Protein AF-0000000084651393 (afdb_homodimer)

Nearest PDB structures (foldseek):
  4dh2-assembly2_C  TM=9.904E-01  e=4.416E-27  Acetivibrio thermocellus ATCC 27405
  3ul4-assembly1_A  TM=9.222E-01  e=1.142E-15  Acetivibrio thermocellus ATCC 27405
  5nrm-assembly1_A  TM=9.442E-01  e=2.510E-15  Acetivibrio cellulolyticus
  4ums-assembly1_A  TM=9.161E-01  e=2.510E-15  Pseudobacteroides cellulosolvens
  4uyq-assembly1_A  TM=9.144E-01  e=2.263E-13  Acetivibrio cellulolyticus

Organism: NCBI:txid1294263

Sequence (514 aa):
MKKALCIMVVIVLASTCLIAYAAEANQWTALKATFKVFVKGEEFQSQDPTVAINGKTYLPLKAIGDVLGVDVIWNEELRRVEVAMTGNESGNKEDVAPVVINHKAGTGEYIVDVAVEGVKAKPGDTVEIPLKFENVPAQGIQSLNLSLYYDSKAIEVLKVEPGSIVTNPKVNFDYNVVYEDSEIIMLFDDDSAKGEGLIETDGVFAKLIVKVKSDIFNDSEASKKFSLITFGEINFCDYDFNTILATLKEGRVEIEKMKKALCIMVVIVLASTCLIAYAAEANQWTALKATFKVFVKGEEFQSQDPTVAINGKTYLPLKAIGDVLGVDVIWNEELRRVEVAMTGNESGNKEDVAPVVINHKAGTGEYIVDVAVEGVKAKPGDTVEIPLKFENVPAQGIQSLNLSLYYDSKAIEVLKVEPGSIVTNPKVNFDYNVVYEDSEIIMLF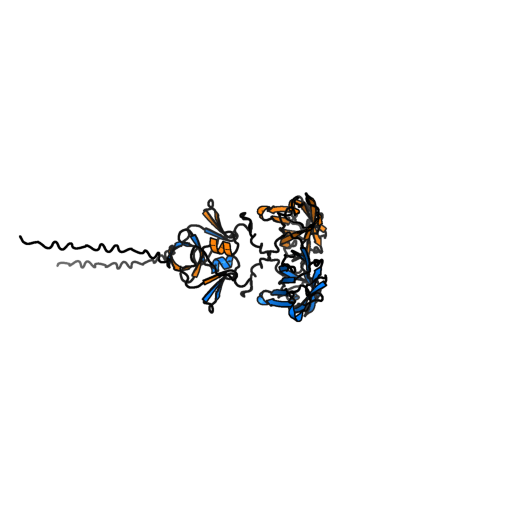DDDSAKGEGLIETDGVFAKLIVKVKSDIFNDSEASKKFSLITFGEINFCDYDFNTILATLKEGRVEIEK

Structure (mmCIF, N/CA/C/O backbone):
data_AF-0000000084651393-model_v1
#
loop_
_entity.id
_entity.type
_entity.pdbx_description
1 polymer 'Cellulosome anchoring protein, cohesin region'
#
loop_
_atom_site.group_PDB
_atom_site.id
_atom_site.type_symbol
_atom_site.label_atom_id
_atom_site.label_alt_id
_atom_site.label_comp_id
_atom_site.label_asym_id
_atom_site.label_entity_id
_atom_site.label_seq_id
_atom_site.pdbx_PDB_ins_code
_atom_site.Cartn_x
_atom_site.Cartn_y
_atom_site.Cartn_z
_atom_site.occupancy
_atom_site.B_iso_or_equiv
_atom_site.auth_seq_id
_atom_site.auth_comp_id
_atom_site.auth_asym_id
_atom_site.auth_atom_id
_atom_site.pdbx_PDB_model_num
ATOM 1 N N . MET A 1 1 ? 4.469 79 72.312 1 30.05 1 MET A N 1
ATOM 2 C CA . MET A 1 1 ? 5.082 77.75 71.812 1 30.05 1 MET A CA 1
ATOM 3 C C . MET A 1 1 ? 4.336 77.188 70.625 1 30.05 1 MET A C 1
ATOM 5 O O . MET A 1 1 ? 3.143 76.938 70.75 1 30.05 1 MET A O 1
ATOM 9 N N . LYS A 1 2 ? 4.695 77.75 69.438 1 37.81 2 LYS A N 1
ATOM 10 C CA . LYS A 1 2 ? 4.262 77.688 68.062 1 37.81 2 LYS A CA 1
ATOM 11 C C . LYS A 1 2 ? 4.352 76.25 67.562 1 37.81 2 LYS A C 1
ATOM 13 O O . LYS A 1 2 ? 5.426 75.625 67.562 1 37.81 2 LYS A O 1
ATOM 18 N N . LYS A 1 3 ? 3.328 75.438 67.812 1 39.34 3 LYS A N 1
ATOM 19 C CA . LYS A 1 3 ? 3.047 74.062 67.438 1 39.34 3 LYS A CA 1
ATOM 20 C C . LYS A 1 3 ? 3.213 73.938 65.938 1 39.34 3 LYS A C 1
ATOM 22 O O . LYS A 1 3 ? 2.498 74.562 65.125 1 39.34 3 LYS A O 1
ATOM 27 N N . ALA A 1 4 ? 4.477 73.938 65.438 1 36.22 4 ALA A N 1
ATOM 28 C CA . ALA A 1 4 ? 4.879 73.688 64.062 1 36.22 4 ALA A CA 1
ATOM 29 C C . ALA A 1 4 ? 4.25 72.375 63.562 1 36.22 4 ALA A C 1
ATOM 31 O O . ALA A 1 4 ? 4.363 71.312 64.188 1 36.22 4 ALA A O 1
ATOM 32 N N . LEU A 1 5 ? 3.088 72.5 62.906 1 33.41 5 LEU A N 1
ATOM 33 C CA . LEU A 1 5 ? 2.312 71.438 62.219 1 33.41 5 LEU A CA 1
ATOM 34 C C . LEU A 1 5 ? 3.184 70.688 61.25 1 33.41 5 LEU A C 1
ATOM 36 O O . LEU A 1 5 ? 3.742 71.25 60.312 1 33.41 5 LEU A O 1
ATOM 40 N N . CYS A 1 6 ? 4.012 69.688 61.719 1 31.7 6 CYS A N 1
ATOM 41 C CA . CYS A 1 6 ? 4.816 68.812 60.906 1 31.7 6 CYS A CA 1
ATOM 42 C C . CYS A 1 6 ? 3.973 68.125 59.844 1 31.7 6 CYS A C 1
ATOM 44 O O . CYS A 1 6 ? 3.025 67.375 60.125 1 31.7 6 CYS A O 1
ATOM 46 N N . ILE A 1 7 ? 3.717 68.812 58.75 1 34.31 7 ILE A N 1
ATOM 47 C CA . ILE A 1 7 ? 3.082 68.25 57.562 1 34.31 7 ILE A CA 1
ATOM 48 C C . ILE A 1 7 ? 3.844 67.062 57.094 1 34.31 7 ILE A C 1
ATOM 50 O O . ILE A 1 7 ? 5.023 67.125 56.75 1 34.31 7 ILE A O 1
ATOM 54 N N . MET A 1 8 ? 3.629 65.875 57.781 1 32.38 8 MET A N 1
ATOM 55 C CA . MET A 1 8 ? 4.121 64.625 57.281 1 32.38 8 MET A CA 1
ATOM 56 C C . MET A 1 8 ? 3.746 64.375 55.844 1 32.38 8 MET A C 1
ATOM 58 O O . MET A 1 8 ? 2.564 64.375 55.5 1 32.38 8 MET A O 1
ATOM 62 N N . VAL A 1 9 ? 4.555 64.938 54.938 1 34 9 VAL A N 1
ATOM 63 C CA . VAL A 1 9 ? 4.484 64.625 53.5 1 34 9 VAL A CA 1
ATOM 64 C C . VAL A 1 9 ? 4.547 63.125 53.312 1 34 9 VAL A C 1
ATOM 66 O O . VAL A 1 9 ? 5.539 62.5 53.656 1 34 9 VAL A O 1
ATOM 69 N N . VAL A 1 10 ? 3.416 62.438 53.469 1 33.5 10 VAL A N 1
ATOM 70 C CA . VAL A 1 10 ? 3.289 61.031 53.062 1 33.5 10 VAL A CA 1
ATOM 71 C C . VAL A 1 10 ? 3.73 60.875 51.594 1 33.5 10 VAL A C 1
ATOM 73 O O . VAL A 1 10 ? 3.119 61.469 50.688 1 33.5 10 VAL A O 1
ATOM 76 N N . ILE A 1 11 ? 5.02 60.812 51.344 1 32.81 11 ILE A N 1
ATOM 77 C CA . ILE A 1 11 ? 5.551 60.344 50.062 1 32.81 11 ILE A CA 1
ATOM 78 C C . ILE A 1 11 ? 4.898 59 49.688 1 32.81 11 ILE A C 1
ATOM 80 O O . ILE A 1 11 ? 5.094 58 50.375 1 32.81 11 ILE A O 1
ATOM 84 N N . VAL A 1 12 ? 3.623 59.062 49.219 1 32.66 12 VAL A N 1
ATOM 85 C CA . VAL A 1 12 ? 3.037 57.938 48.531 1 32.66 12 VAL A CA 1
ATOM 86 C C . VAL A 1 12 ? 4.02 57.375 47.5 1 32.66 12 VAL A C 1
ATOM 88 O O . VAL A 1 12 ? 4.34 58.062 46.531 1 32.66 12 VAL A O 1
ATOM 91 N N . LEU A 1 13 ? 5.062 56.688 47.938 1 33.88 13 LEU A N 1
ATOM 92 C CA . LEU A 1 13 ? 5.801 55.812 47 1 33.88 13 LEU A CA 1
ATOM 93 C C . LEU A 1 13 ? 4.848 55.031 46.125 1 33.88 13 LEU A C 1
ATOM 95 O O . LEU A 1 13 ? 4.145 54.125 46.594 1 33.88 13 LEU A O 1
ATOM 99 N N . ALA A 1 14 ? 4.195 55.719 45.156 1 33.91 14 ALA A N 1
ATOM 100 C CA . ALA A 1 14 ? 3.568 55 44.031 1 33.91 14 ALA A CA 1
ATOM 101 C C . ALA A 1 14 ? 4.473 53.875 43.531 1 33.91 14 ALA A C 1
ATOM 103 O O . ALA A 1 14 ? 5.496 54.125 42.906 1 33.91 14 ALA A O 1
ATOM 104 N N . SER A 1 15 ? 4.652 52.781 44.219 1 34.28 15 SER A N 1
ATOM 105 C CA . SER A 1 15 ? 5.145 51.531 43.625 1 34.28 15 SER A CA 1
ATOM 106 C C . SER A 1 15 ? 4.457 51.25 42.312 1 34.28 15 SER A C 1
ATOM 108 O O . SER A 1 15 ? 3.248 51.031 42.281 1 34.28 15 SER A O 1
ATOM 110 N N . THR A 1 16 ? 4.809 51.938 41.25 1 35.62 16 THR A N 1
ATOM 111 C CA . THR A 1 16 ? 4.48 51.469 39.906 1 35.62 16 THR A CA 1
ATOM 112 C C . THR A 1 16 ? 4.672 49.969 39.812 1 35.62 16 THR A C 1
ATOM 114 O O . THR A 1 16 ? 5.801 49.469 39.875 1 35.62 16 THR A O 1
ATOM 117 N N . CYS A 1 17 ? 3.83 49.188 40.406 1 36.56 17 CYS A N 1
ATOM 118 C CA . CYS A 1 17 ? 3.73 47.812 39.906 1 36.56 17 CYS A CA 1
ATOM 119 C C . CYS A 1 17 ? 3.836 47.781 38.375 1 36.56 17 CYS A C 1
ATOM 121 O O . CYS A 1 17 ? 2.896 48.156 37.688 1 36.56 17 CYS A O 1
ATOM 123 N N . LEU A 1 18 ? 5.051 47.969 37.844 1 35.06 18 LEU A N 1
ATOM 124 C CA . LEU A 1 18 ? 5.242 47.406 36.5 1 35.06 18 LEU A CA 1
ATOM 125 C C . LEU A 1 18 ? 4.555 46.062 36.375 1 35.06 18 LEU A C 1
ATOM 127 O O . LEU A 1 18 ? 5.055 45.062 36.875 1 35.06 18 LEU A O 1
ATOM 131 N N . ILE A 1 19 ? 3.295 46 36.469 1 36.91 19 ILE A N 1
ATOM 132 C CA . ILE A 1 19 ? 2.717 44.844 35.781 1 36.91 19 ILE A CA 1
ATOM 133 C C . ILE A 1 19 ? 3.395 44.656 34.438 1 36.91 19 ILE A C 1
ATOM 135 O O . ILE A 1 19 ? 3.191 45.438 33.5 1 36.91 19 ILE A O 1
ATOM 139 N N . ALA A 1 20 ? 4.609 44.156 34.406 1 37.28 20 ALA A N 1
ATOM 140 C CA . ALA A 1 20 ? 5.004 43.5 33.156 1 37.28 20 ALA A CA 1
ATOM 141 C C . ALA A 1 20 ? 3.846 42.688 32.594 1 37.28 20 ALA A C 1
ATOM 143 O O . ALA A 1 20 ? 3.506 41.625 33.094 1 37.28 20 ALA A O 1
ATOM 144 N N . TYR A 1 21 ? 2.809 43.219 32.094 1 36.22 21 TYR A N 1
ATOM 145 C CA . TYR A 1 21 ? 2.123 42.438 31.078 1 36.22 21 TYR A CA 1
ATOM 146 C C . TYR A 1 21 ? 3.123 41.719 30.188 1 36.22 21 TYR A C 1
ATOM 148 O O . TYR A 1 21 ? 3.926 42.312 29.5 1 36.22 21 TYR A O 1
ATOM 156 N N . ALA A 1 22 ? 3.592 40.688 30.594 1 39.78 22 ALA A N 1
ATOM 157 C CA . ALA A 1 22 ? 4.246 39.812 29.594 1 39.78 22 ALA A CA 1
ATOM 158 C C . ALA A 1 22 ? 3.547 39.938 28.25 1 39.78 22 ALA A C 1
ATOM 160 O O . ALA A 1 22 ? 2.486 39.344 28.047 1 39.78 22 ALA A O 1
ATOM 161 N N . ALA A 1 23 ? 3.453 41.031 27.625 1 45 23 ALA A N 1
ATOM 162 C CA . ALA A 1 23 ? 3.01 41.156 26.234 1 45 23 ALA A CA 1
ATOM 163 C C . ALA A 1 23 ? 3.512 40 25.391 1 45 23 ALA A C 1
ATOM 165 O O . ALA A 1 23 ? 4.703 39.688 25.406 1 45 23 ALA A O 1
ATOM 166 N N . GLU A 1 24 ? 2.633 39.062 25.109 1 57.34 24 GLU A N 1
ATOM 167 C CA . GLU A 1 24 ? 3.014 38.031 24.141 1 57.34 24 GLU A CA 1
ATOM 168 C C . GLU A 1 24 ? 3.799 38.625 22.984 1 57.34 24 GLU A C 1
ATOM 170 O O . GLU A 1 24 ? 3.396 39.656 22.422 1 57.34 24 GLU A O 1
ATOM 175 N N . ALA A 1 25 ? 5.039 38.531 22.984 1 69.44 25 ALA A N 1
ATOM 176 C CA . ALA A 1 25 ? 5.875 39.062 21.906 1 69.44 25 ALA A CA 1
ATOM 177 C C . ALA A 1 25 ? 5.227 38.812 20.547 1 69.44 25 ALA A C 1
ATOM 179 O O . ALA A 1 25 ? 4.754 37.719 20.25 1 69.44 25 ALA A O 1
ATOM 180 N N . ASN A 1 26 ? 4.887 39.938 19.922 1 85.44 26 ASN A N 1
ATOM 181 C CA . ASN A 1 26 ? 4.336 39.844 18.578 1 85.44 26 ASN A CA 1
ATOM 182 C C . ASN A 1 26 ? 5.422 40 17.516 1 85.44 26 ASN A C 1
ATOM 184 O O . ASN A 1 26 ? 5.129 40 16.312 1 85.44 26 ASN A O 1
ATOM 188 N N . GLN A 1 27 ? 6.633 40.125 17.953 1 89.75 27 GLN A N 1
ATOM 189 C CA . GLN A 1 27 ? 7.75 40.219 17.016 1 89.75 27 GLN A CA 1
ATOM 190 C C . GLN A 1 27 ? 9.016 39.594 17.609 1 89.75 27 GLN A C 1
ATOM 192 O O . GLN A 1 27 ? 9.242 39.656 18.812 1 89.75 27 GLN A O 1
ATOM 197 N N . TRP A 1 28 ? 9.867 38.969 16.891 1 92.69 28 TRP A N 1
ATOM 198 C CA . TRP A 1 28 ? 11.148 38.375 17.234 1 92.69 28 TRP A CA 1
ATOM 199 C C . TRP A 1 28 ? 12.211 38.719 16.203 1 92.69 28 TRP A C 1
ATOM 201 O O . TRP A 1 28 ? 11.891 39.094 15.078 1 92.69 28 TRP A O 1
ATOM 211 N N . THR A 1 29 ? 13.477 38.688 16.641 1 91.81 29 THR A N 1
ATOM 212 C CA . THR A 1 29 ? 14.594 38.75 15.703 1 91.81 29 THR A CA 1
ATOM 213 C C . THR A 1 29 ? 14.898 37.344 15.148 1 91.81 29 THR A C 1
ATOM 215 O O . THR A 1 29 ? 15.125 36.406 15.906 1 91.81 29 THR A O 1
ATOM 218 N N . ALA A 1 30 ? 14.672 37.188 13.891 1 93.5 30 ALA A N 1
ATOM 219 C CA . ALA A 1 30 ? 15.07 35.969 13.188 1 93.5 30 ALA A CA 1
ATOM 220 C C . ALA A 1 30 ? 16.484 36.094 12.641 1 93.5 30 ALA A C 1
ATOM 222 O O . ALA A 1 30 ? 16.797 37.031 11.906 1 93.5 30 ALA A O 1
ATOM 223 N N . LEU A 1 31 ? 17.375 35.156 13.008 1 92.62 31 LEU A N 1
ATOM 224 C CA . LEU A 1 31 ? 18.766 35.156 12.539 1 92.62 31 LEU A CA 1
ATOM 225 C C . LEU A 1 31 ? 18.969 34.062 11.484 1 92.62 31 LEU A C 1
ATOM 227 O O . LEU A 1 31 ? 18.422 32.969 11.609 1 92.62 31 LEU A O 1
ATOM 231 N N . LYS A 1 32 ? 19.688 34.375 10.531 1 92.31 32 LYS A N 1
ATOM 232 C CA . LYS A 1 32 ? 20.062 33.344 9.562 1 92.31 32 LYS A CA 1
ATOM 233 C C . LYS A 1 32 ? 20.734 32.156 10.258 1 92.31 32 LYS A C 1
ATOM 235 O O . LYS A 1 32 ? 21.609 32.344 11.102 1 92.31 32 LYS A O 1
ATOM 240 N N . ALA A 1 33 ? 20.188 30.953 9.906 1 91.31 33 ALA A N 1
ATOM 241 C CA . ALA A 1 33 ? 20.766 29.75 10.5 1 91.31 33 ALA A CA 1
ATOM 242 C C . ALA A 1 33 ? 22.234 29.594 10.086 1 91.31 33 ALA A C 1
ATOM 244 O O . ALA A 1 33 ? 22.594 29.844 8.938 1 91.31 33 ALA A O 1
ATOM 245 N N . THR A 1 34 ? 23.109 29.188 10.938 1 88.31 34 THR A N 1
ATOM 246 C CA . THR A 1 34 ? 24.531 28.953 10.664 1 88.31 34 THR A CA 1
ATOM 247 C C . THR A 1 34 ? 24.781 27.484 10.375 1 88.31 34 THR A C 1
ATOM 249 O O . THR A 1 34 ? 25.938 27.062 10.258 1 88.31 34 THR A O 1
ATOM 252 N N . PHE A 1 35 ? 23.797 26.688 10.445 1 85.62 35 PHE A N 1
ATOM 253 C CA . PHE A 1 35 ? 23.828 25.266 10.148 1 85.62 35 PHE A CA 1
ATOM 254 C C . PHE A 1 35 ? 23 24.938 8.914 1 85.62 35 PHE A C 1
ATOM 256 O O . PHE A 1 35 ? 22.172 25.75 8.492 1 85.62 35 PHE A O 1
ATOM 263 N N . LYS A 1 36 ? 23.281 23.766 8.375 1 88.19 36 LYS A N 1
ATOM 264 C CA . LYS A 1 36 ? 22.516 23.297 7.219 1 88.19 36 LYS A CA 1
ATOM 265 C C . LYS A 1 36 ? 21.391 22.375 7.648 1 88.19 36 LYS A C 1
ATOM 267 O O . LYS A 1 36 ? 21.438 21.766 8.719 1 88.19 36 LYS A O 1
ATOM 272 N N . VAL A 1 37 ? 20.297 22.406 6.934 1 89.5 37 VAL A N 1
ATOM 273 C CA . VAL A 1 37 ? 19.188 21.484 7.102 1 89.5 37 VAL A CA 1
ATOM 274 C C . VAL A 1 37 ? 19.141 20.5 5.938 1 89.5 37 VAL A C 1
ATOM 276 O O . VAL A 1 37 ? 19.281 20.906 4.777 1 89.5 37 VAL A O 1
ATOM 279 N N . PHE A 1 38 ? 19.125 19.203 6.191 1 84.38 38 PHE A N 1
ATOM 280 C CA . PHE A 1 38 ? 18.922 18.141 5.211 1 84.38 38 PHE A CA 1
ATOM 281 C C . PHE A 1 38 ? 17.531 17.531 5.34 1 84.38 38 PHE A C 1
ATOM 283 O O . PHE A 1 38 ? 17.078 17.234 6.445 1 84.38 38 PHE A O 1
ATOM 290 N N . VAL A 1 39 ? 16.891 17.516 4.266 1 83.06 39 VAL A N 1
ATOM 291 C CA . VAL A 1 39 ? 15.562 16.922 4.18 1 83.06 39 VAL A CA 1
ATOM 292 C C . VAL A 1 39 ? 15.594 15.742 3.201 1 83.06 39 VAL A C 1
ATOM 294 O O . VAL A 1 39 ? 16 15.906 2.047 1 83.06 39 VAL A O 1
ATOM 297 N N . LYS A 1 40 ? 15.219 14.57 3.711 1 74 40 LYS A N 1
ATOM 298 C CA . LYS A 1 40 ? 15.234 13.352 2.908 1 74 40 LYS A CA 1
ATOM 299 C C . LYS A 1 40 ? 16.609 13.117 2.297 1 74 40 LYS A C 1
ATOM 301 O O . LYS A 1 40 ? 16.734 12.781 1.117 1 74 40 LYS A O 1
ATOM 306 N N . GLY A 1 41 ? 17.594 13.484 2.967 1 74.06 41 GLY A N 1
ATOM 307 C CA . GLY A 1 41 ? 18.969 13.164 2.59 1 74.06 41 GLY A CA 1
ATOM 308 C C . GLY A 1 41 ? 19.609 14.234 1.724 1 74.06 41 GLY A C 1
ATOM 309 O O . GLY A 1 41 ? 20.797 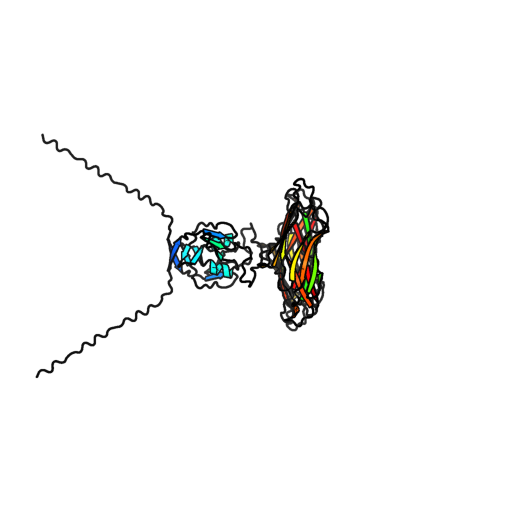14.156 1.41 1 74.06 41 GLY A O 1
ATOM 310 N N . GLU A 1 42 ? 18.859 15.164 1.312 1 79.19 42 GLU A N 1
ATOM 311 C CA . GLU A 1 42 ? 19.391 16.25 0.477 1 79.19 42 GLU A CA 1
ATOM 312 C C . GLU A 1 42 ? 19.391 17.578 1.229 1 79.19 42 GLU A C 1
ATOM 314 O O . GLU A 1 42 ? 18.5 17.828 2.039 1 79.19 42 GLU A O 1
ATOM 319 N N . GLU A 1 43 ? 20.422 18.328 0.86 1 84.56 43 GLU A N 1
ATOM 320 C CA . GLU A 1 43 ? 20.469 19.656 1.479 1 84.56 43 GLU A CA 1
ATOM 321 C C . GLU A 1 43 ? 19.266 20.5 1.078 1 84.56 43 GLU A C 1
ATOM 323 O O . GLU A 1 43 ? 18.922 20.562 -0.101 1 84.56 43 GLU A O 1
ATOM 328 N N . PHE A 1 44 ? 18.578 21.016 2.062 1 89.56 44 PHE A N 1
ATOM 329 C CA . PHE A 1 44 ? 17.422 21.875 1.839 1 89.56 44 PHE A CA 1
ATOM 330 C C . PHE A 1 44 ? 17.859 23.234 1.316 1 89.56 44 PHE A C 1
ATOM 332 O O . PHE A 1 44 ? 18.688 23.906 1.937 1 89.56 44 PHE A O 1
ATOM 339 N N . GLN A 1 45 ? 17.422 23.562 0.146 1 86.12 45 GLN A N 1
ATOM 340 C CA . GLN A 1 45 ? 17.656 24.875 -0.462 1 86.12 45 GLN A CA 1
ATOM 341 C C . GLN A 1 45 ? 16.344 25.562 -0.801 1 86.12 45 GLN A C 1
ATOM 343 O O . GLN A 1 45 ? 15.406 24.938 -1.276 1 86.12 45 GLN A O 1
ATOM 348 N N . SER A 1 46 ? 16.203 26.828 -0.372 1 88.25 46 SER A N 1
ATOM 349 C CA . SER A 1 46 ? 15.008 27.609 -0.692 1 88.25 46 SER A CA 1
ATOM 350 C C . SER A 1 46 ? 15.367 29.078 -0.942 1 88.25 46 SER A C 1
ATOM 352 O O . SER A 1 46 ? 16.438 29.531 -0.54 1 88.25 46 SER A O 1
ATOM 354 N N . GLN A 1 47 ? 14.539 29.766 -1.713 1 87.12 47 GLN A N 1
ATOM 355 C CA . GLN A 1 47 ? 14.703 31.188 -1.943 1 87.12 47 GLN A CA 1
ATOM 356 C C . GLN A 1 47 ? 14.719 31.969 -0.626 1 87.12 47 GLN A C 1
ATOM 358 O O . GLN A 1 47 ? 15.555 32.844 -0.432 1 87.12 47 GLN A O 1
ATOM 363 N N . ASP A 1 48 ? 13.82 31.656 0.264 1 88.56 48 ASP A N 1
ATOM 364 C CA . ASP A 1 48 ? 13.781 32.281 1.588 1 88.56 48 ASP A CA 1
ATOM 365 C C . ASP A 1 48 ? 14.664 31.516 2.572 1 88.56 48 ASP A C 1
ATOM 367 O O . ASP A 1 48 ? 14.719 30.281 2.541 1 88.56 48 ASP A O 1
ATOM 371 N N . PRO A 1 49 ? 15.305 32.125 3.451 1 91.31 49 PRO A N 1
ATOM 372 C CA . PRO A 1 49 ? 16.359 31.5 4.262 1 91.31 49 PRO A CA 1
ATOM 373 C C . PRO A 1 49 ? 15.797 30.672 5.414 1 91.31 49 PRO A C 1
ATOM 375 O O . PRO A 1 49 ? 14.703 30.953 5.91 1 91.31 49 PRO A O 1
ATOM 378 N N . THR A 1 50 ? 16.578 29.609 5.812 1 93.88 50 THR A N 1
ATOM 379 C CA . THR A 1 50 ? 16.406 28.953 7.105 1 93.88 50 THR A CA 1
ATOM 380 C C . THR A 1 50 ? 16.781 29.906 8.242 1 93.88 50 THR A C 1
ATOM 382 O O . THR A 1 50 ? 17.828 30.547 8.203 1 93.88 50 THR A O 1
ATOM 385 N N . VAL A 1 51 ? 15.969 30.031 9.281 1 94 51 VAL A N 1
ATOM 386 C CA . VAL A 1 51 ? 16.281 31 10.336 1 94 51 VAL A CA 1
ATOM 387 C C . VAL A 1 51 ? 16.156 30.328 11.703 1 94 51 VAL A C 1
ATOM 389 O O . VAL A 1 51 ? 15.523 29.281 11.828 1 94 51 VAL A O 1
ATOM 392 N N . ALA A 1 52 ? 16.844 30.875 12.656 1 92.69 52 ALA A N 1
ATOM 393 C CA . ALA A 1 52 ? 16.734 30.531 14.062 1 92.69 52 ALA A CA 1
ATOM 394 C C . ALA A 1 52 ? 16.078 31.641 14.859 1 92.69 52 ALA A C 1
ATOM 396 O O . ALA A 1 52 ? 16.453 32.812 14.742 1 92.69 52 ALA A O 1
ATOM 397 N N . ILE A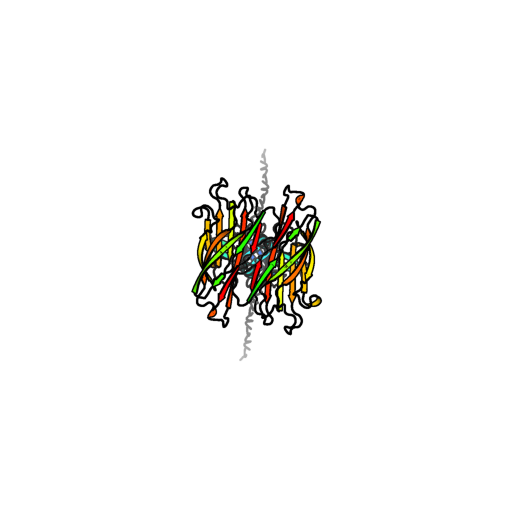 1 53 ? 15.062 31.344 15.539 1 91.75 53 ILE A N 1
ATOM 398 C CA . ILE A 1 53 ? 14.398 32.25 16.469 1 91.75 53 ILE A CA 1
ATOM 399 C C . ILE A 1 53 ? 14.438 31.672 17.875 1 91.75 53 ILE A C 1
ATOM 401 O O . ILE A 1 53 ? 13.875 30.609 18.125 1 91.75 53 ILE A O 1
ATOM 405 N N . ASN A 1 54 ? 15.062 32.375 18.766 1 88.88 54 ASN A N 1
ATOM 406 C CA . ASN A 1 54 ? 15.203 31.906 20.141 1 88.88 54 ASN A CA 1
ATOM 407 C C . ASN A 1 54 ? 15.711 30.469 20.203 1 88.88 54 ASN A C 1
ATOM 409 O O . ASN A 1 54 ? 15.156 29.641 20.938 1 88.88 54 ASN A O 1
ATOM 413 N N . GLY A 1 55 ? 16.609 30.062 19.281 1 87.81 55 GLY A N 1
ATOM 414 C CA . GLY A 1 55 ? 17.25 28.766 19.297 1 87.81 55 GLY A CA 1
ATOM 415 C C . GLY A 1 55 ? 16.469 27.703 18.562 1 87.81 55 GLY A C 1
ATOM 416 O O . GLY A 1 55 ? 16.891 26.547 18.469 1 87.81 55 GLY A O 1
ATOM 417 N N . LYS A 1 56 ? 15.289 28.094 18.078 1 89.88 56 LYS A N 1
ATOM 418 C CA . LYS A 1 56 ? 14.469 27.156 17.312 1 89.88 56 LYS A CA 1
ATOM 419 C C . LYS A 1 56 ? 14.617 27.375 15.812 1 89.88 56 LYS A C 1
ATOM 421 O O . LYS A 1 56 ? 14.68 28.531 15.359 1 89.88 56 LYS A O 1
ATOM 426 N N . THR A 1 57 ? 14.703 26.25 15.094 1 93.5 57 THR A N 1
ATOM 427 C CA . THR A 1 57 ? 14.852 26.312 13.641 1 93.5 57 THR A CA 1
ATOM 428 C C . THR A 1 57 ? 13.492 26.531 12.969 1 93.5 57 THR A C 1
ATOM 430 O O . THR A 1 57 ? 12.539 25.812 13.266 1 93.5 57 THR A O 1
ATOM 433 N N . TYR A 1 58 ? 13.367 27.484 12.117 1 93.38 58 TYR A N 1
ATOM 434 C CA . TYR A 1 58 ? 12.203 27.781 11.289 1 93.38 58 TYR A CA 1
ATOM 435 C C . TYR A 1 58 ? 12.547 27.703 9.805 1 93.38 58 TYR A C 1
ATOM 437 O O . TYR A 1 58 ? 13.625 28.141 9.391 1 93.38 58 TYR A O 1
ATOM 445 N N . LEU A 1 59 ? 11.703 27.016 9.016 1 93.19 59 LEU A N 1
ATOM 446 C CA . LEU A 1 59 ? 11.812 26.969 7.562 1 93.19 59 LEU A CA 1
ATOM 447 C C . LEU A 1 59 ? 10.602 27.641 6.914 1 93.19 59 LEU A C 1
ATOM 449 O O . LEU A 1 59 ? 9.516 27.656 7.492 1 93.19 59 LEU A O 1
ATOM 453 N N . PRO A 1 60 ? 10.766 28.266 5.68 1 93.19 60 PRO A N 1
ATOM 454 C CA . PRO A 1 60 ? 9.586 28.688 4.926 1 93.19 60 PRO A CA 1
ATOM 455 C C . PRO A 1 60 ? 8.609 27.531 4.672 1 93.19 60 PRO A C 1
ATOM 457 O O . PRO A 1 60 ? 8.992 26.516 4.082 1 93.19 60 PRO A O 1
ATOM 460 N N . LEU A 1 61 ? 7.414 27.672 5.121 1 91 61 LEU A N 1
ATOM 461 C CA . LEU A 1 61 ? 6.434 26.578 5.141 1 91 61 LEU A CA 1
ATOM 462 C C . LEU A 1 61 ? 6.199 26.031 3.736 1 91 61 LEU A C 1
ATOM 464 O O . LEU A 1 61 ? 6.156 24.828 3.537 1 91 61 LEU A O 1
ATOM 468 N N . LYS A 1 62 ? 6.082 26.891 2.746 1 87.94 62 LYS A N 1
ATOM 469 C CA . LYS A 1 62 ? 5.836 26.422 1.381 1 87.94 62 LYS A CA 1
ATOM 470 C C . LYS A 1 62 ? 7.02 25.625 0.847 1 87.94 62 LYS A C 1
ATOM 472 O O . LYS A 1 62 ? 6.836 24.578 0.226 1 87.94 62 LYS A O 1
ATOM 477 N N . ALA A 1 63 ? 8.211 26.031 1.059 1 87.56 63 ALA A N 1
ATOM 478 C CA . ALA A 1 63 ? 9.414 25.375 0.547 1 87.56 63 ALA A CA 1
ATOM 479 C C . ALA A 1 63 ? 9.594 24 1.187 1 87.56 63 ALA A C 1
ATOM 481 O O . ALA A 1 63 ? 9.898 23.031 0.499 1 87.56 63 ALA A O 1
ATOM 482 N N . ILE A 1 64 ? 9.438 23.938 2.521 1 86.62 64 ILE A N 1
ATOM 483 C CA . ILE A 1 64 ? 9.594 22.641 3.162 1 86.62 64 ILE A CA 1
ATOM 484 C C . ILE A 1 64 ? 8.438 21.719 2.758 1 86.62 64 ILE A C 1
ATOM 486 O O . ILE A 1 64 ? 8.633 20.516 2.572 1 86.62 64 ILE A O 1
ATOM 490 N N . GLY A 1 65 ? 7.234 22.266 2.701 1 82.88 65 GLY A N 1
ATOM 491 C CA . GLY A 1 65 ? 6.121 21.484 2.174 1 82.88 65 GLY A CA 1
ATOM 492 C C . GLY A 1 65 ? 6.406 20.891 0.812 1 82.88 65 GLY A C 1
ATOM 493 O O . GLY A 1 65 ? 6.148 19.703 0.587 1 82.88 65 GLY A O 1
ATOM 494 N N . ASP A 1 66 ? 7.012 21.656 -0.071 1 79.75 66 ASP A N 1
ATOM 495 C CA . ASP A 1 66 ? 7.371 21.203 -1.408 1 79.75 66 ASP A CA 1
ATOM 496 C C . ASP A 1 66 ? 8.352 20.031 -1.339 1 79.75 66 ASP A C 1
ATOM 498 O O . ASP A 1 66 ? 8.172 19.016 -2.033 1 79.75 66 ASP A O 1
ATOM 502 N N . VAL A 1 67 ? 9.312 20.141 -0.531 1 76.5 67 VAL A N 1
ATOM 503 C CA . VAL A 1 67 ? 10.328 19.094 -0.426 1 76.5 67 VAL A CA 1
ATOM 504 C C . VAL A 1 67 ? 9.734 17.859 0.228 1 76.5 67 VAL A C 1
ATOM 506 O O . VAL A 1 67 ? 10.055 16.734 -0.156 1 76.5 67 VAL A O 1
ATOM 509 N N . LEU A 1 68 ? 8.828 18.062 1.191 1 74.56 68 LEU A N 1
ATOM 510 C CA . LEU A 1 68 ? 8.211 16.953 1.909 1 74.56 68 LEU A CA 1
ATOM 511 C C . LEU A 1 68 ? 7.047 16.375 1.111 1 74.56 68 LEU A C 1
ATOM 513 O O . LEU A 1 68 ? 6.527 15.312 1.45 1 74.56 68 LEU A O 1
ATOM 517 N N . GLY A 1 69 ? 6.66 17.141 0.066 1 70.38 69 GLY A N 1
ATOM 518 C CA . GLY A 1 69 ? 5.59 16.672 -0.799 1 70.38 69 GLY A CA 1
ATOM 519 C C . GLY A 1 69 ? 4.207 16.922 -0.23 1 70.38 69 GLY A C 1
ATOM 520 O O . GLY A 1 69 ? 3.281 16.141 -0.45 1 70.38 69 GLY A O 1
ATOM 521 N N . VAL A 1 70 ? 4.051 17.922 0.589 1 75.12 70 VAL A N 1
ATOM 522 C CA . VAL A 1 70 ? 2.744 18.266 1.146 1 75.12 70 VAL A CA 1
ATOM 523 C C . VAL A 1 70 ? 2.287 19.609 0.596 1 75.12 70 VAL A C 1
ATOM 525 O O . VAL A 1 70 ? 3.098 20.531 0.421 1 75.12 70 VAL A O 1
ATOM 528 N N . ASP A 1 71 ? 0.956 19.734 0.297 1 74.81 71 ASP A N 1
ATOM 529 C CA . ASP A 1 71 ? 0.404 21 -0.187 1 74.81 71 ASP A CA 1
ATOM 530 C C . ASP A 1 71 ? 0.346 22.047 0.93 1 74.81 71 ASP A C 1
ATOM 532 O O . ASP A 1 71 ? -0.054 21.734 2.055 1 74.81 71 ASP A O 1
ATOM 536 N N . VAL A 1 72 ? 0.796 23.141 0.571 1 82.44 72 VAL A N 1
ATOM 537 C CA . VAL A 1 72 ? 0.647 24.328 1.41 1 82.44 72 VAL A CA 1
ATOM 538 C C . VAL A 1 72 ? -0.113 25.406 0.647 1 82.44 72 VAL A C 1
ATOM 540 O O . VAL A 1 72 ? 0.395 25.969 -0.333 1 82.44 72 VAL A O 1
ATOM 543 N N . ILE A 1 73 ? -1.383 25.641 1.047 1 81 73 ILE A N 1
ATOM 544 C CA . ILE A 1 73 ? -2.26 26.531 0.291 1 81 73 ILE A CA 1
ATOM 545 C C . ILE A 1 73 ? -2.809 27.625 1.209 1 81 73 ILE A C 1
ATOM 547 O O . ILE A 1 73 ? -3.184 27.344 2.352 1 81 73 ILE A O 1
ATOM 551 N N . TRP A 1 74 ? -2.867 28.828 0.627 1 82.38 74 TRP A N 1
ATOM 552 C CA . TRP A 1 74 ? -3.572 29.922 1.295 1 82.38 74 TRP A CA 1
ATOM 553 C C . TRP A 1 74 ? -5.051 29.922 0.913 1 82.38 74 TRP A C 1
ATOM 555 O O . TRP A 1 74 ? -5.391 29.984 -0.271 1 82.38 74 TRP A O 1
ATOM 565 N N . ASN A 1 75 ? -5.871 29.703 1.905 1 77.62 75 ASN A N 1
ATOM 566 C CA . ASN A 1 75 ? -7.316 29.812 1.737 1 77.62 75 ASN A CA 1
ATOM 567 C C . ASN A 1 75 ? -7.789 31.25 1.946 1 77.62 75 ASN A C 1
ATOM 569 O O . ASN A 1 75 ? -7.906 31.719 3.084 1 77.62 75 ASN A O 1
ATOM 573 N N . GLU A 1 76 ? -8.031 31.922 0.896 1 76 76 GLU A N 1
ATOM 574 C CA . GLU A 1 76 ? -8.367 33.344 0.939 1 76 76 GLU A CA 1
ATOM 575 C C . GLU A 1 76 ? -9.703 33.562 1.64 1 76 76 GLU A C 1
ATOM 577 O O . GLU A 1 76 ? -9.875 34.562 2.359 1 76 76 GLU A O 1
ATOM 582 N N . GLU A 1 77 ? -10.617 32.719 1.459 1 74.5 77 GLU A N 1
ATOM 583 C CA . GLU A 1 77 ? -11.945 32.844 2.045 1 74.5 77 GLU A CA 1
ATOM 584 C C . GLU A 1 77 ? -11.891 32.719 3.564 1 74.5 77 GLU A C 1
ATOM 586 O O . GLU A 1 77 ? -12.5 33.531 4.281 1 74.5 77 GLU A O 1
ATOM 591 N N . LEU A 1 78 ? -11.18 31.75 3.977 1 75.5 78 LEU A N 1
ATOM 592 C CA . LEU A 1 78 ? -11.125 31.484 5.41 1 75.5 78 LEU A CA 1
ATOM 593 C C . LEU A 1 78 ? -9.945 32.219 6.051 1 75.5 78 LEU A C 1
ATOM 595 O O . LEU A 1 78 ? -9.789 32.188 7.273 1 75.5 78 LEU A O 1
ATOM 599 N N . ARG A 1 79 ? -9.094 32.781 5.203 1 79.56 79 ARG A N 1
ATOM 600 C CA . ARG A 1 79 ? -7.922 33.531 5.652 1 79.56 79 ARG A CA 1
ATOM 601 C C . ARG A 1 79 ? -7.047 32.688 6.559 1 79.56 79 ARG A C 1
ATOM 603 O O . ARG A 1 79 ? -6.715 33.062 7.676 1 79.56 79 ARG A O 1
ATOM 610 N N . ARG A 1 80 ? -6.641 31.422 6.055 1 81.56 80 ARG A N 1
ATOM 611 C CA . ARG A 1 80 ? -5.773 30.5 6.789 1 81.56 80 ARG A CA 1
ATOM 612 C C . ARG A 1 80 ? -4.871 29.719 5.836 1 81.56 80 ARG A C 1
ATOM 614 O O . ARG A 1 80 ? -5.188 29.578 4.652 1 81.56 80 ARG A O 1
ATOM 621 N N . VAL A 1 81 ? -3.77 29.344 6.344 1 82.88 81 VAL A N 1
ATOM 622 C CA . VAL A 1 81 ? -2.887 28.453 5.605 1 82.88 81 VAL A CA 1
ATOM 623 C C . VAL A 1 81 ? -3.285 27 5.863 1 82.88 81 VAL A C 1
ATOM 625 O O . VAL A 1 81 ? -3.535 26.609 7.008 1 82.88 81 VAL A O 1
ATOM 628 N N . GLU A 1 82 ? -3.529 26.25 4.867 1 79.38 82 GLU A N 1
ATOM 629 C CA . GLU A 1 82 ? -3.859 24.828 4.926 1 79.38 82 GLU A CA 1
ATOM 630 C C . GLU A 1 82 ? -2.705 23.969 4.414 1 79.38 82 GLU A C 1
ATOM 632 O O . GLU A 1 82 ? -2.24 24.156 3.289 1 79.38 82 GLU A O 1
ATOM 637 N N . VAL A 1 83 ? -2.221 23.328 5.289 1 74.44 83 VAL A N 1
ATOM 638 C CA . VAL A 1 83 ? -1.091 22.453 5.02 1 74.44 83 VAL A CA 1
ATOM 639 C C . VAL A 1 83 ? -1.556 21 5.035 1 74.44 83 VAL A C 1
ATOM 641 O O . VAL A 1 83 ? -2.236 20.562 5.969 1 74.44 83 VAL A O 1
ATOM 644 N N . ALA A 1 84 ? -1.193 20.469 4.035 1 61.16 84 ALA A N 1
ATOM 645 C CA . ALA A 1 84 ? -1.465 19.031 3.953 1 61.16 84 ALA A CA 1
ATOM 646 C C . ALA A 1 84 ? -2.943 18.75 4.195 1 61.16 84 ALA A C 1
ATOM 648 O O . ALA A 1 84 ? -3.287 17.875 4.992 1 61.16 84 ALA A O 1
ATOM 649 N N . MET A 1 85 ? -3.828 20.016 3.898 1 53.59 85 MET A N 1
ATOM 650 C CA . MET A 1 85 ? -5.262 19.812 4.086 1 53.59 85 MET A CA 1
ATOM 651 C C . MET A 1 85 ? -5.77 18.656 3.223 1 53.59 85 MET A C 1
ATOM 653 O O . MET A 1 85 ? -6.762 18.016 3.561 1 53.59 85 MET A O 1
ATOM 657 N N . THR A 1 86 ? -5.676 19.172 1.888 1 42.59 86 THR A N 1
ATOM 658 C CA . THR A 1 86 ? -6.113 18.078 1.023 1 42.59 86 THR A CA 1
ATOM 659 C C . THR A 1 86 ? -5.246 16.844 1.234 1 42.59 86 THR A C 1
ATOM 661 O O . THR A 1 86 ? -4.043 16.953 1.479 1 42.59 86 THR A O 1
ATOM 664 N N . GLY A 1 87 ? -5.527 15.711 1.779 1 37.62 87 GLY A N 1
ATOM 665 C CA . GLY A 1 87 ? -4.746 14.586 1.287 1 37.62 87 GLY A CA 1
ATOM 666 C C . GLY A 1 87 ? -4.211 14.805 -0.116 1 37.62 87 GLY A C 1
ATOM 667 O O . GLY A 1 87 ? -4.641 15.719 -0.816 1 37.62 87 GLY A O 1
ATOM 668 N N . ASN A 1 88 ? -3.26 14.219 -0.808 1 33.56 88 ASN A N 1
ATOM 669 C CA . ASN A 1 88 ? -2.705 14.539 -2.117 1 33.56 88 ASN A CA 1
ATOM 670 C C . ASN A 1 88 ? -3.764 15.133 -3.043 1 33.56 88 ASN A C 1
ATOM 672 O O . ASN A 1 88 ? -4.281 14.438 -3.922 1 33.56 88 ASN A O 1
ATOM 676 N N . GLU A 1 89 ? -4.656 15.82 -2.762 1 28 89 GLU A N 1
ATOM 677 C CA . GLU A 1 89 ? -5.535 16.062 -3.902 1 28 89 GLU A CA 1
ATOM 678 C C . GLU A 1 89 ? -4.887 17.016 -4.906 1 28 89 GLU A C 1
ATOM 680 O O . GLU A 1 89 ? -5.422 17.234 -5.996 1 28 89 GLU A O 1
ATOM 685 N N . SER A 1 90 ? -4.371 18.094 -4.602 1 30.48 90 SER A N 1
ATOM 686 C CA . SER A 1 90 ? -4.465 19.266 -5.461 1 30.48 90 SER A CA 1
ATOM 687 C C . SER A 1 90 ? -3.615 19.109 -6.715 1 30.48 90 SER A C 1
ATOM 689 O O . SER A 1 90 ? -2.709 18.266 -6.754 1 30.48 90 SER A O 1
ATOM 691 N N . GLY A 1 91 ? -3.477 20.031 -7.926 1 28.73 91 GLY A N 1
ATOM 692 C CA . GLY A 1 91 ? -3.439 20.359 -9.336 1 28.73 91 GLY A CA 1
ATOM 693 C C . GLY A 1 91 ? -2.076 20.156 -9.969 1 28.73 91 GLY A C 1
ATOM 694 O O . GLY A 1 91 ? -1.973 19.922 -11.172 1 28.73 91 GLY A O 1
ATOM 695 N N . ASN A 1 92 ? -0.945 21.047 -9.891 1 32.34 92 ASN A N 1
ATOM 696 C CA . ASN A 1 92 ? 0.059 20.922 -10.938 1 32.34 92 ASN A CA 1
ATOM 697 C C . ASN A 1 92 ? 0.671 19.516 -10.961 1 32.34 92 ASN A C 1
ATOM 699 O O . ASN A 1 92 ? 1.18 19.047 -9.938 1 32.34 92 ASN A O 1
ATOM 703 N N . LYS A 1 93 ? 0.218 18.656 -11.969 1 34.5 93 LYS A N 1
ATOM 704 C CA . LYS A 1 93 ? 0.094 17.25 -12.336 1 34.5 93 LYS A CA 1
ATOM 705 C C . LYS A 1 93 ? 1.37 16.469 -12 1 34.5 93 LYS A C 1
ATOM 707 O O . LYS A 1 93 ? 1.551 15.336 -12.445 1 34.5 93 LYS A O 1
ATOM 712 N N . GLU A 1 94 ? 2.539 17.234 -12.031 1 32.25 94 GLU A N 1
ATOM 713 C CA . GLU A 1 94 ? 3.605 16.234 -12.055 1 32.25 94 GLU A CA 1
ATOM 714 C C . GLU A 1 94 ? 3.445 15.227 -10.922 1 32.25 94 GLU A C 1
ATOM 716 O O . GLU A 1 94 ? 3.252 14.039 -11.172 1 32.25 94 GLU A O 1
ATOM 721 N N . ASP A 1 95 ? 4.59 15.203 -10.047 1 31.47 95 ASP A N 1
ATOM 722 C CA . ASP A 1 95 ? 4.949 14.055 -9.219 1 31.47 95 ASP A CA 1
ATOM 723 C C . ASP A 1 95 ? 3.99 13.891 -8.047 1 31.47 95 ASP A C 1
ATOM 725 O O . ASP A 1 95 ? 3.895 14.773 -7.191 1 31.47 95 ASP A O 1
ATOM 729 N N . VAL A 1 96 ? 2.699 13.484 -8.305 1 32.25 96 VAL A N 1
ATOM 730 C CA . VAL A 1 96 ? 1.758 13 -7.301 1 32.25 96 VAL A CA 1
ATOM 731 C C . VAL A 1 96 ? 2.51 12.609 -6.031 1 32.25 96 VAL A C 1
ATOM 733 O O . VAL A 1 96 ? 3.502 11.883 -6.094 1 32.25 96 VAL A O 1
ATOM 736 N N . ALA A 1 97 ? 2.514 13.531 -5.16 1 32.44 97 ALA A N 1
ATOM 737 C CA . ALA A 1 97 ? 3.061 13.094 -3.879 1 32.44 97 ALA A CA 1
ATOM 738 C C . ALA A 1 97 ? 2.641 11.656 -3.562 1 32.44 97 ALA A C 1
ATOM 740 O O . ALA A 1 97 ? 1.52 11.25 -3.875 1 32.44 97 ALA A O 1
ATOM 741 N N . PRO A 1 98 ? 3.59 10.805 -3.336 1 32.94 98 PRO A N 1
ATOM 742 C CA . PRO A 1 98 ? 3.27 9.414 -3.027 1 32.94 98 PRO A CA 1
ATOM 743 C C . PRO A 1 98 ? 2.182 9.273 -1.965 1 32.94 98 PRO A C 1
ATOM 745 O O . PRO A 1 98 ? 2.125 10.078 -1.028 1 32.94 98 PRO A O 1
ATOM 748 N N . VAL A 1 99 ? 0.923 9.078 -2.312 1 34.91 99 VAL A N 1
ATOM 749 C CA . VAL A 1 99 ? -0.06 8.586 -1.353 1 34.91 99 VAL A CA 1
ATOM 750 C C . VAL A 1 99 ? 0.629 7.715 -0.306 1 34.91 99 VAL A C 1
ATOM 752 O O . VAL A 1 99 ? 1.315 6.746 -0.647 1 34.91 99 VAL A O 1
ATOM 755 N N . VAL A 1 100 ? 0.978 8.188 0.842 1 35.94 100 VAL A N 1
ATOM 756 C CA . VAL A 1 100 ? 1.444 7.406 1.98 1 35.94 100 VAL A CA 1
ATOM 757 C C . VAL A 1 100 ? 0.378 6.387 2.379 1 35.94 100 VAL A C 1
ATOM 759 O O . VAL A 1 100 ? -0.694 6.758 2.861 1 35.94 100 VAL A O 1
ATOM 762 N N . ILE A 1 101 ? 0.044 5.387 1.529 1 42.22 101 ILE A N 1
ATOM 763 C CA . ILE A 1 101 ? -0.815 4.297 1.979 1 42.22 101 ILE A CA 1
ATOM 764 C C . ILE A 1 101 ? -0.121 3.52 3.094 1 42.22 101 ILE A C 1
ATOM 766 O O . ILE A 1 101 ? 0.95 2.945 2.885 1 42.22 101 ILE A O 1
ATOM 770 N N . ASN A 1 102 ? -0.164 3.906 4.336 1 43.5 102 ASN A N 1
ATOM 771 C CA . ASN A 1 102 ? 0.338 3.096 5.441 1 43.5 102 ASN A CA 1
ATOM 772 C C . ASN A 1 102 ? -0.411 1.771 5.551 1 43.5 102 ASN A C 1
ATOM 774 O O . ASN A 1 102 ? -1.476 1.702 6.168 1 43.5 102 ASN A O 1
ATOM 778 N N . HIS A 1 103 ? -0.423 0.895 4.469 1 57.41 103 HIS A N 1
ATOM 779 C CA . HIS A 1 103 ? -0.911 -0.434 4.82 1 57.41 103 HIS A CA 1
ATOM 780 C C . HIS A 1 103 ? -0.089 -1.042 5.953 1 57.41 103 HIS A C 1
ATOM 782 O O . HIS A 1 103 ? 0.898 -1.737 5.703 1 57.41 103 HIS A O 1
ATOM 788 N N . LYS A 1 104 ? -0.169 -0.454 7.18 1 66 104 LYS A N 1
ATOM 789 C CA . LYS A 1 104 ? 0.6 -0.9 8.344 1 66 104 LYS A CA 1
ATOM 790 C C . LYS A 1 104 ? 0.381 -2.387 8.602 1 66 104 LYS A C 1
ATOM 792 O O . LYS A 1 104 ? -0.75 -2.873 8.547 1 66 104 LYS A O 1
ATOM 797 N N . ALA A 1 105 ? 1.587 -3.043 8.57 1 82.62 105 ALA A N 1
ATOM 798 C CA . ALA A 1 105 ? 1.534 -4.422 9.055 1 82.62 105 ALA A CA 1
ATOM 799 C C . ALA A 1 105 ? 1.05 -4.48 10.5 1 82.62 105 ALA A C 1
ATOM 801 O O . ALA A 1 105 ? 1.467 -3.674 11.336 1 82.62 105 ALA A O 1
ATOM 802 N N . GLY A 1 106 ? -0.223 -5.051 10.727 1 88 106 GLY A N 1
ATOM 803 C CA . GLY A 1 106 ? -0.78 -5.207 12.062 1 88 106 GLY A CA 1
ATOM 804 C C . GLY A 1 106 ? -1.236 -6.621 12.359 1 88 106 GLY A C 1
ATOM 805 O O . GLY A 1 106 ? -1.215 -7.484 11.477 1 88 106 GLY A O 1
ATOM 806 N N . THR A 1 107 ? -1.445 -6.766 13.656 1 92.81 107 THR A N 1
ATOM 807 C CA . THR A 1 107 ? -1.977 -8.031 14.148 1 92.81 107 THR A CA 1
ATOM 808 C C . THR A 1 107 ? -3.363 -7.832 14.758 1 92.81 107 THR A C 1
ATOM 810 O O . THR A 1 107 ? -3.6 -6.859 15.477 1 92.81 107 THR A O 1
ATOM 813 N N . GLY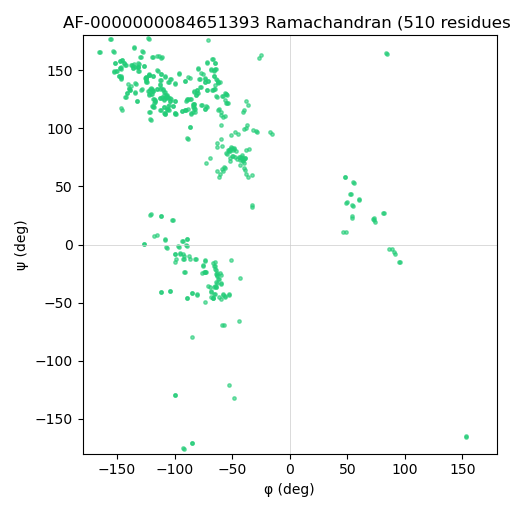 A 1 108 ? -4.266 -8.695 14.406 1 92 108 GLY A N 1
ATOM 814 C CA . GLY A 1 108 ? -5.625 -8.562 14.906 1 92 108 GLY A CA 1
ATOM 815 C C . GLY A 1 108 ? -6.383 -9.883 14.914 1 92 108 GLY A C 1
ATOM 816 O O . GLY A 1 108 ? -5.871 -10.898 14.445 1 92 108 GLY A O 1
ATOM 817 N N . GLU A 1 109 ? -7.594 -9.844 15.414 1 93.81 109 GLU A N 1
ATOM 818 C CA . GLU A 1 109 ? -8.391 -11.047 15.617 1 93.81 109 GLU A CA 1
ATOM 819 C C . GLU A 1 109 ? -9.266 -11.344 14.391 1 93.81 109 GLU A C 1
ATOM 821 O O . GLU A 1 109 ? -9.695 -12.477 14.188 1 93.81 109 GLU A O 1
ATOM 826 N N . TYR A 1 110 ? -9.539 -10.383 13.656 1 93.81 110 TYR A N 1
ATOM 827 C CA . TYR A 1 110 ? -10.406 -10.508 12.492 1 93.81 110 TYR A CA 1
ATOM 828 C C . TYR A 1 110 ? -9.703 -9.992 11.234 1 93.81 110 TYR A C 1
ATOM 830 O O . TYR A 1 110 ? -8.93 -9.039 11.305 1 93.81 110 TYR A O 1
ATOM 838 N N . ILE A 1 111 ? -9.977 -10.695 10.148 1 95.38 111 ILE A N 1
ATOM 839 C CA . ILE A 1 111 ? -9.352 -10.32 8.891 1 95.38 111 ILE A CA 1
ATOM 840 C C . ILE A 1 111 ? -10.305 -10.609 7.734 1 95.38 111 ILE A C 1
ATOM 842 O O . ILE A 1 111 ? -11.102 -11.547 7.797 1 95.38 111 ILE A O 1
ATOM 846 N N . VAL A 1 112 ? -10.305 -9.812 6.738 1 98.06 112 VAL A N 1
ATOM 847 C CA . VAL A 1 112 ? -11.023 -9.992 5.48 1 98.06 112 VAL A CA 1
ATOM 848 C C . VAL A 1 112 ? -10.047 -9.906 4.309 1 98.06 112 VAL A C 1
ATOM 850 O O . VAL A 1 112 ? -9.078 -9.141 4.355 1 98.06 112 VAL A O 1
ATOM 853 N N . ASP A 1 113 ? -10.25 -10.789 3.316 1 98.19 113 ASP A N 1
ATOM 854 C CA . ASP A 1 113 ? -9.484 -10.68 2.08 1 98.19 113 ASP A CA 1
ATOM 855 C C . ASP A 1 113 ? -10.188 -9.766 1.078 1 98.19 113 ASP A C 1
ATOM 857 O O . ASP A 1 113 ? -11.359 -9.961 0.769 1 98.19 113 ASP A O 1
ATOM 861 N N . VAL A 1 114 ? -9.484 -8.75 0.61 1 98.25 114 VAL A N 1
ATOM 862 C CA . VAL A 1 114 ? -10 -7.793 -0.362 1 98.25 114 VAL A CA 1
ATOM 863 C C . VAL A 1 114 ? -9.188 -7.875 -1.651 1 98.25 114 VAL A C 1
ATOM 865 O O . VAL A 1 114 ? -7.961 -7.73 -1.629 1 98.25 114 VAL A O 1
ATOM 868 N N . ALA A 1 115 ? -9.906 -8.125 -2.762 1 98.69 115 ALA A N 1
ATOM 869 C CA . ALA A 1 115 ? -9.188 -8.328 -4.016 1 98.69 115 ALA A CA 1
ATOM 870 C C . ALA A 1 115 ? -9.828 -7.539 -5.152 1 98.69 115 ALA A C 1
ATOM 872 O O . ALA A 1 115 ? -11.055 -7.543 -5.301 1 98.69 115 ALA A O 1
ATOM 873 N N . VAL A 1 116 ? -9.016 -6.801 -5.906 1 98.5 116 VAL A N 1
ATOM 874 C CA . VAL A 1 116 ? -9.43 -6.277 -7.203 1 98.5 116 VAL A CA 1
ATOM 875 C C . VAL A 1 116 ? -9.227 -7.344 -8.281 1 98.5 116 VAL A C 1
ATOM 877 O O . VAL A 1 116 ? -8.109 -7.832 -8.477 1 98.5 116 VAL A O 1
ATOM 880 N N . GLU A 1 117 ? -10.281 -7.707 -8.93 1 98.25 117 GLU A N 1
ATOM 881 C CA . GLU A 1 117 ? -10.172 -8.727 -9.969 1 98.25 117 GLU A CA 1
ATOM 882 C C . GLU A 1 117 ? -9.508 -8.164 -11.219 1 98.25 117 GLU A C 1
ATOM 884 O O . GLU A 1 117 ? -9.75 -7.016 -11.594 1 98.25 117 GLU A O 1
ATOM 889 N N . GLY A 1 118 ? -8.711 -8.984 -11.859 1 97.12 118 GLY A N 1
ATOM 890 C CA . GLY A 1 118 ? -8.172 -8.625 -13.164 1 97.12 118 GLY A CA 1
ATOM 891 C C . GLY A 1 118 ? -9.172 -8.773 -14.289 1 97.12 118 GLY A C 1
ATOM 892 O O . GLY A 1 118 ? -10.023 -9.664 -14.25 1 97.12 118 GLY A O 1
ATOM 893 N N . VAL A 1 119 ? -9.055 -7.906 -15.289 1 98.44 119 VAL A N 1
ATOM 894 C CA . VAL A 1 119 ? -9.922 -8.016 -16.453 1 98.44 119 VAL A CA 1
ATOM 895 C C . VAL A 1 119 ? -9.117 -7.793 -17.734 1 98.44 119 VAL A C 1
ATOM 897 O O . VAL A 1 119 ? -8.055 -7.16 -17.703 1 98.44 119 VAL A O 1
ATOM 900 N N . LYS A 1 120 ? -9.578 -8.336 -18.797 1 98.62 120 LYS A N 1
ATOM 901 C CA . LYS A 1 120 ? -9.047 -8.086 -20.125 1 98.62 120 LYS A CA 1
ATOM 902 C C . LYS A 1 120 ? -9.945 -7.145 -20.906 1 98.62 120 LYS A C 1
ATOM 904 O O . LYS A 1 120 ? -11.172 -7.195 -20.781 1 98.62 120 LYS A O 1
ATOM 909 N N . ALA A 1 121 ? -9.352 -6.293 -21.672 1 98.81 121 ALA A N 1
ATOM 910 C CA . ALA A 1 121 ? -10.109 -5.316 -22.453 1 98.81 121 ALA A CA 1
ATOM 911 C C . ALA A 1 121 ? -9.344 -4.902 -23.703 1 98.81 121 ALA A C 1
ATOM 913 O O . ALA A 1 121 ? -8.164 -5.234 -23.859 1 98.81 121 ALA A O 1
ATOM 914 N N . LYS A 1 122 ? -10.047 -4.238 -24.625 1 98.62 122 LYS A N 1
ATOM 915 C CA . LYS A 1 122 ? -9.477 -3.547 -25.766 1 98.62 122 LYS A CA 1
ATOM 916 C C . LYS A 1 122 ? -9.648 -2.035 -25.641 1 98.62 122 LYS A C 1
ATOM 918 O O . LYS A 1 122 ? -10.5 -1.562 -24.891 1 98.62 122 LYS A O 1
ATOM 923 N N . PRO A 1 123 ? -8.781 -1.343 -26.453 1 98.44 123 PRO A N 1
ATOM 924 C CA . PRO A 1 123 ? -8.992 0.106 -26.453 1 98.44 123 PRO A CA 1
ATOM 925 C C . PRO A 1 123 ? -10.43 0.493 -26.812 1 98.44 123 PRO A C 1
ATOM 927 O O . PRO A 1 123 ? -11 -0.067 -27.75 1 98.44 123 PRO A O 1
ATOM 930 N N . GLY A 1 124 ? -11.023 1.356 -25.969 1 98.56 124 GLY A N 1
ATOM 931 C CA . GLY A 1 124 ? -12.367 1.835 -26.234 1 98.56 124 GLY A CA 1
ATOM 932 C C . GLY A 1 124 ? -13.438 1.033 -25.516 1 98.56 124 GLY A C 1
ATOM 933 O O . GLY A 1 124 ? -14.586 1.473 -25.406 1 98.56 124 GLY A O 1
ATOM 934 N N . ASP A 1 125 ? -13.102 -0.145 -25 1 98.75 125 ASP A N 1
ATOM 935 C CA . ASP A 1 125 ? -14.062 -0.987 -24.297 1 98.75 125 ASP A CA 1
ATOM 936 C C . ASP A 1 125 ? -14.523 -0.327 -23 1 98.75 125 ASP A C 1
ATOM 938 O O . ASP A 1 125 ? -13.781 0.433 -22.391 1 98.75 125 ASP A O 1
ATOM 942 N N . THR A 1 126 ? -15.727 -0.539 -22.672 1 98.81 126 THR A N 1
ATOM 943 C CA . THR A 1 126 ? -16.203 -0.366 -21.297 1 98.81 126 THR A CA 1
ATOM 944 C C . THR A 1 126 ? -16.297 -1.712 -20.578 1 98.81 126 THR A C 1
ATOM 946 O O . THR A 1 126 ? -16.938 -2.643 -21.078 1 98.81 126 THR A O 1
ATOM 949 N N . VAL A 1 127 ? -15.641 -1.894 -19.453 1 98.81 127 VAL A N 1
ATOM 950 C CA . VAL A 1 127 ? -15.609 -3.168 -18.75 1 98.81 127 VAL A CA 1
ATOM 951 C C . VAL A 1 127 ? -15.977 -2.947 -17.281 1 98.81 127 VAL A C 1
ATOM 953 O O . VAL A 1 127 ? -15.938 -1.817 -16.797 1 98.81 127 VAL A O 1
ATOM 956 N N . GLU A 1 128 ? -16.359 -4.004 -16.641 1 98.75 128 GLU A N 1
ATOM 957 C CA . GLU A 1 128 ? -16.625 -4.051 -15.203 1 98.75 128 GLU A CA 1
ATOM 958 C C . GLU A 1 128 ? -15.492 -4.734 -14.453 1 98.75 128 GLU A C 1
ATOM 960 O O . GLU A 1 128 ? -15.078 -5.836 -14.812 1 98.75 128 GLU A O 1
ATOM 965 N N . ILE A 1 129 ? -14.977 -4.062 -13.492 1 98.81 129 ILE A N 1
ATOM 966 C CA . ILE A 1 129 ? -13.93 -4.625 -12.641 1 98.81 129 ILE A CA 1
ATOM 967 C C . ILE A 1 129 ? -14.508 -4.914 -11.258 1 98.81 129 ILE A C 1
ATOM 969 O O . ILE A 1 129 ? -14.781 -3.992 -10.484 1 98.81 129 ILE A O 1
ATOM 973 N N . PRO A 1 130 ? -14.617 -6.145 -10.859 1 98.94 130 PRO A N 1
ATOM 974 C CA . PRO A 1 130 ? -15.164 -6.469 -9.539 1 98.94 130 PRO A CA 1
ATOM 975 C C . PRO A 1 130 ? -14.156 -6.242 -8.414 1 98.94 130 PRO A C 1
ATOM 977 O O . PRO A 1 130 ? -12.961 -6.523 -8.578 1 98.94 130 PRO A O 1
ATOM 980 N N . LEU A 1 131 ? -14.594 -5.668 -7.395 1 98.88 131 LEU A N 1
ATOM 981 C CA . LEU A 1 131 ? -13.938 -5.645 -6.09 1 98.88 131 LEU A CA 1
ATOM 982 C C . LEU A 1 131 ? -14.586 -6.641 -5.141 1 98.88 131 LEU A C 1
ATOM 984 O O . LEU A 1 131 ? -15.766 -6.492 -4.789 1 98.88 131 LEU A O 1
ATOM 988 N N . LYS A 1 132 ? -13.766 -7.648 -4.668 1 98.94 132 LYS A N 1
ATOM 989 C CA . LYS A 1 132 ? -14.359 -8.789 -3.98 1 98.94 132 LYS A CA 1
ATOM 990 C C . LYS A 1 132 ? -13.852 -8.891 -2.545 1 98.94 132 LYS A C 1
ATOM 992 O O . LYS A 1 132 ? -12.703 -8.547 -2.264 1 98.94 132 LYS A O 1
ATOM 997 N N . PHE A 1 133 ? -14.727 -9.32 -1.679 1 98.81 133 PHE A N 1
ATOM 998 C CA . PHE A 1 133 ? -14.383 -9.711 -0.316 1 98.81 133 PHE A CA 1
ATOM 999 C C . PHE A 1 133 ? -14.477 -11.219 -0.144 1 98.81 133 PHE A C 1
ATOM 1001 O O . PHE A 1 133 ? -15.422 -11.852 -0.62 1 98.81 133 PHE A O 1
ATOM 1008 N N . GLU A 1 134 ? -13.484 -11.828 0.417 1 98.62 134 GLU A N 1
ATOM 1009 C CA . GLU A 1 134 ? -13.484 -13.219 0.849 1 98.62 134 GLU A CA 1
ATOM 1010 C C . GLU A 1 134 ? -13.07 -13.344 2.312 1 98.62 134 GLU A C 1
ATOM 1012 O O . GLU A 1 134 ? -12.406 -12.461 2.854 1 98.62 134 GLU A O 1
ATOM 1017 N N . ASN A 1 135 ? -13.562 -14.469 3.008 1 98 135 ASN A N 1
ATOM 1018 C CA . ASN A 1 135 ? -13.312 -14.703 4.426 1 98 135 ASN A CA 1
ATOM 1019 C C . ASN A 1 135 ? -13.867 -13.578 5.289 1 98 135 ASN A C 1
ATOM 1021 O O . ASN A 1 135 ? -13.188 -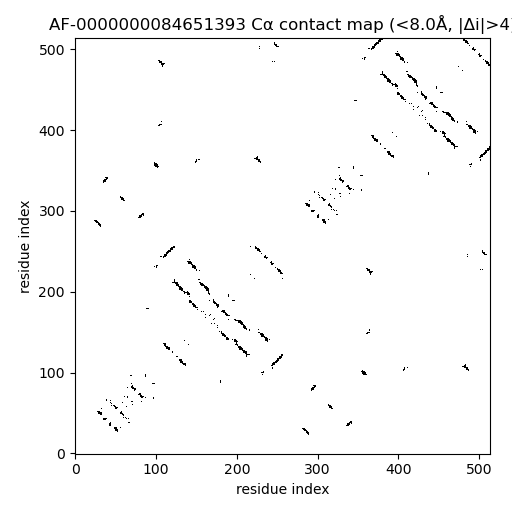13.086 6.191 1 98 135 ASN A O 1
ATOM 1025 N N . VAL A 1 136 ? -15.023 -13.109 4.906 1 98.5 136 VAL A N 1
ATOM 1026 C CA . VAL A 1 136 ? -15.719 -12.133 5.738 1 98.5 136 VAL A CA 1
ATOM 1027 C C . VAL A 1 136 ? -15.969 -12.727 7.125 1 98.5 136 VAL A C 1
ATOM 1029 O O . VAL A 1 136 ? -16.531 -13.82 7.246 1 98.5 136 VAL A O 1
ATOM 1032 N N . PRO A 1 137 ? -15.562 -12.008 8.172 1 96.88 137 PRO A N 1
ATOM 1033 C CA . PRO A 1 137 ? -15.727 -12.57 9.508 1 96.88 137 PRO A CA 1
ATOM 1034 C C . PRO A 1 137 ? -17.188 -12.75 9.898 1 96.88 137 PRO A C 1
ATOM 1036 O O . PRO A 1 137 ? -18.047 -12 9.438 1 96.88 137 PRO A O 1
ATOM 1039 N N . ALA A 1 138 ? -17.391 -13.68 10.828 1 94.81 138 ALA A N 1
ATOM 1040 C CA . ALA A 1 138 ? -18.75 -14.016 11.266 1 94.81 138 ALA A CA 1
ATOM 1041 C C . ALA A 1 138 ? -19.422 -12.828 11.945 1 94.81 138 ALA A C 1
ATOM 1043 O O . ALA A 1 138 ? -20.641 -12.688 11.898 1 94.81 138 ALA A O 1
ATOM 1044 N N . GLN A 1 139 ? -18.656 -11.992 12.617 1 92.81 139 GLN A N 1
ATOM 1045 C CA . GLN A 1 139 ? -19.188 -10.828 13.32 1 92.81 139 GLN A CA 1
ATOM 1046 C C . GLN A 1 139 ? -19.766 -9.812 12.336 1 92.81 139 GLN A C 1
ATOM 1048 O O . GLN A 1 139 ? -20.484 -8.898 12.734 1 92.81 139 GLN A O 1
ATOM 1053 N N . GLY A 1 140 ? -19.359 -9.93 11.031 1 96.75 140 GLY A N 1
ATOM 1054 C CA . GLY A 1 140 ? -19.859 -9.023 10.008 1 96.75 140 GLY A CA 1
ATOM 1055 C C . GLY A 1 140 ? -19.078 -7.719 9.945 1 96.75 140 GLY A C 1
ATOM 1056 O O . GLY A 1 140 ? -18.328 -7.391 10.859 1 96.75 140 GLY A O 1
ATOM 1057 N N . ILE A 1 141 ? -19.25 -7.023 8.883 1 97.62 141 ILE A N 1
ATOM 1058 C CA . ILE A 1 141 ? -18.656 -5.703 8.68 1 97.62 141 ILE A CA 1
ATOM 1059 C C . ILE A 1 141 ? -19.734 -4.629 8.844 1 97.62 141 ILE A C 1
ATOM 1061 O O . ILE A 1 141 ? -20.719 -4.609 8.102 1 97.62 141 ILE A O 1
ATOM 1065 N N . GLN A 1 142 ? -19.5 -3.75 9.82 1 93.69 142 GLN A N 1
ATOM 1066 C CA . GLN A 1 142 ? -20.406 -2.643 10.109 1 93.69 142 GLN A CA 1
ATOM 1067 C C . GLN A 1 142 ? -20.109 -1.441 9.219 1 93.69 142 GLN A C 1
ATOM 1069 O O . GLN A 1 142 ? -21.031 -0.774 8.734 1 93.69 142 GLN A O 1
ATOM 1074 N N . SER A 1 143 ? -18.875 -1.184 9.055 1 91.56 143 SER A N 1
ATOM 1075 C CA . SER A 1 143 ? -18.469 -0.014 8.281 1 91.56 143 SER A CA 1
ATOM 1076 C C . SER A 1 143 ? -17.109 -0.226 7.645 1 91.56 143 SER A C 1
ATOM 1078 O O . SER A 1 143 ? -16.281 -1.004 8.148 1 91.56 143 SER A O 1
ATOM 1080 N N . LEU A 1 144 ? -16.953 0.402 6.492 1 94.75 144 LEU A N 1
ATOM 1081 C CA . LEU A 1 144 ? -15.641 0.409 5.871 1 94.75 144 LEU A CA 1
ATOM 1082 C C . LEU A 1 144 ? -15.438 1.673 5.039 1 94.75 144 LEU A C 1
ATOM 1084 O O . LEU A 1 144 ? -16.406 2.297 4.605 1 94.75 144 LEU A O 1
ATOM 1088 N N . ASN A 1 145 ? -14.211 2.152 4.93 1 90.06 145 ASN A N 1
ATOM 1089 C CA . ASN A 1 145 ? -13.695 3.07 3.92 1 90.06 145 ASN A CA 1
ATOM 1090 C C . ASN A 1 145 ? -12.539 2.451 3.135 1 90.06 145 ASN A C 1
ATOM 1092 O O . ASN A 1 145 ? -11.664 1.81 3.717 1 90.06 145 ASN A O 1
ATOM 1096 N N . LEU A 1 146 ? -12.664 2.535 1.869 1 93.75 146 LEU A N 1
ATOM 1097 C CA . LEU A 1 146 ? -11.672 1.928 0.987 1 93.75 146 LEU A CA 1
ATOM 1098 C C . LEU A 1 146 ? -11.383 2.834 -0.204 1 93.75 146 LEU A C 1
ATOM 1100 O O . LEU A 1 146 ? -12.305 3.371 -0.822 1 93.75 146 LEU A O 1
ATOM 1104 N N . SER A 1 147 ? -10.125 2.992 -0.502 1 90.19 147 SER A N 1
ATOM 1105 C CA . SER A 1 147 ? -9.773 3.777 -1.68 1 90.19 147 SER A CA 1
ATOM 1106 C C . SER A 1 147 ? -8.938 2.959 -2.66 1 90.19 147 SER A C 1
ATOM 1108 O O . SER A 1 147 ? -8.188 2.07 -2.252 1 90.19 147 SER A O 1
ATOM 1110 N N . LEU A 1 148 ? -9.125 3.225 -3.924 1 94.69 148 LEU A N 1
ATOM 1111 C CA . LEU A 1 148 ? -8.344 2.646 -5.016 1 94.69 148 LEU A CA 1
ATOM 1112 C C . LEU A 1 148 ? -7.738 3.74 -5.887 1 94.69 148 LEU A C 1
ATOM 1114 O O . LEU A 1 148 ? -8.367 4.773 -6.121 1 94.69 148 LEU A O 1
ATOM 1118 N N . TYR A 1 149 ? -6.562 3.465 -6.332 1 90.94 149 TYR A N 1
ATOM 1119 C CA . TYR A 1 149 ? -5.926 4.316 -7.332 1 90.94 149 TYR A CA 1
ATOM 1120 C C . TYR A 1 149 ? -5.883 3.625 -8.688 1 90.94 149 TYR A C 1
ATOM 1122 O O . TYR A 1 149 ? -5.762 2.4 -8.766 1 90.94 149 TYR A O 1
ATOM 1130 N N . TYR A 1 150 ? -6.035 4.41 -9.719 1 95.31 150 TYR A N 1
ATOM 1131 C CA . TYR A 1 150 ? -5.945 3.957 -11.102 1 95.31 150 TYR A CA 1
ATOM 1132 C C . TYR A 1 150 ? -5.117 4.926 -11.945 1 95.31 150 TYR A C 1
ATOM 1134 O O . TYR A 1 150 ? -4.734 5.996 -11.469 1 95.31 150 TYR A O 1
ATOM 1142 N N . ASP A 1 151 ? -4.805 4.512 -13.141 1 94.31 151 ASP A N 1
ATOM 1143 C CA . ASP A 1 151 ? -4.094 5.383 -14.07 1 94.31 151 ASP A CA 1
ATOM 1144 C C . ASP A 1 151 ? -5.055 6.02 -15.07 1 94.31 151 ASP A C 1
ATOM 1146 O O . ASP A 1 151 ? -5.527 5.355 -16 1 94.31 151 ASP A O 1
ATOM 1150 N N . SER A 1 152 ? -5.203 7.305 -14.945 1 93.12 152 SER A N 1
ATOM 1151 C CA . SER A 1 152 ? -6.195 8.008 -15.75 1 93.12 152 SER A CA 1
ATOM 1152 C C . SER A 1 152 ? -5.75 8.133 -17.203 1 93.12 152 SER A C 1
ATOM 1154 O O . SER A 1 152 ? -6.551 8.461 -18.078 1 93.12 152 SER A O 1
ATOM 1156 N N . LYS A 1 153 ? -4.543 7.887 -17.484 1 92.5 153 LYS A N 1
ATOM 1157 C CA . LYS A 1 153 ? -4.086 7.871 -18.859 1 92.5 153 LYS A CA 1
ATOM 1158 C C . LYS A 1 153 ? -4.586 6.629 -19.594 1 92.5 153 LYS A C 1
ATOM 1160 O O . LYS A 1 153 ? -4.641 6.609 -20.828 1 92.5 153 LYS A O 1
ATOM 1165 N N . ALA A 1 154 ? -4.895 5.582 -18.859 1 96.81 154 ALA A N 1
ATOM 1166 C CA . ALA A 1 154 ? -5.293 4.312 -19.453 1 96.81 154 ALA A CA 1
ATOM 1167 C C . ALA A 1 154 ? -6.797 4.098 -19.344 1 96.81 154 ALA A C 1
ATOM 1169 O O . ALA A 1 154 ? -7.43 3.582 -20.266 1 96.81 154 ALA A O 1
ATOM 1170 N N . ILE A 1 155 ? -7.32 4.473 -18.203 1 97.56 155 ILE A N 1
ATOM 1171 C CA . ILE A 1 155 ? -8.742 4.184 -18.031 1 97.56 155 ILE A CA 1
ATOM 1172 C C . ILE A 1 155 ? -9.445 5.395 -17.422 1 97.56 155 ILE A C 1
ATOM 1174 O O . ILE A 1 155 ? -8.82 6.227 -16.766 1 97.56 155 ILE A O 1
ATOM 1178 N N . GLU A 1 156 ? -10.703 5.492 -17.75 1 98 156 GLU A N 1
ATOM 1179 C CA . GLU A 1 156 ? -11.641 6.445 -17.156 1 98 156 GLU A CA 1
ATOM 1180 C C . GLU A 1 156 ? -12.703 5.73 -16.328 1 98 156 GLU A C 1
ATOM 1182 O O . GLU A 1 156 ? -13.359 4.805 -16.828 1 98 156 GLU A O 1
ATOM 1187 N N . VAL A 1 157 ? -12.82 6.156 -15.117 1 98.38 157 VAL A N 1
ATOM 1188 C CA . VAL A 1 157 ? -13.875 5.59 -14.281 1 98.38 157 VAL A CA 1
ATOM 1189 C C . VAL A 1 157 ? -15.195 6.305 -14.562 1 98.38 157 VAL A C 1
ATOM 1191 O O . VAL A 1 157 ? -15.305 7.52 -14.367 1 98.38 157 VAL A O 1
ATOM 1194 N N . LEU A 1 158 ? -16.172 5.512 -14.984 1 98.69 158 LEU A N 1
ATOM 1195 C CA . LEU A 1 158 ? -17.484 6.086 -15.312 1 98.69 158 LEU A CA 1
ATOM 1196 C C . LEU A 1 158 ? -18.391 6.113 -14.086 1 98.69 158 LEU A C 1
ATOM 1198 O O . LEU A 1 158 ? -19.062 7.105 -13.836 1 98.69 158 LEU A O 1
ATOM 1202 N N . LYS A 1 159 ? -18.453 5.109 -13.406 1 98.38 159 LYS A N 1
ATOM 1203 C CA . LYS A 1 159 ? -19.234 4.992 -12.188 1 98.38 159 LYS A CA 1
ATOM 1204 C C . LYS A 1 159 ? -18.828 3.758 -11.383 1 98.38 159 LYS A C 1
ATOM 1206 O O . LYS A 1 159 ? -18.062 2.922 -11.875 1 98.38 159 LYS A O 1
ATOM 1211 N N . VAL A 1 160 ? -19.25 3.711 -10.156 1 98.81 160 VAL A N 1
ATOM 1212 C CA . VAL A 1 160 ? -19.125 2.541 -9.297 1 98.81 160 VAL A CA 1
ATOM 1213 C C . VAL A 1 160 ? -20.5 2.047 -8.883 1 98.81 160 VAL A C 1
ATOM 1215 O O . VAL A 1 160 ? -21.375 2.846 -8.547 1 98.81 160 VAL A O 1
ATOM 1218 N N . GLU A 1 161 ? -20.703 0.73 -9.023 1 98.81 161 GLU A N 1
ATOM 1219 C CA . GLU A 1 161 ? -21.969 0.125 -8.617 1 98.81 161 GLU A CA 1
ATOM 1220 C C . GLU A 1 161 ? -21.766 -0.792 -7.41 1 98.81 161 GLU A C 1
ATOM 1222 O O . GLU A 1 161 ? -20.781 -1.523 -7.332 1 98.81 161 GLU A O 1
ATOM 1227 N N . PRO A 1 162 ? -22.703 -0.69 -6.473 1 98.75 162 PRO A N 1
ATOM 1228 C CA . PRO A 1 162 ? -22.625 -1.642 -5.363 1 98.75 162 PRO A CA 1
ATOM 1229 C C . PRO A 1 162 ? -22.812 -3.09 -5.812 1 98.75 162 PRO A C 1
ATOM 1231 O O . PRO A 1 162 ? -23.609 -3.361 -6.707 1 98.75 162 PRO A O 1
ATOM 1234 N N . GLY A 1 163 ? -22.047 -3.971 -5.199 1 98.81 163 GLY A N 1
ATOM 1235 C CA . GLY A 1 163 ? -22.156 -5.391 -5.492 1 98.81 163 GLY A CA 1
ATOM 1236 C C . GLY A 1 163 ? -23.234 -6.082 -4.695 1 98.81 163 GLY A C 1
ATOM 1237 O O . GLY A 1 163 ? -24.031 -5.426 -4.012 1 98.81 163 GLY A O 1
ATOM 1238 N N . SER A 1 164 ? -23.234 -7.387 -4.801 1 98.38 164 SER A N 1
ATOM 1239 C CA . SER A 1 164 ? -24.344 -8.195 -4.293 1 98.38 164 SER A CA 1
ATOM 1240 C C . SER A 1 164 ? -24.297 -8.305 -2.771 1 98.38 164 SER A C 1
ATOM 1242 O O . SER A 1 164 ? -25.312 -8.602 -2.135 1 98.38 164 SER A O 1
ATOM 1244 N N . ILE A 1 165 ? -23.203 -8.031 -2.154 1 98.5 165 ILE A N 1
ATOM 1245 C CA . ILE A 1 165 ? -23.109 -8.273 -0.718 1 98.5 165 ILE A CA 1
ATOM 1246 C C . ILE A 1 165 ? -23.422 -6.984 0.042 1 98.5 165 ILE A C 1
ATOM 1248 O O . ILE A 1 165 ? -23.453 -6.977 1.274 1 98.5 165 ILE A O 1
ATOM 1252 N N . VAL A 1 166 ? -23.547 -5.863 -0.678 1 98.44 166 VAL A N 1
ATOM 1253 C CA . VAL A 1 166 ? -23.891 -4.598 -0.039 1 98.44 166 VAL A CA 1
ATOM 1254 C C . VAL A 1 166 ? -25.359 -4.598 0.364 1 98.44 166 VAL A C 1
ATOM 1256 O O . VAL A 1 166 ? -26.25 -4.684 -0.492 1 98.44 166 VAL A O 1
ATOM 1259 N N . THR A 1 167 ? -25.594 -4.512 1.591 1 96.75 167 THR A N 1
ATOM 1260 C CA . THR A 1 167 ? -26.953 -4.48 2.107 1 96.75 167 THR A CA 1
ATOM 1261 C C . THR A 1 167 ? -27.547 -3.076 1.991 1 96.75 167 THR A C 1
ATOM 1263 O O . THR A 1 167 ? -26.891 -2.09 2.322 1 96.75 167 THR A O 1
ATOM 1266 N N . ASN A 1 168 ? -28.797 -2.969 1.472 1 95.69 168 ASN A N 1
ATOM 1267 C CA . ASN A 1 168 ? -29.484 -1.699 1.298 1 95.69 168 ASN A CA 1
ATOM 1268 C C . ASN A 1 168 ? -28.594 -0.659 0.623 1 95.69 168 ASN A C 1
ATOM 1270 O O . ASN A 1 168 ? -28.375 0.42 1.173 1 95.69 168 ASN A O 1
ATOM 1274 N N . PRO A 1 169 ? -28.125 -0.932 -0.526 1 97.19 169 PRO A N 1
ATOM 1275 C CA . PRO A 1 169 ? -27.078 -0.12 -1.155 1 97.19 169 PRO A CA 1
ATOM 1276 C C . PRO A 1 169 ? -27.5 1.33 -1.367 1 97.19 169 PRO A C 1
ATOM 1278 O O . PRO A 1 169 ? -26.656 2.227 -1.411 1 97.19 169 PRO A O 1
ATOM 1281 N N . LYS A 1 170 ? -28.797 1.659 -1.473 1 95.75 170 LYS A N 1
ATOM 1282 C CA . LYS A 1 170 ? -29.25 3.029 -1.676 1 95.75 170 LYS A CA 1
ATOM 1283 C C . LYS A 1 170 ? -28.891 3.914 -0.487 1 95.75 170 LYS A C 1
ATOM 1285 O O . LYS A 1 170 ? -28.672 5.117 -0.644 1 95.75 170 LYS A O 1
ATOM 1290 N N . VAL A 1 171 ? -28.75 3.234 0.628 1 93.25 171 VAL A N 1
ATOM 1291 C CA . VAL A 1 171 ? -28.531 3.986 1.859 1 93.25 171 VAL A CA 1
ATOM 1292 C C . VAL A 1 171 ? -27.109 3.748 2.367 1 93.25 171 VAL A C 1
ATOM 1294 O O . VAL A 1 171 ? -26.438 4.68 2.818 1 93.25 171 VAL A O 1
ATOM 1297 N N . ASN A 1 172 ? -26.594 2.521 2.297 1 95.25 172 ASN A N 1
ATOM 1298 C CA . ASN A 1 172 ? -25.422 2.09 3.039 1 95.25 172 ASN A CA 1
ATOM 1299 C C . ASN A 1 172 ? -24.141 2.281 2.225 1 95.25 172 ASN A C 1
ATOM 1301 O O . ASN A 1 172 ? -23.047 2.182 2.762 1 95.25 172 ASN A O 1
ATOM 1305 N N . PHE A 1 173 ? -24.312 2.549 0.934 1 97.31 173 PHE A N 1
ATOM 1306 C CA . PHE A 1 173 ? -23.156 2.586 0.05 1 97.31 173 PHE A CA 1
ATOM 1307 C C . PHE A 1 173 ? -23.031 3.947 -0.622 1 97.31 173 PHE A C 1
ATOM 1309 O O . PHE A 1 173 ? -24.016 4.504 -1.099 1 97.31 173 PHE A O 1
ATOM 1316 N N . ASP A 1 174 ? -21.797 4.477 -0.623 1 94.75 174 ASP A N 1
ATOM 1317 C CA . ASP A 1 174 ? -21.484 5.691 -1.37 1 94.75 174 ASP A CA 1
ATOM 1318 C C . ASP A 1 174 ? -20.078 5.629 -1.959 1 94.75 174 ASP A C 1
ATOM 1320 O O . ASP A 1 174 ? -19.25 4.84 -1.507 1 94.75 174 ASP A O 1
ATOM 1324 N N . TYR A 1 175 ? -19.906 6.387 -2.998 1 96.38 175 TYR A N 1
ATOM 1325 C CA . TYR A 1 175 ? -18.562 6.473 -3.578 1 96.38 175 TYR A CA 1
ATOM 1326 C C . TYR A 1 175 ? -18.312 7.855 -4.168 1 96.38 175 TYR A C 1
ATOM 1328 O O . TYR A 1 175 ? -19.25 8.625 -4.379 1 96.38 175 TYR A O 1
ATOM 1336 N N . ASN A 1 176 ? -17.094 8.148 -4.285 1 93.25 176 ASN A N 1
ATOM 1337 C CA . ASN A 1 176 ? -16.625 9.336 -4.977 1 93.25 176 ASN A CA 1
ATOM 1338 C C . ASN A 1 176 ? -15.391 9.047 -5.832 1 93.25 176 ASN A C 1
ATOM 1340 O O . ASN A 1 176 ? -14.5 8.312 -5.406 1 93.25 176 ASN A O 1
ATOM 1344 N N . VAL A 1 177 ? -15.477 9.555 -7.062 1 93.88 177 VAL A N 1
ATOM 1345 C CA . VAL A 1 177 ? -14.281 9.516 -7.898 1 93.88 177 VAL A CA 1
ATOM 1346 C C . VAL A 1 177 ? -13.594 10.875 -7.883 1 93.88 177 VAL A C 1
ATOM 1348 O O . VAL A 1 177 ? -14.156 11.867 -8.359 1 93.88 177 VAL A O 1
ATOM 1351 N N . VAL A 1 178 ? -12.438 10.883 -7.301 1 88.19 178 VAL A N 1
ATOM 1352 C CA . VAL A 1 178 ? -11.617 12.094 -7.324 1 88.19 178 VAL A CA 1
ATOM 1353 C C . VAL A 1 178 ? -10.734 12.086 -8.57 1 88.19 178 VAL A C 1
ATOM 1355 O O . VAL A 1 178 ? -9.586 11.633 -8.523 1 88.19 178 VAL A O 1
ATOM 1358 N N . TYR A 1 179 ? -11.242 12.664 -9.617 1 85.06 179 TYR A N 1
ATOM 1359 C CA . TYR A 1 179 ? -10.625 12.539 -10.93 1 85.06 179 TYR A CA 1
ATOM 1360 C C . TYR A 1 179 ? -9.234 13.18 -10.945 1 85.06 179 TYR A C 1
ATOM 1362 O O . TYR A 1 179 ? -8.312 12.656 -11.562 1 85.06 179 TYR A O 1
ATOM 1370 N N . GLU A 1 180 ? -9.062 14.25 -10.25 1 79.88 180 GLU A N 1
ATOM 1371 C CA . GLU A 1 180 ? -7.785 14.953 -10.227 1 79.88 180 GLU A CA 1
ATOM 1372 C C . GLU A 1 180 ? -6.688 14.078 -9.625 1 79.88 180 GLU A C 1
ATOM 1374 O O . GLU A 1 180 ? -5.523 14.18 -10.008 1 79.88 180 GLU A O 1
ATOM 1379 N N . ASP A 1 181 ? -7.074 13.172 -8.797 1 78.56 181 ASP A N 1
ATOM 1380 C CA . ASP A 1 181 ? -6.117 12.32 -8.094 1 78.56 181 ASP A CA 1
ATOM 1381 C C . ASP A 1 181 ? -6.129 10.898 -8.648 1 78.56 181 ASP A C 1
ATOM 1383 O O . ASP A 1 181 ? -5.344 10.047 -8.227 1 78.56 181 ASP A O 1
ATOM 1387 N N . SER A 1 182 ? -6.977 10.625 -9.586 1 89.88 182 SER A N 1
ATOM 1388 C CA . SER A 1 182 ? -7.18 9.266 -10.086 1 89.88 182 SER A CA 1
ATOM 1389 C C . SER A 1 182 ? -7.48 8.305 -8.945 1 89.88 182 SER A C 1
ATOM 1391 O O . SER A 1 182 ? -6.887 7.227 -8.859 1 89.88 182 SER A O 1
ATOM 1393 N N . GLU A 1 183 ? -8.312 8.719 -8.039 1 88.75 183 GLU A N 1
ATOM 1394 C CA . GLU A 1 183 ? -8.648 7.973 -6.832 1 88.75 183 GL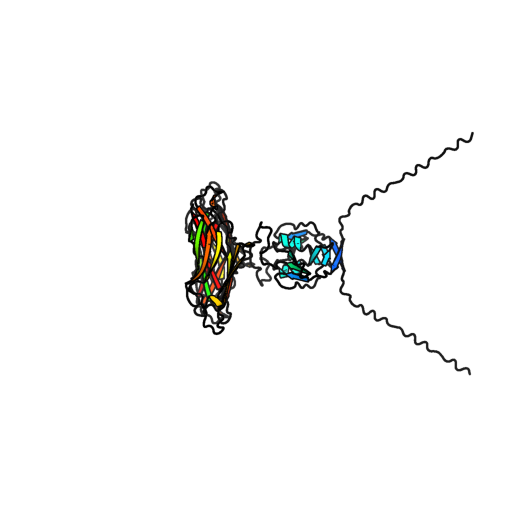U A CA 1
ATOM 1395 C C . GLU A 1 183 ? -10.148 7.707 -6.742 1 88.75 183 GLU A C 1
ATOM 1397 O O . GLU A 1 183 ? -10.961 8.586 -7.027 1 88.75 183 GLU A O 1
ATOM 1402 N N . ILE A 1 184 ? -10.5 6.5 -6.469 1 94.81 184 ILE A N 1
ATOM 1403 C CA . ILE A 1 184 ? -11.867 6.105 -6.156 1 94.81 184 ILE A CA 1
ATOM 1404 C C . ILE A 1 184 ? -12.008 5.879 -4.652 1 94.81 184 ILE A C 1
ATOM 1406 O O . ILE A 1 184 ? -11.258 5.094 -4.062 1 94.81 184 ILE A O 1
ATOM 1410 N N . ILE A 1 185 ? -12.93 6.566 -4.023 1 92.06 185 ILE A N 1
ATOM 1411 C CA . ILE A 1 185 ? -13.211 6.395 -2.604 1 92.06 185 ILE A CA 1
ATOM 1412 C C . ILE A 1 185 ? -14.586 5.754 -2.424 1 92.06 185 ILE A C 1
ATOM 1414 O O . ILE A 1 185 ? -15.562 6.195 -3.025 1 92.06 185 ILE A O 1
ATOM 1418 N N . MET A 1 186 ? -14.633 4.672 -1.686 1 96.56 186 MET A N 1
ATOM 1419 C CA . MET A 1 186 ? -15.883 3.977 -1.415 1 96.56 186 MET A CA 1
ATOM 1420 C C . MET A 1 186 ? -16.141 3.877 0.085 1 96.56 186 MET A C 1
ATOM 1422 O O . MET A 1 186 ? -15.203 3.721 0.87 1 96.56 186 MET A O 1
ATOM 1426 N N . LEU A 1 187 ? -17.406 3.953 0.418 1 94.62 187 LEU A N 1
ATOM 1427 C CA . LEU A 1 187 ? -17.844 3.881 1.807 1 94.62 187 LEU A CA 1
ATOM 1428 C C . LEU A 1 187 ? -19.031 2.924 1.953 1 94.62 187 LEU A C 1
ATOM 1430 O O . LEU A 1 187 ? -19.891 2.861 1.078 1 94.62 187 LEU A O 1
ATOM 1434 N N . PHE A 1 188 ? -19.016 2.148 2.969 1 96.94 188 PHE A N 1
ATOM 1435 C CA . PHE A 1 188 ? -20.172 1.381 3.449 1 96.94 188 PHE A CA 1
ATOM 1436 C C . PHE A 1 188 ? -20.391 1.614 4.938 1 96.94 188 PHE A C 1
ATOM 1438 O O . PHE A 1 188 ? -19.438 1.64 5.715 1 96.94 188 PHE A O 1
ATOM 1445 N N . ASP A 1 189 ? -21.562 1.848 5.289 1 91.25 189 ASP A N 1
ATOM 1446 C CA . ASP A 1 189 ? -21.953 1.918 6.691 1 91.25 189 ASP A CA 1
ATOM 1447 C C . ASP A 1 189 ? -23.375 1.399 6.883 1 91.25 189 ASP A C 1
ATOM 1449 O O . ASP A 1 189 ? -24.328 1.913 6.277 1 91.25 189 ASP A O 1
ATOM 1453 N N . ASP A 1 190 ? -23.484 0.318 7.648 1 91.31 190 ASP A N 1
ATOM 1454 C CA . ASP A 1 190 ? -24.828 -0.165 7.965 1 91.31 190 ASP A CA 1
ATOM 1455 C C . ASP A 1 190 ? -25.609 0.874 8.766 1 91.31 190 ASP A C 1
ATOM 1457 O O . ASP A 1 190 ? -25.312 1.121 9.938 1 91.31 190 ASP A O 1
ATOM 1461 N N . ASP A 1 191 ? -26.672 1.404 8.258 1 81.56 191 ASP A N 1
ATOM 1462 C CA . ASP A 1 191 ? -27.453 2.479 8.867 1 81.56 191 ASP A CA 1
ATOM 1463 C C . ASP A 1 191 ? -28.484 1.924 9.836 1 81.56 191 ASP A C 1
ATOM 1465 O O . ASP A 1 191 ? -29.125 2.68 10.57 1 81.56 191 ASP A O 1
ATOM 1469 N N . SER A 1 192 ? -28.719 0.664 9.836 1 78.31 192 SER A N 1
ATOM 1470 C CA . SER A 1 192 ? -29.75 0.111 10.711 1 78.31 192 SER A CA 1
ATOM 1471 C C . SER A 1 192 ? -29.375 0.288 12.18 1 78.31 192 SER A C 1
ATOM 1473 O O . SER A 1 192 ? -30.25 0.313 13.047 1 78.31 192 SER A O 1
ATOM 1475 N N . ALA A 1 193 ? -28.234 0.574 12.5 1 65.19 193 ALA A N 1
ATOM 1476 C CA . ALA A 1 193 ? -27.656 0.72 13.844 1 65.19 193 ALA A CA 1
ATOM 1477 C C . ALA A 1 193 ? -28.062 -0.446 14.742 1 65.19 193 ALA A C 1
ATOM 1479 O O . ALA A 1 193 ? -27.969 -0.353 15.969 1 65.19 193 ALA A O 1
ATOM 1480 N N . LYS A 1 194 ? -28.625 -1.456 14.195 1 76.94 194 LYS A N 1
ATOM 1481 C CA . LYS A 1 194 ? -29.031 -2.619 14.977 1 76.94 194 LYS A CA 1
ATOM 1482 C C . LYS A 1 194 ? -28.25 -3.861 14.57 1 76.94 194 LYS A C 1
ATOM 1484 O O . LYS A 1 194 ? -28.531 -4.965 15.039 1 76.94 194 LYS A O 1
ATOM 1489 N N . GLY A 1 195 ? -27.297 -3.65 13.758 1 78.81 195 GLY A N 1
ATOM 1490 C CA . GLY A 1 195 ? -26.516 -4.793 13.297 1 78.81 195 GLY A CA 1
ATOM 1491 C C . GLY A 1 195 ? -27.281 -5.676 12.32 1 78.81 195 GLY A C 1
ATOM 1492 O O . GLY A 1 195 ? -26.953 -6.855 12.164 1 78.81 195 GLY A O 1
ATOM 1493 N N . GLU A 1 196 ? -28.312 -5.16 11.648 1 85.81 196 GLU A N 1
ATOM 1494 C CA . GLU A 1 196 ? -29.156 -5.969 10.766 1 85.81 196 GLU A CA 1
ATOM 1495 C C . GLU A 1 196 ? -28.766 -5.789 9.305 1 85.81 196 GLU A C 1
ATOM 1497 O O . GLU A 1 196 ? -29.219 -6.535 8.438 1 85.81 196 GLU A O 1
ATOM 1502 N N . GLY A 1 197 ? -27.953 -4.918 9.031 1 93.75 197 GLY A N 1
ATOM 1503 C CA . GLY A 1 197 ? -27.531 -4.652 7.668 1 93.75 197 GLY A CA 1
ATOM 1504 C C . GLY A 1 197 ? -26.047 -4.82 7.461 1 93.75 197 GLY A C 1
ATOM 1505 O O . GLY A 1 197 ? -25.438 -4.125 6.637 1 93.75 197 GLY A O 1
ATOM 1506 N N . LEU A 1 198 ? -25.391 -5.668 8.289 1 96.62 198 LEU A N 1
ATOM 1507 C CA . LEU A 1 198 ? -23.969 -5.914 8.172 1 96.62 198 LEU A CA 1
ATOM 1508 C C . LEU A 1 198 ? -23.656 -6.684 6.891 1 96.62 198 LEU A C 1
ATOM 1510 O O . LEU A 1 198 ? -24.516 -7.375 6.348 1 96.62 198 LEU A O 1
ATOM 1514 N N . ILE A 1 199 ? -22.5 -6.516 6.312 1 98 199 ILE A N 1
ATOM 1515 C CA . ILE A 1 199 ? -22 -7.453 5.32 1 98 199 ILE A CA 1
ATOM 1516 C C . ILE A 1 199 ? -21.469 -8.711 6.016 1 98 199 ILE A C 1
ATOM 1518 O O . ILE A 1 199 ? -20.516 -8.641 6.793 1 98 199 ILE A O 1
ATOM 1522 N N . GLU A 1 200 ? -22.047 -9.867 5.688 1 97.44 200 GLU A N 1
ATOM 1523 C CA . GLU A 1 200 ? -21.719 -11.07 6.457 1 97.44 200 GLU A CA 1
ATOM 1524 C C . GLU A 1 200 ? -21.266 -12.203 5.539 1 97.44 200 GLU A C 1
ATOM 1526 O O . GLU A 1 200 ? -21 -13.312 6.008 1 97.44 200 GLU A O 1
ATOM 1531 N N . THR A 1 201 ? -21.234 -11.938 4.227 1 98.06 201 THR A N 1
ATOM 1532 C CA . THR A 1 201 ? -20.938 -13.016 3.285 1 98.06 201 THR A CA 1
ATOM 1533 C C . THR A 1 201 ? -19.875 -12.586 2.289 1 98.06 201 THR A C 1
ATOM 1535 O O . THR A 1 201 ? -19.703 -11.398 2.018 1 98.06 201 THR A O 1
ATOM 1538 N N . ASP A 1 202 ? -19.172 -13.586 1.812 1 98.75 202 ASP A N 1
ATOM 1539 C CA . ASP A 1 202 ? -18.234 -13.367 0.708 1 98.75 202 ASP A CA 1
ATOM 1540 C C . ASP A 1 202 ? -18.969 -12.953 -0.562 1 98.75 202 ASP A C 1
ATOM 1542 O O . ASP A 1 202 ? -20.141 -13.32 -0.754 1 98.75 202 ASP A O 1
ATOM 1546 N N . GLY A 1 203 ? -18.312 -12.188 -1.4 1 98.81 203 GLY A N 1
ATOM 1547 C CA . GLY A 1 203 ? -18.906 -11.82 -2.68 1 98.81 203 GLY A CA 1
ATOM 1548 C C . GLY A 1 203 ? -18.375 -10.5 -3.217 1 98.81 203 GLY A C 1
ATOM 1549 O O . GLY A 1 203 ? -17.312 -10.031 -2.793 1 98.81 203 GLY A O 1
ATOM 1550 N N . VAL A 1 204 ? -19.078 -9.977 -4.191 1 98.94 204 VAL A N 1
ATOM 1551 C CA . VAL A 1 204 ? -18.688 -8.727 -4.844 1 98.94 204 VAL A CA 1
ATOM 1552 C C . VAL A 1 204 ? -19.188 -7.539 -4.027 1 98.94 204 VAL A C 1
ATOM 1554 O O . VAL A 1 204 ? -20.391 -7.406 -3.775 1 98.94 204 VAL A O 1
ATOM 1557 N N . PHE A 1 205 ? -18.328 -6.723 -3.537 1 98.88 205 PHE A N 1
ATOM 1558 C CA . PHE A 1 205 ? -18.656 -5.516 -2.785 1 98.88 205 PHE A CA 1
ATOM 1559 C C . PHE A 1 205 ? -19.031 -4.375 -3.725 1 98.88 205 PHE A C 1
ATOM 1561 O O . PHE A 1 205 ? -20 -3.658 -3.488 1 98.88 205 PHE A O 1
ATOM 1568 N N . ALA A 1 206 ? -18.234 -4.266 -4.797 1 98.94 206 ALA A N 1
ATOM 1569 C CA . ALA A 1 206 ? -18.438 -3.186 -5.758 1 98.94 206 ALA A CA 1
ATOM 1570 C C . ALA A 1 206 ? -17.969 -3.592 -7.152 1 98.94 206 ALA A C 1
ATOM 1572 O O . ALA A 1 206 ? -17.172 -4.52 -7.297 1 98.94 206 ALA A O 1
ATOM 1573 N N . LYS A 1 207 ? -18.516 -2.951 -8.125 1 98.88 207 LYS A N 1
ATOM 1574 C CA . LYS A 1 207 ? -18.078 -3.041 -9.516 1 98.88 207 LYS A CA 1
ATOM 1575 C C . LYS A 1 207 ? -17.625 -1.683 -10.039 1 98.88 207 LYS A C 1
ATOM 1577 O O . LYS A 1 207 ? -18.391 -0.721 -10.039 1 98.88 207 LYS A O 1
ATOM 1582 N N . LEU A 1 208 ? -16.422 -1.575 -10.422 1 98.88 208 LEU A N 1
ATOM 1583 C CA . LEU A 1 208 ? -15.93 -0.388 -11.109 1 98.88 208 LEU A CA 1
ATOM 1584 C C . LEU A 1 208 ? -16.25 -0.45 -12.594 1 98.88 208 LEU A C 1
ATOM 1586 O O . LEU A 1 208 ? -15.781 -1.347 -13.297 1 98.88 208 LEU A O 1
ATOM 1590 N N . ILE A 1 209 ? -17.047 0.46 -13.039 1 98.94 209 ILE A N 1
ATOM 1591 C CA . ILE A 1 209 ? -17.297 0.577 -14.469 1 98.94 209 ILE A CA 1
ATOM 1592 C C . ILE A 1 209 ? -16.312 1.547 -15.102 1 98.94 209 ILE A C 1
ATOM 1594 O O . ILE A 1 209 ? -16.344 2.748 -14.82 1 98.94 209 ILE A O 1
ATOM 1598 N N . VAL A 1 210 ? -15.484 1.026 -15.992 1 98.81 210 VAL A N 1
ATOM 1599 C CA . VAL A 1 210 ? -14.406 1.854 -16.516 1 98.81 210 VAL A CA 1
ATOM 1600 C C . VAL A 1 210 ? -14.367 1.764 -18.031 1 98.81 210 VAL A C 1
ATOM 1602 O O . VAL A 1 210 ? -14.719 0.729 -18.609 1 98.81 210 VAL A O 1
ATOM 1605 N N . LYS A 1 211 ? -13.945 2.801 -18.625 1 98.81 211 LYS A N 1
ATOM 1606 C CA . LYS A 1 211 ? -13.695 2.863 -20.062 1 98.81 211 LYS A CA 1
ATOM 1607 C C . LYS A 1 211 ? -12.195 2.926 -20.344 1 98.81 211 LYS A C 1
ATOM 1609 O O . LYS A 1 211 ? -11.484 3.762 -19.781 1 98.81 211 LYS A O 1
ATOM 1614 N N . VAL A 1 212 ? -11.711 2.033 -21.234 1 98.81 212 VAL A N 1
ATOM 1615 C CA . VAL A 1 212 ? -10.312 2.053 -21.672 1 98.81 212 VAL A CA 1
ATOM 1616 C C . VAL A 1 212 ? -10.117 3.127 -22.734 1 98.81 212 VAL A C 1
ATOM 1618 O O . VAL A 1 212 ? -10.883 3.207 -23.703 1 98.81 212 VAL A O 1
ATOM 1621 N N . LYS A 1 213 ? -9.117 3.916 -22.516 1 98.25 213 LYS A N 1
ATOM 1622 C CA . LYS A 1 213 ? -8.852 4.969 -23.5 1 98.25 213 LYS A CA 1
ATOM 1623 C C . LYS A 1 213 ? -8.508 4.379 -24.859 1 98.25 213 LYS A C 1
ATOM 1625 O O . LYS A 1 213 ? -7.75 3.412 -24.953 1 98.25 213 LYS A O 1
ATOM 1630 N N . SER A 1 214 ? -9.055 5.012 -25.906 1 98.06 214 SER A N 1
ATOM 1631 C CA . SER A 1 214 ? -8.883 4.488 -27.266 1 98.06 214 SER A CA 1
ATOM 1632 C C . SER A 1 214 ? -7.465 4.719 -27.781 1 98.06 214 SER A C 1
ATOM 1634 O O . SER A 1 214 ? -7.004 4.02 -28.688 1 98.06 214 SER A O 1
ATOM 1636 N N . ASP A 1 215 ? -6.801 5.707 -27.219 1 96.75 215 ASP A N 1
ATOM 1637 C CA . ASP A 1 215 ? -5.5 6.113 -27.75 1 96.75 215 ASP A CA 1
ATOM 1638 C C . ASP A 1 215 ? -4.363 5.57 -26.891 1 96.75 215 ASP A C 1
ATOM 1640 O O . ASP A 1 215 ? -3.246 6.09 -26.922 1 96.75 215 ASP A O 1
ATOM 1644 N N . ILE A 1 216 ? -4.605 4.52 -26.109 1 96.12 216 ILE A N 1
ATOM 1645 C CA . ILE A 1 216 ? -3.67 4.031 -25.109 1 96.12 216 ILE A CA 1
ATOM 1646 C C . ILE A 1 216 ? -2.398 3.529 -25.781 1 96.12 216 ILE A C 1
ATOM 1648 O O . ILE A 1 216 ? -1.327 3.508 -25.172 1 96.12 216 ILE A O 1
ATOM 1652 N N . PHE A 1 217 ? -2.434 3.174 -27.094 1 96.19 217 PHE A N 1
ATOM 1653 C CA . PHE A 1 217 ? -1.286 2.6 -27.797 1 96.19 217 PHE A CA 1
ATOM 1654 C C . PHE A 1 217 ? -0.697 3.596 -28.781 1 96.19 217 PHE A C 1
ATOM 1656 O O . PHE A 1 217 ? 0.216 3.262 -29.547 1 96.19 217 PHE A O 1
ATOM 1663 N N . ASN A 1 218 ? -1.184 4.809 -28.844 1 94 218 ASN A N 1
ATOM 1664 C CA . ASN A 1 218 ? -0.792 5.75 -29.891 1 94 218 ASN A CA 1
ATOM 1665 C C . ASN A 1 218 ? 0.702 6.059 -29.828 1 94 218 ASN A C 1
ATOM 1667 O O . ASN A 1 218 ? 1.319 6.348 -30.859 1 94 218 ASN A O 1
ATOM 1671 N N . ASP A 1 219 ? 1.334 6.023 -28.734 1 87.56 219 ASP A N 1
ATOM 1672 C CA . ASP A 1 219 ? 2.74 6.391 -28.594 1 87.56 219 ASP A CA 1
ATOM 1673 C C . ASP A 1 219 ? 3.6 5.172 -28.266 1 87.56 219 ASP A C 1
ATOM 1675 O O . ASP A 1 219 ? 4.652 5.297 -27.641 1 87.56 219 ASP A O 1
ATOM 1679 N N . SER A 1 220 ? 3.076 4.055 -28.656 1 89.25 220 SER A N 1
ATOM 1680 C CA . SER A 1 220 ? 3.758 2.814 -28.297 1 89.25 220 SER A CA 1
ATOM 1681 C C . SER A 1 220 ? 3.586 1.757 -29.391 1 89.25 220 SER A C 1
ATOM 1683 O O . SER A 1 220 ? 2.516 1.646 -29.984 1 89.25 220 SER A O 1
ATOM 1685 N N . GLU A 1 221 ? 4.598 0.992 -29.625 1 92.44 221 GLU A N 1
ATOM 1686 C CA . GLU A 1 221 ? 4.523 -0.126 -30.562 1 92.44 221 GLU A CA 1
ATOM 1687 C C . GLU A 1 221 ? 4.086 -1.407 -29.844 1 92.44 221 GLU A C 1
ATOM 1689 O O . GLU A 1 221 ? 3.887 -2.439 -30.5 1 92.44 221 GLU A O 1
ATOM 1694 N N . ALA A 1 222 ? 3.885 -1.271 -28.609 1 93.19 222 ALA A N 1
ATOM 1695 C CA . ALA A 1 222 ? 3.477 -2.451 -27.844 1 93.19 222 ALA A CA 1
ATOM 1696 C C . ALA A 1 222 ? 2.092 -2.926 -28.281 1 93.19 222 ALA A C 1
ATOM 1698 O O . ALA A 1 222 ? 1.254 -2.123 -28.703 1 93.19 222 ALA A O 1
ATOM 1699 N N . SER A 1 223 ? 1.854 -4.277 -28.188 1 96.19 223 SER A N 1
ATOM 1700 C CA . SER A 1 223 ? 0.556 -4.855 -28.516 1 96.19 223 SER A CA 1
ATOM 1701 C C . SER A 1 223 ? -0.271 -5.105 -27.25 1 96.19 223 SER A C 1
ATOM 1703 O O . SER A 1 223 ? -1.454 -5.441 -27.344 1 96.19 223 SER A O 1
ATOM 1705 N N . LYS A 1 224 ? 0.349 -5.023 -26.172 1 97.19 224 LYS A N 1
ATOM 1706 C CA . LYS A 1 224 ? -0.297 -5.27 -24.875 1 97.19 224 LYS A CA 1
ATOM 1707 C C . LYS A 1 224 ? 0.193 -4.285 -23.828 1 97.19 224 LYS A C 1
ATOM 1709 O O . LYS A 1 224 ? 1.378 -3.949 -23.781 1 97.19 224 LYS A O 1
ATOM 1714 N N . LYS A 1 225 ? -0.711 -3.787 -23.016 1 97.44 225 LYS A N 1
ATOM 1715 C CA . LYS A 1 225 ? -0.392 -2.973 -21.844 1 97.44 225 LYS A CA 1
ATOM 1716 C C . LYS A 1 225 ? -1.181 -3.432 -20.625 1 97.44 225 LYS A C 1
ATOM 1718 O O . LYS A 1 225 ? -2.234 -4.055 -20.75 1 97.44 225 LYS A O 1
ATOM 1723 N N . PHE A 1 226 ? -0.616 -3.191 -19.5 1 97.38 226 PHE A N 1
ATOM 1724 C CA . PHE A 1 226 ? -1.252 -3.479 -18.219 1 97.38 226 PHE A CA 1
ATOM 1725 C C . PHE A 1 226 ? -1.454 -2.201 -17.422 1 97.38 226 PHE A C 1
ATOM 1727 O O . PHE A 1 226 ? -0.517 -1.42 -17.234 1 97.38 226 PHE A O 1
ATOM 1734 N N . SER A 1 227 ? -2.678 -1.929 -17 1 97.44 227 SER A N 1
ATOM 1735 C CA . SER A 1 227 ? -2.982 -0.797 -16.125 1 97.44 227 SER A CA 1
ATOM 1736 C C . SER A 1 227 ? -3.359 -1.263 -14.727 1 97.44 227 SER A C 1
ATOM 1738 O O . SER A 1 227 ? -4.375 -1.937 -14.539 1 97.44 227 SER A O 1
ATOM 1740 N N . LEU A 1 228 ? -2.547 -0.855 -13.727 1 96.06 228 LEU A N 1
ATOM 1741 C CA . LEU A 1 228 ? -2.713 -1.331 -12.352 1 96.06 228 LEU A CA 1
ATOM 1742 C C . LEU A 1 228 ? -3.863 -0.608 -11.664 1 96.06 228 LEU A C 1
ATOM 1744 O O . LEU A 1 228 ? -4.086 0.581 -11.898 1 96.06 228 LEU A O 1
ATOM 1748 N N . ILE A 1 229 ? -4.551 -1.332 -10.891 1 96.62 229 ILE A N 1
ATOM 1749 C CA . ILE A 1 229 ? -5.449 -0.803 -9.867 1 96.62 229 ILE A CA 1
ATOM 1750 C C . ILE A 1 229 ? -4.906 -1.134 -8.477 1 96.62 229 ILE A C 1
ATOM 1752 O O . ILE A 1 229 ? -4.785 -2.307 -8.117 1 96.62 229 ILE A O 1
ATOM 1756 N N . THR A 1 230 ? -4.555 -0.124 -7.719 1 93.44 230 THR A N 1
ATOM 1757 C CA . THR A 1 230 ? -3.861 -0.314 -6.449 1 93.44 230 THR A CA 1
ATOM 1758 C C . THR A 1 230 ? -4.684 0.249 -5.293 1 93.44 230 THR A C 1
ATOM 1760 O O . THR A 1 230 ? -5.594 1.055 -5.508 1 93.44 230 THR A O 1
ATOM 1763 N N . PHE A 1 231 ? -4.336 -0.216 -4.125 1 92.12 231 PHE A N 1
ATOM 1764 C CA . PHE A 1 231 ? -5.098 0.197 -2.953 1 92.12 231 PHE A CA 1
ATOM 1765 C C . PHE A 1 231 ? -4.488 1.446 -2.324 1 92.12 231 PHE A C 1
ATOM 1767 O O . PHE A 1 231 ? -3.266 1.588 -2.271 1 92.12 231 PHE A O 1
ATOM 1774 N N . GLY A 1 232 ? -5.359 2.332 -1.884 1 86 232 GLY A N 1
ATOM 1775 C CA . GLY A 1 232 ? -5.023 3.416 -0.974 1 86 232 GLY A CA 1
ATOM 1776 C C . GLY A 1 232 ? -5.391 3.119 0.468 1 86 232 GLY A C 1
ATOM 1777 O O . GLY A 1 232 ? -5.074 2.047 0.986 1 86 232 GLY A O 1
ATOM 1778 N N . GLU A 1 233 ? -6.07 4.012 1.084 1 81.62 233 GLU A N 1
ATOM 1779 C CA . GLU A 1 233 ? -6.504 3.848 2.469 1 81.62 233 GLU A CA 1
ATOM 1780 C C . GLU A 1 233 ? -7.598 2.791 2.582 1 81.62 233 GLU A C 1
ATOM 1782 O O . GLU A 1 233 ? -8.5 2.732 1.745 1 81.62 233 GLU A O 1
ATOM 1787 N N . ILE A 1 234 ? -7.461 2.002 3.684 1 88.38 234 ILE A N 1
ATOM 1788 C CA . ILE A 1 234 ? -8.461 0.974 3.939 1 88.38 234 ILE A CA 1
ATOM 1789 C C . ILE A 1 234 ? -8.75 0.892 5.438 1 88.38 234 ILE A C 1
ATOM 1791 O O . ILE A 1 234 ? -7.82 0.865 6.25 1 88.38 234 ILE A O 1
ATOM 1795 N N . ASN A 1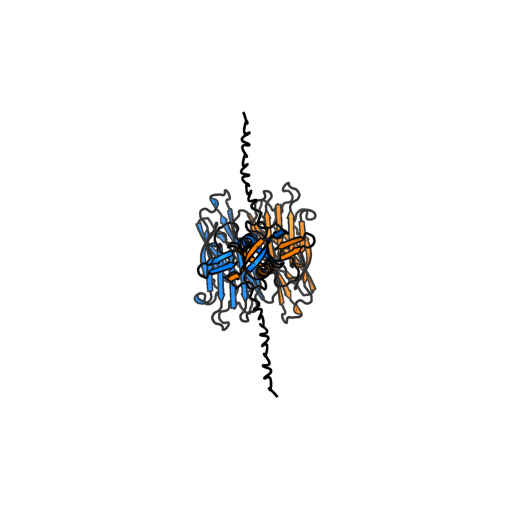 235 ? -9.992 0.914 5.785 1 87.31 235 ASN A N 1
ATOM 1796 C CA . ASN A 1 235 ? -10.438 0.728 7.164 1 87.31 235 ASN A CA 1
ATOM 1797 C C . ASN A 1 235 ? -11.734 -0.079 7.227 1 87.31 235 ASN A C 1
ATOM 1799 O O . ASN A 1 235 ? -12.688 0.215 6.508 1 87.31 235 ASN A O 1
ATOM 1803 N N . PHE A 1 236 ? -11.742 -1.149 8.008 1 92.44 236 PHE A N 1
ATOM 1804 C CA . PHE A 1 236 ? -12.914 -1.98 8.266 1 92.44 236 PHE A CA 1
ATOM 1805 C C . PHE A 1 236 ? -13.18 -2.09 9.758 1 92.44 236 PHE A C 1
ATOM 1807 O O . PHE A 1 236 ? -12.25 -2.207 10.555 1 92.44 236 PHE A O 1
ATOM 1814 N N . CYS A 1 237 ? -14.391 -2.129 10.148 1 89.94 237 CYS A N 1
ATOM 1815 C CA . CYS A 1 237 ? -14.711 -2.428 11.547 1 89.94 237 CYS A CA 1
ATOM 1816 C C . CYS A 1 237 ? -16 -3.219 11.648 1 89.94 237 CYS A C 1
ATOM 1818 O O . CYS A 1 237 ? -16.812 -3.217 10.719 1 89.94 237 CYS A O 1
ATOM 1820 N N . ASP A 1 238 ? -16.156 -3.902 12.773 1 91.88 238 ASP A N 1
ATOM 1821 C CA . ASP A 1 238 ? -17.375 -4.66 13.039 1 91.88 238 ASP A CA 1
ATOM 1822 C C . ASP A 1 238 ? -18.375 -3.818 13.82 1 91.88 238 ASP A C 1
ATOM 1824 O O . ASP A 1 238 ? -18.203 -2.605 13.961 1 91.88 238 ASP A O 1
ATOM 1828 N N . TYR A 1 239 ? -19.484 -4.453 14.195 1 89.12 239 TYR A N 1
ATOM 1829 C CA . TYR A 1 239 ? -20.578 -3.76 14.867 1 89.12 239 TYR A CA 1
ATOM 1830 C C . TYR A 1 239 ? -20.094 -3.145 16.172 1 89.12 239 TYR A C 1
ATOM 1832 O O . TYR A 1 239 ? -20.562 -2.066 16.562 1 89.12 239 TYR A O 1
ATOM 1840 N N . ASP A 1 240 ? -19.156 -3.779 16.859 1 84.88 240 ASP A N 1
ATOM 1841 C CA . ASP A 1 240 ? -18.656 -3.311 18.141 1 84.88 240 ASP A CA 1
ATOM 1842 C C . ASP A 1 240 ? -17.469 -2.361 17.953 1 84.88 240 ASP A C 1
ATOM 1844 O O . ASP A 1 240 ? -16.75 -2.047 18.906 1 84.88 240 ASP A O 1
ATOM 1848 N N . PHE A 1 241 ? -17.141 -2.021 16.688 1 84.19 241 PHE A N 1
ATOM 1849 C CA . PHE A 1 241 ? -16.109 -1.061 16.297 1 84.19 241 PHE A CA 1
ATOM 1850 C C . PHE A 1 241 ? -14.719 -1.636 16.5 1 84.19 241 PHE A C 1
ATOM 1852 O O . PHE A 1 241 ? -13.75 -0.889 16.641 1 84.19 241 PHE A O 1
ATOM 1859 N N . ASN A 1 242 ? -14.711 -3.018 16.578 1 85.06 242 ASN A N 1
ATOM 1860 C CA . ASN A 1 242 ? -13.398 -3.648 16.5 1 85.06 242 ASN A CA 1
ATOM 1861 C C . ASN A 1 242 ? -12.844 -3.602 15.086 1 85.06 242 ASN A C 1
ATOM 1863 O O . ASN A 1 242 ? -13.578 -3.783 14.117 1 85.06 242 ASN A O 1
ATOM 1867 N N . THR A 1 243 ? -11.562 -3.342 15.031 1 88.62 243 THR A N 1
ATOM 1868 C CA . THR A 1 243 ? -10.898 -3.291 13.734 1 88.62 243 THR A CA 1
ATOM 1869 C C . THR A 1 243 ? -10.906 -4.664 13.07 1 88.62 243 THR A C 1
ATOM 1871 O O . THR A 1 243 ? -10.664 -5.68 13.727 1 88.62 243 THR A O 1
ATOM 1874 N N . ILE A 1 244 ? -11.234 -4.719 11.836 1 94.19 244 ILE A N 1
ATOM 1875 C CA . ILE A 1 244 ? -11.039 -5.875 10.969 1 94.19 244 ILE A CA 1
ATOM 1876 C C . ILE A 1 244 ? -9.867 -5.617 10.023 1 94.19 244 ILE A C 1
ATOM 1878 O O . ILE A 1 244 ? -9.883 -4.66 9.25 1 94.19 244 ILE A O 1
ATOM 1882 N N . LEU A 1 245 ? -8.789 -6.395 10.133 1 93.75 245 LEU A N 1
ATOM 1883 C CA . LEU A 1 245 ? -7.668 -6.277 9.211 1 93.75 245 LEU A CA 1
ATOM 1884 C C . LEU A 1 245 ? -8.07 -6.707 7.805 1 93.75 245 LEU A C 1
ATOM 1886 O O . LEU A 1 245 ? -9.062 -7.41 7.629 1 93.75 245 LEU A O 1
ATOM 1890 N N . ALA A 1 246 ? -7.309 -6.266 6.816 1 95.56 246 ALA A N 1
ATOM 1891 C CA . ALA A 1 246 ? -7.562 -6.652 5.434 1 95.56 246 ALA A CA 1
ATOM 1892 C C . ALA A 1 246 ? -6.273 -7.094 4.742 1 95.56 246 ALA A C 1
ATOM 1894 O O . ALA A 1 246 ? -5.262 -6.391 4.793 1 95.56 246 ALA A O 1
ATOM 1895 N N . THR A 1 247 ? -6.277 -8.336 4.199 1 96.06 247 THR A N 1
ATOM 1896 C CA . THR A 1 247 ? -5.262 -8.703 3.221 1 96.06 247 THR A CA 1
ATOM 1897 C C . THR A 1 247 ? -5.656 -8.219 1.828 1 96.06 247 THR A C 1
ATOM 1899 O O . THR A 1 247 ? -6.773 -8.461 1.371 1 96.06 247 THR A O 1
ATOM 1902 N N . LEU A 1 248 ? -4.742 -7.574 1.166 1 95.62 248 LEU A N 1
ATOM 1903 C CA . LEU A 1 248 ? -5.082 -6.898 -0.08 1 95.62 248 LEU A CA 1
ATOM 1904 C C . LEU A 1 248 ? -4.426 -7.59 -1.271 1 95.62 248 LEU A C 1
ATOM 1906 O O . LEU A 1 248 ? -3.26 -7.984 -1.201 1 95.62 248 LEU A O 1
ATOM 1910 N N . LYS A 1 249 ? -5.188 -7.781 -2.301 1 97.19 249 LYS A N 1
ATOM 1911 C CA . LYS A 1 249 ? -4.691 -8.234 -3.598 1 97.19 249 LYS A CA 1
ATOM 1912 C C . LYS A 1 249 ? -5.047 -7.234 -4.699 1 97.19 249 LYS A C 1
ATOM 1914 O O . LYS A 1 249 ? -6.219 -7.07 -5.035 1 97.19 249 LYS A O 1
ATOM 1919 N N . GLU A 1 250 ? -4.035 -6.625 -5.254 1 96.31 250 GLU A N 1
ATOM 1920 C CA . GLU A 1 250 ? -4.207 -5.648 -6.324 1 96.31 250 GLU A CA 1
ATOM 1921 C C . GLU A 1 250 ? -4.621 -6.324 -7.629 1 96.31 250 GLU A C 1
ATOM 1923 O O . GLU A 1 250 ? -4.406 -7.523 -7.809 1 96.31 250 GLU A O 1
ATOM 1928 N N . GLY A 1 251 ? -5.262 -5.527 -8.508 1 97.31 251 GLY A N 1
ATOM 1929 C CA . GLY A 1 251 ? -5.668 -6.016 -9.82 1 97.31 251 GLY A CA 1
ATOM 1930 C C . GLY A 1 251 ? -5.102 -5.199 -10.961 1 97.31 251 GLY A C 1
ATOM 1931 O O . GLY A 1 251 ? -4.301 -4.285 -10.75 1 97.31 251 GLY A O 1
ATOM 1932 N N . ARG A 1 252 ? -5.414 -5.656 -12.172 1 97.75 252 ARG A N 1
ATOM 1933 C CA . ARG A 1 252 ? -4.98 -4.93 -13.359 1 97.75 252 ARG A CA 1
ATOM 1934 C C . ARG A 1 252 ? -5.992 -5.07 -14.492 1 97.75 252 ARG A C 1
ATOM 1936 O O . ARG A 1 252 ? -6.77 -6.027 -14.523 1 97.75 252 ARG A O 1
ATOM 1943 N N . VAL A 1 253 ? -6.039 -4.082 -15.352 1 98.56 253 VAL A N 1
ATOM 1944 C CA . VAL A 1 253 ? -6.652 -4.207 -16.672 1 98.56 253 VAL A CA 1
ATOM 1945 C C . VAL A 1 253 ? -5.594 -4.578 -17.703 1 98.56 253 VAL A C 1
ATOM 1947 O O . VAL A 1 253 ? -4.633 -3.834 -17.906 1 98.56 253 VAL A O 1
ATOM 1950 N N . GLU A 1 254 ? -5.73 -5.754 -18.25 1 98.69 254 GLU A N 1
ATOM 1951 C CA . GLU A 1 254 ? -4.902 -6.168 -19.375 1 98.69 254 GLU A CA 1
ATOM 1952 C C . GLU A 1 254 ? -5.492 -5.699 -20.703 1 98.69 254 GLU A C 1
ATOM 1954 O O . GLU A 1 254 ? -6.574 -6.145 -21.109 1 98.69 254 GLU A O 1
ATOM 1959 N N . ILE A 1 255 ? -4.809 -4.793 -21.359 1 98.62 255 ILE A N 1
ATOM 1960 C CA . ILE A 1 255 ? -5.316 -4.156 -22.578 1 98.62 255 ILE A CA 1
ATOM 1961 C C . ILE A 1 255 ? -4.57 -4.688 -23.797 1 98.62 255 ILE A C 1
ATOM 1963 O O . ILE A 1 255 ? -3.355 -4.504 -23.922 1 98.62 255 ILE A O 1
ATOM 1967 N N . GLU A 1 256 ? -5.289 -5.332 -24.641 1 98.19 256 GLU A N 1
ATOM 1968 C CA . GLU A 1 256 ? -4.699 -5.875 -25.859 1 98.19 256 GLU A CA 1
ATOM 1969 C C . GLU A 1 256 ? -5.184 -5.113 -27.094 1 98.19 256 GLU A C 1
ATOM 1971 O O . GLU A 1 256 ? -6.371 -4.816 -27.219 1 98.19 256 GLU A O 1
ATOM 1976 N N . LYS A 1 257 ? -4.254 -4.762 -27.984 1 95.12 257 LYS A N 1
ATOM 1977 C CA . LYS A 1 257 ? -4.566 -4.027 -29.203 1 95.12 257 LYS A CA 1
ATOM 1978 C C . LYS A 1 257 ? -5.555 -4.801 -30.062 1 95.12 257 LYS A C 1
ATOM 1980 O O . LYS A 1 257 ? -5.508 -6.031 -30.125 1 95.12 257 LYS A O 1
ATOM 1985 N N . MET B 1 1 ? 54.469 91.812 -9.172 1 28.03 1 MET B N 1
ATOM 1986 C CA . MET B 1 1 ? 53.406 91.125 -9.914 1 28.03 1 MET B CA 1
ATOM 1987 C C . MET B 1 1 ? 53.094 89.75 -9.336 1 28.03 1 MET B C 1
ATOM 1989 O O . MET B 1 1 ? 53.969 88.875 -9.328 1 28.03 1 MET B O 1
ATOM 1993 N N . LYS B 1 2 ? 52.312 89.812 -8.219 1 33.94 2 LYS B N 1
ATOM 1994 C CA . LYS B 1 2 ? 51.844 88.938 -7.164 1 33.94 2 LYS B CA 1
ATOM 1995 C C . LYS B 1 2 ? 50.969 87.812 -7.738 1 33.94 2 LYS B C 1
ATOM 1997 O O . LYS B 1 2 ? 49.844 88.062 -8.219 1 33.94 2 LYS B O 1
ATOM 2002 N N . LYS B 1 3 ? 51.625 87 -8.562 1 36.41 3 LYS B N 1
ATOM 2003 C CA . LYS B 1 3 ? 51 85.812 -9.172 1 36.41 3 LYS B CA 1
ATOM 2004 C C . LYS B 1 3 ? 50.25 85 -8.133 1 36.41 3 LYS B C 1
ATOM 2006 O O . LYS B 1 3 ? 50.844 84.5 -7.164 1 36.41 3 LYS B O 1
ATOM 2011 N N . ALA B 1 4 ? 49.062 85.5 -7.711 1 34.03 4 ALA B N 1
ATOM 2012 C CA . ALA B 1 4 ? 48.062 84.875 -6.871 1 34.03 4 ALA B CA 1
ATOM 2013 C C . ALA B 1 4 ? 47.75 83.438 -7.375 1 34.03 4 ALA B C 1
ATOM 2015 O O . ALA B 1 4 ? 47.375 83.25 -8.531 1 34.03 4 ALA B O 1
ATOM 2016 N N . LEU B 1 5 ? 48.594 82.5 -6.992 1 32.72 5 LEU B N 1
ATOM 2017 C CA . LEU B 1 5 ? 48.469 81.062 -7.246 1 32.72 5 LEU B CA 1
ATOM 2018 C C . LEU B 1 5 ? 47.062 80.562 -6.863 1 32.72 5 LEU B C 1
ATOM 2020 O O . LEU B 1 5 ? 46.656 80.688 -5.707 1 32.72 5 LEU B O 1
ATOM 2024 N N . CYS B 1 6 ? 46.062 80.75 -7.734 1 30.47 6 CYS B N 1
ATOM 2025 C CA . CYS B 1 6 ? 44.719 80.25 -7.637 1 30.47 6 CYS B CA 1
ATOM 2026 C C . CYS B 1 6 ? 44.75 78.75 -7.328 1 30.47 6 CYS B C 1
ATOM 2028 O O . CYS B 1 6 ? 45.219 77.938 -8.133 1 30.47 6 CYS B O 1
ATOM 2030 N N . ILE B 1 7 ? 45.031 78.375 -6.137 1 33.66 7 ILE B N 1
ATOM 2031 C CA . ILE B 1 7 ? 44.938 77 -5.68 1 33.66 7 ILE B CA 1
ATOM 2032 C C . ILE B 1 7 ? 43.531 76.438 -5.957 1 33.66 7 ILE B C 1
ATOM 2034 O O . ILE B 1 7 ? 42.562 76.938 -5.434 1 33.66 7 ILE B O 1
ATOM 2038 N N . MET B 1 8 ? 43.281 76.062 -7.219 1 31.28 8 MET B N 1
ATOM 2039 C CA . MET B 1 8 ? 42.094 75.312 -7.57 1 31.28 8 MET B CA 1
ATOM 2040 C C . MET B 1 8 ? 41.875 74.125 -6.637 1 31.28 8 MET B C 1
ATOM 2042 O O . MET B 1 8 ? 42.75 73.25 -6.566 1 31.28 8 MET B O 1
ATOM 2046 N N . VAL B 1 9 ? 41.281 74.375 -5.504 1 33.19 9 VAL B N 1
ATOM 2047 C CA . VAL B 1 9 ? 40.781 73.312 -4.605 1 33.19 9 VAL B CA 1
ATOM 2048 C C . VAL B 1 9 ? 39.906 72.375 -5.375 1 33.19 9 VAL B C 1
ATOM 2050 O O . VAL B 1 9 ? 38.844 72.75 -5.895 1 33.19 9 VAL B O 1
ATOM 2053 N N . VAL B 1 10 ? 40.5 71.438 -6.121 1 33.25 10 VAL B N 1
ATOM 2054 C CA . VAL B 1 10 ? 39.781 70.312 -6.676 1 33.25 10 VAL B CA 1
ATOM 2055 C C . VAL B 1 10 ? 38.969 69.625 -5.574 1 33.25 10 VAL B C 1
ATOM 2057 O O . VAL B 1 10 ? 39.531 69.125 -4.602 1 33.25 10 VAL B O 1
ATOM 2060 N N . ILE B 1 11 ? 37.812 70.125 -5.273 1 32.31 11 ILE B N 1
ATOM 2061 C CA . ILE B 1 11 ? 36.812 69.375 -4.504 1 32.31 11 ILE B CA 1
ATOM 2062 C C . ILE B 1 11 ? 36.562 68 -5.117 1 32.31 11 ILE B C 1
ATOM 2064 O O . ILE B 1 11 ? 36.094 67.875 -6.242 1 32.31 11 ILE B O 1
ATOM 2068 N N . VAL B 1 12 ? 37.562 67.125 -4.949 1 32.19 12 VAL B N 1
ATOM 2069 C CA . VAL B 1 12 ? 37.281 65.688 -5.242 1 32.19 12 VAL B CA 1
ATOM 2070 C C . VAL B 1 12 ? 35.969 65.312 -4.594 1 32.19 12 VAL B C 1
ATOM 2072 O O . VAL B 1 12 ? 35.812 65.312 -3.367 1 32.19 12 VAL B O 1
ATOM 2075 N N . LEU B 1 13 ? 34.812 65.625 -5.191 1 33.41 13 LEU B N 1
ATOM 2076 C CA . LEU B 1 13 ? 33.562 64.938 -4.895 1 33.41 13 LEU B CA 1
ATOM 2077 C C . LEU B 1 13 ? 33.75 63.438 -4.793 1 33.41 13 LEU B C 1
ATOM 2079 O O . LEU B 1 13 ? 34.031 62.781 -5.801 1 33.41 13 LEU B O 1
ATOM 2083 N N . ALA B 1 14 ? 34.469 62.969 -3.742 1 33.41 14 ALA B N 1
ATOM 2084 C CA . ALA B 1 14 ? 34.375 61.562 -3.404 1 33.41 14 ALA B CA 1
ATOM 2085 C C . ALA B 1 14 ? 32.938 61.062 -3.504 1 33.41 14 ALA B C 1
ATOM 2087 O O . ALA B 1 14 ? 32.094 61.406 -2.676 1 33.41 14 ALA B O 1
ATOM 2088 N N . SER B 1 15 ? 32.375 60.844 -4.68 1 33.88 15 SER B N 1
ATOM 2089 C CA . SER B 1 15 ? 31.219 59.969 -4.855 1 33.88 15 SER B CA 1
ATOM 2090 C C . SER B 1 15 ? 31.375 58.688 -4.055 1 33.88 15 SER B C 1
ATOM 2092 O O . SER B 1 15 ? 32.281 57.875 -4.309 1 33.88 15 SER B O 1
ATOM 2094 N N . THR B 1 16 ? 31.203 58.719 -2.766 1 35.59 16 THR B N 1
ATOM 2095 C CA . THR B 1 16 ? 30.953 57.469 -2.016 1 35.59 16 THR B CA 1
ATOM 2096 C C . THR B 1 16 ? 30.031 56.562 -2.795 1 35.59 16 THR B C 1
ATOM 2098 O O . THR B 1 16 ? 28.844 56.844 -2.957 1 35.59 16 THR B O 1
ATOM 2101 N N . CYS B 1 17 ? 30.5 55.938 -3.84 1 36.56 17 CYS B N 1
ATOM 2102 C CA . CYS B 1 17 ? 29.812 54.719 -4.238 1 36.56 17 CYS B CA 1
ATOM 2103 C C . CYS B 1 17 ? 29.375 53.906 -3.018 1 36.56 17 CYS B C 1
ATOM 2105 O O . CYS B 1 17 ? 30.219 53.312 -2.346 1 36.56 17 CYS B O 1
ATOM 2107 N N . LEU B 1 18 ? 28.344 54.344 -2.322 1 34.44 18 LEU B N 1
ATOM 2108 C CA . LEU B 1 18 ? 27.609 53.344 -1.555 1 34.44 18 LEU B CA 1
ATOM 2109 C C . LEU B 1 18 ? 27.516 52.031 -2.33 1 34.44 18 LEU B C 1
ATOM 2111 O O . LEU B 1 18 ? 26.703 51.906 -3.254 1 34.44 18 LEU B O 1
ATOM 2115 N N . ILE B 1 19 ? 28.594 51.406 -2.662 1 36.38 19 ILE B N 1
ATOM 2116 C CA . ILE B 1 19 ? 28.359 49.969 -2.854 1 36.38 19 ILE B CA 1
ATOM 2117 C C . ILE B 1 19 ? 27.438 49.469 -1.765 1 36.38 19 ILE B C 1
ATOM 2119 O O . ILE B 1 19 ? 27.828 49.344 -0.602 1 36.38 19 ILE B O 1
ATOM 2123 N N . ALA B 1 20 ? 26.172 49.719 -1.836 1 36.66 20 ALA B N 1
ATOM 2124 C CA . ALA B 1 20 ? 25.266 48.781 -1.167 1 36.66 20 ALA B CA 1
ATOM 2125 C C . ALA B 1 20 ? 25.719 47.344 -1.351 1 36.66 20 ALA B C 1
ATOM 2127 O O . ALA B 1 20 ? 25.578 46.75 -2.432 1 36.66 20 ALA B O 1
ATOM 2128 N N . TYR B 1 21 ? 26.797 46.875 -0.859 1 35.03 21 TYR B N 1
ATOM 2129 C CA . TYR B 1 21 ? 26.797 45.438 -0.587 1 35.03 21 TYR B CA 1
ATOM 2130 C C . TYR B 1 21 ? 25.406 44.969 -0.122 1 35.03 21 TYR B C 1
ATOM 2132 O O . TYR B 1 21 ? 24.922 45.438 0.921 1 35.03 21 TYR B O 1
ATOM 2140 N N . ALA B 1 22 ? 24.578 44.75 -0.949 1 39.75 22 ALA B N 1
ATOM 2141 C CA . ALA B 1 22 ? 23.422 44 -0.504 1 39.75 22 ALA B CA 1
ATOM 2142 C C . ALA B 1 22 ? 23.812 42.938 0.539 1 39.75 22 ALA B C 1
ATOM 2144 O O . ALA B 1 22 ? 24.375 41.906 0.198 1 39.75 22 ALA B O 1
ATOM 2145 N N . ALA B 1 23 ? 24.391 43.25 1.635 1 44.09 23 ALA B N 1
ATOM 2146 C CA . ALA B 1 23 ? 24.578 42.344 2.773 1 44.09 23 ALA B CA 1
ATOM 2147 C C . ALA B 1 23 ? 23.422 41.344 2.889 1 44.09 23 ALA B C 1
ATOM 2149 O O . ALA B 1 23 ? 22.266 41.75 2.895 1 44.09 23 ALA B O 1
ATOM 2150 N N . GLU B 1 24 ? 23.672 40.156 2.379 1 56.28 24 GLU B N 1
ATOM 2151 C CA . GLU B 1 24 ? 22.656 39.125 2.662 1 56.28 24 GLU B CA 1
ATOM 2152 C C . GLU B 1 24 ? 22.109 39.281 4.074 1 56.28 24 GLU B C 1
ATOM 2154 O O . GLU B 1 24 ? 22.875 39.406 5.035 1 56.28 24 GLU B O 1
ATOM 2159 N N . ALA B 1 25 ? 21.031 39.844 4.211 1 68.81 25 ALA B N 1
ATOM 2160 C CA . ALA B 1 25 ? 20.422 40.031 5.527 1 68.81 25 ALA B CA 1
ATOM 2161 C C . ALA B 1 25 ? 20.609 38.781 6.387 1 68.81 25 ALA B C 1
ATOM 2163 O O . ALA B 1 25 ? 20.391 37.656 5.922 1 68.81 25 ALA B O 1
ATOM 2164 N N . ASN B 1 26 ? 21.375 38.938 7.43 1 85.06 26 ASN B N 1
ATOM 2165 C CA . ASN B 1 26 ? 21.562 37.844 8.375 1 85.06 26 ASN B CA 1
ATOM 2166 C C . ASN B 1 26 ? 20.547 37.938 9.516 1 85.06 26 ASN B C 1
ATOM 2168 O O . ASN B 1 26 ? 20.594 37.125 10.445 1 85.06 26 ASN B O 1
ATOM 2172 N N . GLN B 1 27 ? 19.703 38.875 9.445 1 89.44 27 GLN B N 1
ATOM 2173 C CA . GLN B 1 27 ? 18.656 39 10.453 1 89.44 27 GLN B CA 1
ATOM 2174 C C . GLN B 1 27 ? 17.391 39.594 9.852 1 89.44 27 GLN B C 1
ATOM 2176 O O . GLN B 1 27 ? 17.438 40.438 8.945 1 89.44 27 GLN B O 1
ATOM 2181 N N . TRP B 1 28 ? 16.203 39.25 10.219 1 92.62 28 TRP B N 1
ATOM 2182 C CA . TRP B 1 28 ? 14.883 39.719 9.82 1 92.62 28 TRP B CA 1
ATOM 2183 C C . TRP B 1 28 ? 13.992 39.906 11.039 1 92.62 28 TRP B C 1
ATOM 2185 O O . TRP B 1 28 ? 14.258 39.344 12.109 1 92.62 28 TRP B O 1
ATOM 2195 N N . THR B 1 29 ? 13.008 40.812 10.883 1 91.88 29 THR B N 1
ATOM 2196 C CA . THR B 1 29 ? 11.938 40.906 11.875 1 91.88 29 THR B CA 1
ATOM 2197 C C . THR B 1 29 ? 10.867 39.844 11.602 1 91.88 29 THR B C 1
ATOM 2199 O O . THR B 1 29 ? 10.328 39.781 10.492 1 91.88 29 THR B O 1
ATOM 2202 N N . ALA B 1 30 ? 10.742 38.938 12.492 1 93.38 30 ALA B N 1
ATOM 2203 C CA . ALA B 1 30 ? 9.648 37.969 12.453 1 93.38 30 ALA B CA 1
ATOM 2204 C C . ALA B 1 30 ? 8.43 38.469 13.211 1 93.38 30 ALA B C 1
ATOM 2206 O O . ALA B 1 30 ? 8.531 38.812 14.391 1 93.38 30 ALA B O 1
ATOM 2207 N N . LEU B 1 31 ? 7.281 38.531 12.531 1 92.81 31 LEU B N 1
ATOM 2208 C CA . LEU B 1 31 ? 6.039 39 13.156 1 92.81 31 LEU B CA 1
ATOM 2209 C C . LEU B 1 31 ? 5.117 37.812 13.438 1 92.81 31 LEU B C 1
ATOM 2211 O O . LEU B 1 31 ? 5.02 36.875 12.633 1 92.81 31 LEU B O 1
ATOM 2215 N N . LYS B 1 32 ? 4.496 37.844 14.523 1 92.38 32 LYS B N 1
ATOM 2216 C CA . LYS B 1 32 ? 3.473 36.844 14.797 1 92.38 32 LYS B CA 1
ATOM 2217 C C . LYS B 1 32 ? 2.422 36.812 13.688 1 92.38 32 LYS B C 1
ATOM 2219 O O . LYS B 1 32 ? 1.927 37.844 13.266 1 92.38 32 LYS B O 1
ATOM 2224 N N . ALA B 1 33 ? 2.197 35.562 13.195 1 91.25 33 ALA B N 1
ATOM 2225 C CA . ALA B 1 33 ? 1.191 35.406 12.148 1 91.25 33 ALA B CA 1
ATOM 2226 C C . ALA B 1 33 ? -0.185 35.844 12.648 1 91.25 33 ALA B C 1
ATOM 2228 O O . ALA B 1 33 ? -0.558 35.562 13.781 1 91.25 33 ALA B O 1
ATOM 2229 N N . THR B 1 34 ? -0.984 36.5 11.891 1 88.5 34 THR B N 1
ATOM 2230 C CA . THR B 1 34 ? -2.332 36.938 12.234 1 88.5 34 THR B CA 1
ATOM 2231 C C . THR B 1 34 ? -3.373 35.969 11.695 1 88.5 34 THR B C 1
ATOM 2233 O O . THR B 1 34 ? -4.574 36.25 11.75 1 88.5 34 THR B O 1
ATOM 2236 N N . PHE B 1 35 ? -2.951 34.969 11.031 1 85.75 35 PHE B N 1
ATOM 2237 C CA . PHE B 1 35 ? -3.783 33.906 10.484 1 85.75 35 PHE B CA 1
ATOM 2238 C C . PHE B 1 35 ? -3.463 32.562 11.148 1 85.75 35 PHE B C 1
ATOM 2240 O O . PHE B 1 35 ? -2.42 32.438 11.789 1 85.75 35 PHE B O 1
ATOM 2247 N N . LYS B 1 36 ? -4.41 31.656 10.984 1 87.31 36 LYS B N 1
ATOM 2248 C CA . LYS B 1 36 ? -4.211 30.312 11.523 1 87.31 36 LYS B CA 1
ATOM 2249 C C . LYS B 1 36 ? -3.676 29.375 10.445 1 87.31 36 LYS B C 1
ATOM 2251 O O . LYS B 1 36 ? -3.861 29.609 9.25 1 87.31 36 LYS B O 1
ATOM 2256 N N . VAL B 1 37 ? -2.873 28.422 10.859 1 89.25 37 VAL B N 1
ATOM 2257 C CA . VAL B 1 37 ? -2.4 27.328 10 1 89.25 37 VAL B CA 1
ATOM 2258 C C . VAL B 1 37 ? -3.092 26.031 10.391 1 89.25 37 VAL B C 1
ATOM 2260 O O . VAL B 1 37 ? -3.207 25.703 11.57 1 89.25 37 VAL B O 1
ATOM 2263 N N . PHE B 1 38 ? -3.713 25.328 9.453 1 84.06 38 PHE B N 1
ATOM 2264 C CA . PHE B 1 38 ? -4.277 24 9.625 1 84.06 38 PHE B CA 1
ATOM 2265 C C . PHE B 1 38 ? -3.408 22.953 8.938 1 84.06 38 PHE B C 1
ATOM 2267 O O . PHE B 1 38 ? -2.996 23.141 7.789 1 84.06 38 PHE B O 1
ATOM 2274 N N . VAL B 1 39 ? -3.061 22.016 9.68 1 82.75 39 VAL B N 1
ATOM 2275 C CA . VAL B 1 39 ? -2.289 20.891 9.172 1 82.75 39 VAL B CA 1
ATOM 2276 C C . VAL B 1 39 ? -3.1 19.594 9.32 1 82.75 39 VAL B C 1
ATOM 2278 O O . VAL B 1 39 ? -3.566 19.266 10.414 1 82.75 39 VAL B O 1
ATOM 2281 N N . LYS B 1 40 ? -3.301 18.938 8.18 1 73.75 40 LYS B N 1
ATOM 2282 C CA . LYS B 1 40 ? -4.102 17.719 8.148 1 73.75 40 LYS B CA 1
ATOM 2283 C C . LYS B 1 40 ? -5.484 17.938 8.758 1 73.75 40 LYS B C 1
ATOM 2285 O O . LYS B 1 40 ? -5.969 17.125 9.539 1 73.75 40 LYS B O 1
ATOM 2290 N N . GLY B 1 41 ? -5.98 19.047 8.586 1 73.06 41 GLY B N 1
ATOM 2291 C CA . GLY B 1 41 ? -7.352 19.359 8.953 1 73.06 41 GLY B CA 1
ATOM 2292 C C . GLY B 1 41 ? -7.484 19.891 10.367 1 73.06 41 GLY B C 1
ATOM 2293 O O . GLY B 1 41 ? -8.57 20.297 10.789 1 73.06 41 GLY B O 1
ATOM 2294 N N . GLU B 1 42 ? -6.449 19.875 11.086 1 78.81 42 GLU B N 1
ATOM 2295 C CA . GLU B 1 42 ? -6.469 20.375 12.461 1 78.81 42 GLU B CA 1
ATOM 2296 C C . GLU B 1 42 ? -5.648 21.656 12.594 1 78.81 42 GLU B C 1
ATOM 2298 O O . GLU B 1 42 ? -4.621 21.812 11.93 1 78.81 42 GLU B O 1
ATOM 2303 N N . GLU B 1 43 ? -6.172 22.469 13.492 1 83.94 43 GLU B N 1
ATOM 2304 C CA . GLU B 1 43 ? -5.422 23.688 13.734 1 83.94 43 GLU B CA 1
ATOM 2305 C C . GLU B 1 43 ? -4.047 23.391 14.32 1 83.94 43 GLU B C 1
ATOM 2307 O O . GLU B 1 43 ? -3.924 22.594 15.25 1 83.94 43 GLU B O 1
ATOM 2312 N N . PHE B 1 44 ? -3.035 23.938 13.695 1 89.69 44 PHE B N 1
ATOM 2313 C CA . PHE B 1 44 ? -1.662 23.781 14.156 1 89.69 44 PHE B CA 1
ATOM 2314 C C . PHE B 1 44 ? -1.414 24.594 15.422 1 89.69 44 PHE B C 1
ATOM 2316 O O . PHE B 1 44 ? -1.647 25.797 15.438 1 89.69 44 PHE B O 1
ATOM 2323 N N . GLN B 1 45 ? -1.074 23.922 16.469 1 86 45 GLN B N 1
ATOM 2324 C CA . GLN B 1 45 ? -0.702 24.547 17.734 1 86 45 GLN B CA 1
ATOM 2325 C C . GLN B 1 45 ? 0.701 24.125 18.172 1 86 45 GLN B C 1
ATOM 2327 O O . GLN B 1 45 ? 1.071 22.953 18.031 1 86 45 GLN B O 1
ATOM 2332 N N . SER B 1 46 ? 1.531 25.078 18.484 1 88.5 46 SER B N 1
ATOM 2333 C CA . SER B 1 46 ? 2.877 24.781 18.969 1 88.5 46 SER B CA 1
ATOM 2334 C C . SER B 1 46 ? 3.297 25.766 20.062 1 88.5 46 SER B C 1
ATOM 2336 O O . SER B 1 46 ? 2.713 26.844 20.188 1 88.5 46 SER B O 1
ATOM 2338 N N . GLN B 1 47 ? 4.215 25.328 20.922 1 87.12 47 GLN B N 1
ATOM 2339 C CA . GLN B 1 47 ? 4.785 26.219 21.938 1 87.12 47 GLN B CA 1
ATOM 2340 C C . GLN B 1 47 ? 5.41 27.453 21.297 1 87.12 47 GLN B C 1
ATOM 2342 O O . GLN B 1 47 ? 5.207 28.562 21.781 1 87.12 47 GLN B O 1
ATOM 2347 N N . ASP B 1 48 ? 6.164 27.281 20.25 1 88.56 48 ASP B N 1
ATOM 2348 C CA . ASP B 1 48 ? 6.754 28.391 19.516 1 88.56 48 ASP B CA 1
ATOM 2349 C C . ASP B 1 48 ? 5.789 28.906 18.453 1 88.56 48 ASP B C 1
ATOM 2351 O O . ASP B 1 48 ? 5.098 28.125 17.797 1 88.56 48 ASP B O 1
ATOM 2355 N N . PRO B 1 49 ? 5.715 30.141 18.203 1 91.12 49 PRO B N 1
ATOM 2356 C CA . PRO B 1 49 ? 4.656 30.734 17.375 1 91.12 49 PRO B CA 1
ATOM 2357 C C . PRO B 1 49 ? 4.895 30.562 15.883 1 91.12 49 PRO B C 1
ATOM 2359 O O . PRO B 1 49 ? 6.043 30.453 15.445 1 91.12 49 PRO B O 1
ATOM 2362 N N . THR B 1 50 ? 3.762 30.516 15.109 1 93.75 50 THR B N 1
ATOM 2363 C CA . THR B 1 50 ? 3.809 30.719 13.664 1 93.75 50 THR B CA 1
ATOM 2364 C C . THR B 1 50 ? 4.195 32.156 13.336 1 93.75 50 THR B C 1
ATOM 2366 O O . THR B 1 50 ? 3.65 33.094 13.922 1 93.75 50 THR B O 1
ATOM 2369 N N . VAL B 1 51 ? 5.125 32.406 12.43 1 94 51 VAL B N 1
ATOM 2370 C CA . VAL B 1 51 ? 5.562 33.781 12.172 1 94 51 VAL B CA 1
ATOM 2371 C C . VAL B 1 51 ? 5.559 34.062 10.672 1 94 51 VAL B C 1
ATOM 2373 O O . VAL B 1 51 ? 5.566 33.125 9.867 1 94 51 VAL B O 1
ATOM 2376 N N . ALA B 1 52 ? 5.43 35.312 10.344 1 92.75 52 ALA B N 1
ATOM 2377 C CA . ALA B 1 52 ? 5.586 35.812 8.984 1 92.75 52 ALA B CA 1
ATOM 2378 C C . ALA B 1 52 ? 6.867 36.625 8.844 1 92.75 52 ALA B C 1
ATOM 2380 O O . ALA B 1 52 ? 7.137 37.5 9.664 1 92.75 52 ALA B O 1
ATOM 2381 N N . ILE B 1 53 ? 7.688 36.281 7.961 1 91.94 53 ILE B N 1
ATOM 2382 C CA . ILE B 1 53 ? 8.875 37.062 7.602 1 91.94 53 ILE B CA 1
ATOM 2383 C C . ILE B 1 53 ? 8.797 37.469 6.141 1 91.94 53 ILE B C 1
ATOM 2385 O O . ILE B 1 53 ? 8.75 36.625 5.238 1 91.94 53 ILE B O 1
ATOM 2389 N N . ASN B 1 54 ? 8.789 38.75 5.902 1 89.06 54 ASN B N 1
ATOM 2390 C CA . ASN B 1 54 ? 8.672 39.281 4.555 1 89.06 54 ASN B CA 1
ATOM 2391 C C . ASN B 1 54 ? 7.508 38.656 3.791 1 89.06 54 ASN B C 1
ATOM 2393 O O . ASN B 1 54 ? 7.664 38.25 2.639 1 89.06 54 ASN B O 1
ATOM 2397 N N . GLY B 1 55 ? 6.375 38.375 4.473 1 88 55 GLY B N 1
ATOM 2398 C CA . GLY B 1 55 ? 5.156 37.875 3.854 1 88 55 GLY B CA 1
ATOM 2399 C C . GLY B 1 55 ? 5.137 36.344 3.717 1 88 55 GLY B C 1
ATOM 2400 O O . GLY B 1 55 ? 4.152 35.781 3.238 1 88 55 GLY B O 1
ATOM 2401 N N . LYS B 1 56 ? 6.238 35.719 4.105 1 89.69 56 LYS B N 1
ATOM 2402 C CA . LYS B 1 56 ? 6.293 34.281 4.047 1 89.69 56 LYS B CA 1
ATOM 2403 C C . LYS B 1 56 ? 6.031 33.656 5.418 1 89.69 56 LYS B C 1
ATOM 2405 O O . LYS B 1 56 ? 6.496 34.156 6.434 1 89.69 56 LYS B O 1
ATOM 2410 N N . THR B 1 57 ? 5.238 32.562 5.391 1 93.38 57 THR B N 1
ATOM 2411 C CA . THR B 1 57 ? 4.895 31.859 6.633 1 93.38 57 THR B CA 1
ATOM 2412 C C . THR B 1 57 ? 6.016 30.922 7.051 1 93.38 57 THR B C 1
ATOM 2414 O O . THR B 1 57 ? 6.488 30.109 6.242 1 93.38 57 THR B O 1
ATOM 2417 N N . TYR B 1 58 ? 6.465 31 8.25 1 93.44 58 TYR B N 1
ATOM 2418 C CA . TYR B 1 58 ? 7.441 30.109 8.875 1 93.44 58 TYR B CA 1
ATOM 2419 C C . TYR B 1 58 ? 6.848 29.422 10.094 1 93.44 58 TYR B C 1
ATOM 2421 O O . TYR B 1 58 ? 6.113 30.031 10.875 1 93.44 58 TYR B O 1
ATOM 2429 N N . LEU B 1 59 ? 7.062 28.078 10.195 1 93.19 59 LEU B N 1
ATOM 2430 C CA . LEU B 1 59 ? 6.699 27.312 11.375 1 93.19 59 LEU B CA 1
ATOM 2431 C C . LEU B 1 59 ? 7.938 26.734 12.055 1 93.19 59 LEU B C 1
ATOM 2433 O O . LEU B 1 59 ? 8.961 26.5 11.406 1 93.19 59 LEU B O 1
ATOM 2437 N N . PRO B 1 60 ? 7.91 26.547 13.438 1 93.19 60 PRO B N 1
ATOM 2438 C CA . PRO B 1 60 ? 8.984 25.766 14.07 1 93.19 60 PRO B CA 1
ATOM 2439 C C . PRO B 1 60 ? 9.148 24.375 13.461 1 93.19 60 PRO B C 1
ATOM 2441 O O . PRO B 1 60 ? 8.195 23.594 13.438 1 93.19 60 PRO B O 1
ATOM 2444 N N . LEU B 1 61 ? 10.289 24.094 12.969 1 91 61 LEU B N 1
ATOM 2445 C CA . LEU B 1 61 ? 10.539 22.891 12.18 1 91 61 LEU B CA 1
ATOM 2446 C C . LEU B 1 61 ? 10.203 21.641 12.977 1 91 61 LEU B C 1
ATOM 2448 O O . LEU B 1 61 ? 9.57 20.719 12.453 1 91 61 LEU B O 1
ATOM 2452 N N . LYS B 1 62 ? 10.578 21.562 14.227 1 87.75 62 LYS B N 1
ATOM 2453 C CA . LYS B 1 62 ? 10.305 20.375 15.031 1 87.75 62 LYS B CA 1
ATOM 2454 C C . LYS B 1 62 ? 8.805 20.188 15.227 1 87.75 62 LYS B C 1
ATOM 2456 O O . LYS B 1 62 ? 8.297 19.062 15.109 1 87.75 62 LYS B O 1
ATOM 2461 N N . ALA B 1 63 ? 8.062 21.203 15.492 1 87.62 63 ALA B N 1
ATOM 2462 C CA . ALA B 1 63 ? 6.625 21.109 15.75 1 87.62 63 ALA B CA 1
ATOM 2463 C C . ALA B 1 63 ? 5.867 20.672 14.5 1 87.62 63 ALA B C 1
ATOM 2465 O O . ALA B 1 63 ? 4.98 19.828 14.57 1 87.62 63 ALA B O 1
ATOM 2466 N N . ILE B 1 64 ? 6.191 21.297 13.352 1 86.88 64 ILE B N 1
ATOM 2467 C CA . ILE B 1 64 ? 5.492 20.891 12.141 1 86.88 64 ILE B CA 1
ATOM 2468 C C . ILE B 1 64 ? 5.902 19.469 11.75 1 86.88 64 ILE B C 1
ATOM 2470 O O . ILE B 1 64 ? 5.078 18.688 11.266 1 86.88 64 ILE B O 1
ATOM 2474 N N . GLY B 1 65 ? 7.18 19.156 11.891 1 83.12 65 GLY B N 1
ATOM 2475 C CA . GLY B 1 65 ? 7.613 17.781 11.688 1 83.12 65 GLY B CA 1
ATOM 2476 C C . GLY B 1 65 ? 6.82 16.781 12.508 1 83.12 65 GLY B C 1
ATOM 2477 O O . GLY B 1 65 ? 6.375 15.766 11.984 1 83.12 65 GLY B O 1
ATOM 2478 N N . ASP B 1 66 ? 6.574 17.109 13.758 1 79.88 66 ASP B N 1
ATOM 2479 C CA . ASP B 1 66 ? 5.793 16.266 14.648 1 79.88 66 ASP B CA 1
ATOM 2480 C C . ASP B 1 66 ? 4.379 16.047 14.109 1 79.88 66 ASP B C 1
ATOM 2482 O O . ASP B 1 66 ? 3.877 14.93 14.086 1 79.88 66 ASP B O 1
ATOM 2486 N N . VAL B 1 67 ? 3.77 17.094 13.695 1 76.5 67 VAL B N 1
ATOM 2487 C CA . VAL B 1 67 ? 2.396 17.016 13.211 1 76.5 67 VAL B CA 1
ATOM 2488 C C . VAL B 1 67 ? 2.361 16.25 11.883 1 76.5 67 VAL B C 1
ATOM 2490 O O . VAL B 1 67 ? 1.436 15.484 11.625 1 76.5 67 VAL B O 1
ATOM 2493 N N . LEU B 1 68 ? 3.383 16.453 11.055 1 74.31 68 LEU B N 1
ATOM 2494 C CA . LEU B 1 68 ? 3.447 15.805 9.75 1 74.31 68 LEU B CA 1
ATOM 2495 C C . LEU B 1 68 ? 3.967 14.375 9.867 1 74.31 68 LEU B C 1
ATOM 2497 O O . LEU B 1 68 ? 3.895 13.602 8.914 1 74.31 68 LEU B O 1
ATOM 2501 N N . GLY B 1 69 ? 4.516 14.07 11.062 1 70.25 69 GLY B N 1
ATOM 2502 C CA . GLY B 1 69 ? 5.012 12.727 11.32 1 70.25 69 GLY B CA 1
ATOM 2503 C C . GLY B 1 69 ? 6.402 12.492 10.758 1 70.25 69 GLY B C 1
ATOM 2504 O O . GLY B 1 69 ? 6.723 11.375 10.336 1 70.25 69 GLY B O 1
ATOM 2505 N N . VAL B 1 70 ? 7.195 13.516 10.617 1 75.06 70 VAL B N 1
ATOM 2506 C CA . VAL B 1 70 ? 8.562 13.367 10.125 1 75.06 70 VAL B CA 1
ATOM 2507 C C . VAL B 1 70 ? 9.547 13.688 11.242 1 75.06 70 VAL B C 1
ATOM 2509 O O . VAL B 1 70 ? 9.32 14.602 12.039 1 75.06 70 VAL B O 1
ATOM 2512 N N . ASP B 1 71 ? 10.68 12.906 11.32 1 75 71 ASP B N 1
ATOM 2513 C CA . ASP B 1 71 ? 11.711 13.164 12.32 1 75 71 ASP B CA 1
ATOM 2514 C C . ASP B 1 71 ? 12.5 14.422 11.984 1 75 71 ASP B C 1
ATOM 2516 O O . ASP B 1 71 ? 12.867 14.641 10.828 1 75 71 ASP B O 1
ATOM 2520 N N . VAL B 1 72 ? 12.633 15.172 12.969 1 82.38 72 VAL B N 1
ATOM 2521 C CA . VAL B 1 72 ? 13.531 16.328 12.922 1 82.38 72 VAL B CA 1
ATOM 2522 C C . VAL B 1 72 ? 14.594 16.203 14.008 1 82.38 72 VAL B C 1
ATOM 2524 O O . VAL B 1 72 ? 14.281 16.281 15.195 1 82.38 72 VAL B O 1
ATOM 2527 N N . ILE B 1 73 ? 15.844 15.906 13.594 1 81.31 73 ILE B N 1
ATOM 2528 C CA . ILE B 1 73 ? 16.906 15.602 14.547 1 81.31 73 ILE B CA 1
ATOM 2529 C C . ILE B 1 73 ? 18.094 16.531 14.312 1 81.31 73 ILE B C 1
ATOM 2531 O O . ILE B 1 73 ? 18.469 16.797 13.164 1 81.31 73 ILE B O 1
ATOM 2535 N N . TRP B 1 74 ? 18.688 16.938 15.445 1 82.38 74 TRP B N 1
ATOM 2536 C CA . TRP B 1 74 ? 19.953 17.656 15.391 1 82.38 74 TRP B CA 1
ATOM 2537 C C . TRP B 1 74 ? 21.125 16.672 15.445 1 82.38 74 TRP B C 1
ATOM 2539 O O . TRP B 1 74 ? 21.234 15.875 16.375 1 82.38 74 TRP B O 1
ATOM 2549 N N . ASN B 1 75 ? 21.875 16.656 14.359 1 78.25 75 ASN B N 1
ATOM 2550 C CA . ASN B 1 75 ? 23.109 15.883 14.305 1 78.25 75 ASN B CA 1
ATOM 2551 C C . ASN B 1 75 ? 24.281 16.688 14.852 1 78.25 75 ASN B C 1
ATOM 2553 O O . ASN B 1 75 ? 24.828 17.562 14.164 1 78.25 75 ASN B O 1
ATOM 2557 N N . GLU B 1 76 ? 24.656 16.422 16.047 1 75.75 76 GLU B N 1
ATOM 2558 C CA . GLU B 1 76 ? 25.688 17.188 16.734 1 75.75 76 GLU B CA 1
ATOM 2559 C C . GLU B 1 76 ? 27.047 17.031 16.062 1 75.75 76 GLU B C 1
ATOM 2561 O O . GLU B 1 76 ? 27.828 17.984 16 1 75.75 76 GLU B O 1
ATOM 2566 N N . GLU B 1 77 ? 27.328 15.883 15.562 1 75.38 77 GLU B N 1
ATOM 2567 C CA . GLU B 1 77 ? 28.625 15.617 14.938 1 75.38 77 GLU B CA 1
ATOM 2568 C C . GLU B 1 77 ? 28.781 16.406 13.641 1 75.38 77 GLU B C 1
ATOM 2570 O O . GLU B 1 77 ? 29.828 17.016 13.398 1 75.38 77 GLU B O 1
ATOM 2575 N N . LEU B 1 78 ? 27.75 16.375 12.891 1 75.81 78 LEU B N 1
ATOM 2576 C CA . LEU B 1 78 ? 27.812 17.031 11.594 1 75.81 78 LEU B CA 1
ATOM 2577 C C . LEU B 1 78 ? 27.312 18.469 11.688 1 75.81 78 LEU B C 1
ATOM 2579 O O . LEU B 1 78 ? 27.391 19.219 10.703 1 75.81 78 LEU B O 1
ATOM 2583 N N . ARG B 1 79 ? 26.75 18.812 12.859 1 79.75 79 ARG B N 1
ATOM 2584 C CA . ARG B 1 79 ? 26.234 20.156 13.117 1 79.75 79 ARG B CA 1
ATOM 2585 C C . ARG B 1 79 ? 25.219 20.562 12.062 1 79.75 79 ARG B C 1
ATOM 2587 O O . ARG B 1 79 ? 25.328 21.625 11.445 1 79.75 79 ARG B O 1
ATOM 2594 N N . ARG B 1 80 ? 24.141 19.688 11.836 1 81.94 80 ARG B N 1
ATOM 2595 C CA . ARG B 1 80 ? 23.078 19.953 10.875 1 81.94 80 ARG B CA 1
ATOM 2596 C C . ARG B 1 80 ? 21.734 19.391 11.367 1 81.94 80 ARG B C 1
ATOM 2598 O O . ARG B 1 80 ? 21.719 18.469 12.188 1 81.94 80 ARG B O 1
ATOM 2605 N N . VAL B 1 81 ? 20.719 20 10.961 1 82.94 81 VAL B N 1
ATOM 2606 C CA . VAL B 1 81 ? 19.375 19.484 11.211 1 82.94 81 VAL B CA 1
ATOM 2607 C C . VAL B 1 81 ? 19 18.484 10.125 1 82.94 81 VAL B C 1
ATOM 2609 O O . VAL B 1 81 ? 19.219 18.734 8.938 1 82.94 81 VAL B O 1
ATOM 2612 N N . GLU B 1 82 ? 18.625 17.312 10.469 1 79.69 82 GLU B N 1
ATOM 2613 C CA . GLU B 1 82 ? 18.172 16.25 9.562 1 79.69 82 GLU B CA 1
ATOM 2614 C C . GLU B 1 82 ? 16.672 16.016 9.703 1 79.69 82 GLU B C 1
ATOM 2616 O O . GLU B 1 82 ? 16.188 15.75 10.797 1 79.69 82 GLU B O 1
ATOM 2621 N N . VAL B 1 83 ? 16.078 16.328 8.727 1 75.06 83 VAL B N 1
ATOM 2622 C CA . VAL B 1 83 ? 14.633 16.203 8.656 1 75.06 83 VAL B CA 1
ATOM 2623 C C . VAL B 1 83 ? 14.258 15.031 7.742 1 75.06 83 VAL B C 1
ATOM 2625 O O . VAL B 1 83 ? 14.766 14.93 6.625 1 75.06 83 VAL B O 1
ATOM 2628 N N . ALA B 1 84 ? 13.508 14.305 8.32 1 61.69 84 ALA B N 1
ATOM 2629 C CA . ALA B 1 84 ? 12.977 13.188 7.539 1 61.69 84 ALA B CA 1
ATOM 2630 C C . ALA B 1 84 ? 14.102 12.375 6.914 1 61.69 84 ALA B C 1
ATOM 2632 O O . ALA B 1 84 ? 14.07 12.078 5.715 1 61.69 84 ALA B O 1
ATOM 2633 N N . MET B 1 85 ? 15.461 12.523 7.723 1 53.78 85 MET B N 1
ATOM 2634 C CA . MET B 1 85 ? 16.594 11.766 7.199 1 53.78 85 MET B CA 1
ATOM 2635 C C . MET B 1 85 ? 16.266 10.273 7.152 1 53.78 85 MET B C 1
ATOM 2637 O O . MET B 1 85 ? 16.812 9.539 6.336 1 53.78 85 MET B O 1
ATOM 2641 N N . THR B 1 86 ? 16.203 9.867 8.555 1 42.72 86 THR B N 1
ATOM 2642 C CA . THR B 1 86 ? 15.875 8.445 8.547 1 42.72 86 THR B CA 1
ATOM 2643 C C . THR B 1 86 ? 14.586 8.195 7.77 1 42.72 86 THR B C 1
ATOM 2645 O O . THR B 1 86 ? 13.672 9.016 7.789 1 42.72 86 THR B O 1
ATOM 2648 N N . GLY B 1 87 ? 14.422 7.629 6.688 1 38.06 87 GLY B N 1
ATOM 2649 C CA . GLY B 1 87 ? 13.141 6.965 6.508 1 38.06 87 GLY B CA 1
ATOM 2650 C C . GLY B 1 87 ? 12.508 6.527 7.816 1 38.06 87 GLY B C 1
ATOM 2651 O O . GLY B 1 87 ? 13.172 6.512 8.859 1 38.06 87 GLY B O 1
ATOM 2652 N N . ASN B 1 88 ? 11.312 6.215 8.18 1 34.06 88 ASN B N 1
ATOM 2653 C CA . ASN B 1 88 ? 10.789 5.938 9.508 1 34.06 88 ASN B CA 1
ATOM 2654 C C . ASN B 1 88 ? 11.836 5.273 10.398 1 34.06 88 ASN B C 1
ATOM 2656 O O . ASN B 1 88 ? 11.781 4.066 10.633 1 34.06 88 ASN B O 1
ATOM 2660 N N . GLU B 1 89 ? 13.023 5.441 10.383 1 28.56 89 GLU B N 1
ATOM 2661 C CA . GLU B 1 89 ? 13.711 4.57 11.328 1 28.56 89 GLU B CA 1
ATOM 2662 C C . GLU B 1 89 ? 13.555 5.078 12.758 1 28.56 89 GLU B C 1
ATOM 2664 O O . GLU B 1 89 ? 14.203 4.578 13.68 1 28.56 89 GLU B O 1
ATOM 2669 N N . SER B 1 90 ? 13.32 6.266 13.047 1 30.39 90 SER B N 1
ATOM 2670 C CA . SER B 1 90 ? 13.711 6.66 14.398 1 30.39 90 SER B CA 1
ATOM 2671 C C . SER B 1 90 ? 12.891 5.926 15.453 1 30.39 90 SER B C 1
ATOM 2673 O O . SER B 1 90 ? 11.742 5.555 15.195 1 30.39 90 SER B O 1
ATOM 2675 N N . GLY B 1 91 ? 13.305 5.332 16.672 1 29.12 91 GLY B N 1
ATOM 2676 C CA . GLY B 1 91 ? 12.992 4.668 17.922 1 29.12 91 GLY B CA 1
ATOM 2677 C C . GLY B 1 91 ? 11.82 5.289 18.656 1 29.12 91 GLY B C 1
ATOM 2678 O O . GLY B 1 91 ? 11.383 4.777 19.688 1 29.12 91 GLY B O 1
ATOM 2679 N N . ASN B 1 92 ? 11.664 6.504 19.234 1 32.34 92 ASN B N 1
ATOM 2680 C CA . ASN B 1 92 ? 10.523 6.473 20.156 1 32.34 92 ASN B CA 1
ATOM 2681 C C . ASN B 1 92 ? 9.234 6.109 19.438 1 32.34 92 ASN B C 1
ATOM 2683 O O . ASN B 1 92 ? 8.789 6.832 18.547 1 32.34 92 ASN B O 1
ATOM 2687 N N . LYS B 1 93 ? 8.953 4.828 19.406 1 34.72 93 LYS B N 1
ATOM 2688 C CA . LYS B 1 93 ? 8.281 3.795 18.641 1 34.72 93 LYS B CA 1
ATOM 2689 C C . LYS B 1 93 ? 6.848 4.199 18.312 1 34.72 93 LYS B C 1
ATOM 2691 O O . LYS B 1 93 ? 6.012 3.35 17.984 1 34.72 93 LYS B O 1
ATOM 2696 N N . GLU B 1 94 ? 6.355 5.285 19.016 1 31.42 94 GLU B N 1
ATOM 2697 C CA . GLU B 1 94 ? 4.934 5.207 18.672 1 31.42 94 GLU B CA 1
ATOM 2698 C C . GLU B 1 94 ? 4.727 5.043 17.172 1 31.42 94 GLU B C 1
ATOM 2700 O O . GLU B 1 94 ? 4.297 3.984 16.719 1 31.42 94 GLU B O 1
ATOM 2705 N N . ASP B 1 95 ? 3.723 5.98 16.703 1 31.72 95 ASP B N 1
ATOM 2706 C CA . ASP B 1 95 ? 2.951 5.797 15.469 1 31.72 95 ASP B CA 1
ATOM 2707 C C . ASP B 1 95 ? 3.836 5.945 14.234 1 31.72 95 ASP B C 1
ATOM 2709 O O . ASP B 1 95 ? 4.453 6.996 14.031 1 31.72 95 ASP B O 1
ATOM 2713 N N . VAL B 1 96 ? 4.684 4.902 13.953 1 31.95 96 VAL B N 1
ATOM 2714 C CA . VAL B 1 96 ? 5.367 4.719 12.672 1 31.95 96 VAL B CA 1
ATOM 2715 C C . VAL B 1 96 ? 4.727 5.609 11.609 1 31.95 96 VAL B C 1
ATOM 2717 O O . VAL B 1 96 ? 3.506 5.613 11.453 1 31.95 96 VAL B O 1
ATOM 2720 N N . ALA B 1 97 ? 5.332 6.707 11.484 1 32.03 97 ALA B N 1
ATOM 2721 C CA . ALA B 1 97 ? 4.836 7.453 10.328 1 32.03 97 ALA B CA 1
ATOM 2722 C C . ALA B 1 97 ? 4.492 6.512 9.172 1 32.03 97 ALA B C 1
ATOM 2724 O O . ALA B 1 97 ? 5.184 5.52 8.945 1 32.03 97 ALA B O 1
ATOM 2725 N N . PRO B 1 98 ? 3.254 6.523 8.742 1 33.03 98 PRO B N 1
ATOM 2726 C CA . PRO B 1 98 ? 2.854 5.645 7.641 1 33.03 98 PRO B CA 1
ATOM 2727 C C . PRO B 1 98 ? 3.859 5.641 6.492 1 33.03 98 PRO B C 1
ATOM 2729 O O . PRO B 1 98 ? 4.457 6.672 6.188 1 33.03 98 PRO B O 1
ATOM 2732 N N . VAL B 1 99 ? 4.789 4.699 6.441 1 35 99 VAL B N 1
ATOM 2733 C CA . VAL B 1 99 ? 5.492 4.453 5.184 1 35 99 VAL B CA 1
ATOM 2734 C C . VAL B 1 99 ? 4.594 4.824 4.008 1 35 99 VAL B C 1
ATOM 2736 O O . VAL B 1 99 ? 3.471 4.328 3.895 1 35 99 VAL B O 1
ATOM 2739 N N . VAL B 1 100 ? 4.699 5.992 3.42 1 35.91 100 VAL B N 1
ATOM 2740 C CA . VAL B 1 100 ? 4.051 6.379 2.172 1 35.91 100 VAL B CA 1
ATOM 2741 C C . VAL B 1 100 ? 4.465 5.422 1.056 1 35.91 100 VAL B C 1
ATOM 2743 O O . VAL B 1 100 ? 5.633 5.398 0.655 1 35.91 100 VAL B O 1
ATOM 2746 N N . ILE B 1 101 ? 4.129 4.109 1.14 1 43.16 101 ILE B N 1
ATOM 2747 C CA . ILE B 1 101 ? 4.352 3.25 -0.017 1 43.16 101 ILE B CA 1
ATOM 2748 C C . ILE B 1 101 ? 3.496 3.725 -1.188 1 43.16 101 ILE B C 1
ATOM 2750 O O . ILE B 1 101 ? 2.268 3.76 -1.093 1 43.16 101 ILE B O 1
ATOM 2754 N N . ASN B 1 102 ? 3.906 4.641 -2.02 1 43.94 102 ASN B N 1
ATOM 2755 C CA . ASN B 1 102 ? 3.191 5.008 -3.236 1 43.94 102 ASN B CA 1
ATOM 2756 C C . ASN B 1 102 ? 3.064 3.82 -4.191 1 43.94 102 ASN B C 1
ATOM 2758 O O . ASN B 1 102 ? 4.004 3.508 -4.926 1 43.94 102 ASN B O 1
ATOM 2762 N N . HIS B 1 103 ? 2.391 2.691 -3.787 1 57.81 103 HIS B N 1
ATOM 2763 C CA . HIS B 1 103 ? 2.072 1.786 -4.883 1 57.81 103 HIS B CA 1
ATOM 2764 C C . HIS B 1 103 ? 1.271 2.496 -5.969 1 57.81 103 HIS B C 1
ATOM 2766 O O . HIS B 1 103 ? 0.038 2.469 -5.957 1 57.81 103 HIS B O 1
ATOM 2772 N N . LYS B 1 104 ? 1.89 3.502 -6.664 1 65.69 104 LYS B N 1
ATOM 2773 C CA . LYS B 1 104 ? 1.209 4.285 -7.691 1 65.69 104 LYS B CA 1
ATOM 2774 C C . LYS B 1 104 ? 0.635 3.385 -8.781 1 65.69 104 LYS B C 1
ATOM 2776 O O . LYS B 1 104 ? 1.292 2.441 -9.227 1 65.69 104 LYS B O 1
ATOM 2781 N N . ALA B 1 105 ? -0.703 3.635 -8.906 1 83.88 105 ALA B N 1
ATOM 2782 C CA . ALA B 1 105 ? -1.323 3.002 -10.07 1 83.88 105 ALA B CA 1
ATOM 2783 C C . ALA B 1 105 ? -0.672 3.479 -11.367 1 83.88 105 ALA B C 1
ATOM 2785 O O . ALA B 1 105 ? -0.369 4.664 -11.516 1 83.88 105 ALA B O 1
ATOM 2786 N N . GLY B 1 106 ? 0.032 2.533 -12.109 1 88.69 106 GLY B N 1
ATOM 2787 C CA . GLY B 1 106 ? 0.656 2.846 -13.391 1 88.69 106 GLY B CA 1
ATOM 2788 C C . GLY B 1 106 ? 0.264 1.885 -14.492 1 88.69 106 GLY B C 1
ATOM 2789 O O . GLY B 1 106 ? -0.422 0.891 -14.25 1 88.69 106 GLY B O 1
ATOM 2790 N N . THR B 1 107 ? 0.61 2.381 -15.664 1 93.38 107 THR B N 1
ATOM 2791 C CA . THR B 1 107 ? 0.406 1.577 -16.859 1 93.38 107 THR B CA 1
ATOM 2792 C C . THR B 1 107 ? 1.74 1.233 -17.516 1 93.38 107 THR B C 1
ATOM 2794 O O . THR B 1 107 ? 2.627 2.084 -17.609 1 93.38 107 THR B O 1
ATOM 2797 N N . GLY B 1 108 ? 1.891 -0.006 -17.875 1 92.62 108 GLY B N 1
ATOM 2798 C CA . GLY B 1 108 ? 3.143 -0.435 -18.469 1 92.62 108 GLY B CA 1
ATOM 2799 C C . GLY B 1 108 ? 2.996 -1.674 -19.344 1 92.62 108 GLY B C 1
ATOM 2800 O O . GLY B 1 108 ? 1.915 -2.262 -19.406 1 92.62 108 GLY B O 1
ATOM 2801 N N . GLU B 1 109 ? 4.086 -2.078 -19.969 1 94.25 109 GLU B N 1
ATOM 2802 C CA . GLU B 1 109 ? 4.07 -3.172 -20.922 1 94.25 109 GLU B CA 1
ATOM 2803 C C . GLU B 1 109 ? 4.352 -4.512 -20.25 1 94.25 109 GLU B C 1
ATOM 2805 O O . GLU B 1 109 ? 4.004 -5.566 -20.781 1 94.25 109 GLU B O 1
ATOM 2810 N N . TYR B 1 110 ? 4.977 -4.473 -19.188 1 94.31 110 TYR B N 1
ATOM 2811 C CA . TYR B 1 110 ? 5.363 -5.684 -18.469 1 94.31 110 TYR B CA 1
ATOM 2812 C C . TYR B 1 110 ? 4.859 -5.645 -17.031 1 94.31 110 TYR B C 1
ATOM 2814 O O . TYR B 1 110 ? 4.801 -4.578 -16.406 1 94.31 110 TYR B O 1
ATOM 2822 N N . ILE B 1 111 ? 4.469 -6.816 -16.578 1 95.62 111 ILE B N 1
ATOM 2823 C CA . ILE B 1 111 ? 3.945 -6.914 -15.219 1 95.62 111 ILE B CA 1
ATOM 2824 C C . ILE B 1 111 ? 4.32 -8.266 -14.617 1 95.62 111 ILE B C 1
ATOM 2826 O O . ILE B 1 111 ? 4.43 -9.266 -15.336 1 95.62 111 ILE B O 1
ATOM 2830 N N . VAL B 1 112 ? 4.594 -8.312 -13.375 1 98.12 112 VAL B N 1
ATOM 2831 C CA . VAL B 1 112 ? 4.82 -9.516 -12.586 1 98.12 112 VAL B CA 1
ATOM 2832 C C . VAL B 1 112 ? 3.863 -9.539 -11.398 1 98.12 112 VAL B C 1
ATOM 2834 O O . VAL B 1 112 ? 3.529 -8.492 -10.836 1 98.12 112 VAL B O 1
ATOM 2837 N N . ASP B 1 113 ? 3.332 -10.75 -11.102 1 98.19 113 ASP B N 1
ATOM 2838 C CA . ASP B 1 113 ? 2.543 -10.914 -9.883 1 98.19 113 ASP B CA 1
ATOM 2839 C C . ASP B 1 113 ? 3.43 -11.297 -8.703 1 98.19 113 ASP B C 1
ATOM 2841 O O . ASP B 1 113 ? 4.199 -12.258 -8.781 1 98.19 113 ASP B O 1
ATOM 2845 N N . VAL B 1 114 ? 3.352 -10.531 -7.641 1 98.25 114 VAL B N 1
ATOM 2846 C CA . VAL B 1 114 ? 4.125 -10.773 -6.426 1 98.25 114 VAL B CA 1
ATOM 2847 C C . VAL B 1 114 ? 3.182 -11.062 -5.258 1 98.25 114 VAL B C 1
ATOM 2849 O O . VAL B 1 114 ? 2.289 -10.258 -4.965 1 98.25 114 VAL B O 1
ATOM 2852 N N . ALA B 1 115 ? 3.402 -12.219 -4.625 1 98.69 115 ALA B N 1
ATOM 2853 C CA . ALA B 1 115 ? 2.473 -12.625 -3.572 1 98.69 115 ALA B CA 1
ATOM 2854 C C . ALA B 1 115 ? 3.221 -13.125 -2.342 1 98.69 115 ALA B C 1
ATOM 2856 O O . ALA B 1 115 ? 4.168 -13.906 -2.461 1 98.69 115 ALA B O 1
ATOM 2857 N N . VAL B 1 116 ? 2.84 -12.609 -1.17 1 98.5 116 VAL B N 1
ATOM 2858 C CA . VAL B 1 116 ? 3.223 -13.234 0.094 1 98.5 116 VAL B CA 1
ATOM 2859 C C . VAL B 1 116 ? 2.248 -14.359 0.435 1 98.5 116 VAL B C 1
ATOM 2861 O O . VAL B 1 116 ? 1.042 -14.125 0.55 1 98.5 116 VAL B O 1
ATOM 2864 N N . GLU B 1 117 ? 2.766 -15.539 0.557 1 98.25 117 GLU B N 1
ATOM 2865 C CA . GLU B 1 117 ? 1.896 -16.672 0.876 1 98.25 117 GLU B CA 1
ATOM 2866 C C . GLU B 1 117 ? 1.448 -16.625 2.334 1 98.25 117 GLU B C 1
ATOM 2868 O O . GLU B 1 117 ? 2.23 -16.266 3.219 1 98.25 117 GLU B O 1
ATOM 2873 N N . GLY B 1 118 ? 0.208 -17 2.564 1 97.12 118 GLY B N 1
ATOM 2874 C CA . GLY B 1 118 ? -0.269 -17.188 3.928 1 97.12 118 GLY B CA 1
ATOM 2875 C C . GLY B 1 118 ? 0.226 -18.469 4.57 1 97.12 118 GLY B C 1
ATOM 2876 O O . GLY B 1 118 ? 0.401 -19.484 3.895 1 97.12 118 GLY B O 1
ATOM 2877 N N . VAL B 1 119 ? 0.439 -18.406 5.887 1 98.5 119 VAL B N 1
ATOM 2878 C CA . VAL B 1 119 ? 0.85 -19.609 6.609 1 98.5 119 VAL B CA 1
ATOM 2879 C C . VAL B 1 119 ? 0.084 -19.703 7.93 1 98.5 119 VAL B C 1
ATOM 2881 O O . VAL B 1 119 ? -0.391 -18.688 8.453 1 98.5 119 VAL B O 1
ATOM 2884 N N . LYS B 1 120 ? -0.058 -20.875 8.406 1 98.62 120 LYS B N 1
ATOM 2885 C CA . LYS B 1 120 ? -0.595 -21.141 9.742 1 98.62 120 LYS B CA 1
ATOM 2886 C C . LYS B 1 120 ? 0.518 -21.516 10.719 1 98.62 120 LYS B C 1
ATOM 2888 O O . LYS B 1 120 ? 1.488 -22.172 10.344 1 98.62 120 LYS B O 1
ATOM 2893 N N . ALA B 1 121 ? 0.375 -21.062 11.922 1 98.81 121 ALA B N 1
ATOM 2894 C CA . ALA B 1 121 ? 1.39 -21.312 12.938 1 98.81 121 ALA B CA 1
ATOM 2895 C C . ALA B 1 121 ? 0.778 -21.312 14.336 1 98.81 121 ALA B C 1
ATOM 2897 O O . ALA B 1 121 ? -0.379 -20.922 14.516 1 98.81 121 ALA B O 1
ATOM 2898 N N . LYS B 1 122 ? 1.535 -21.812 15.297 1 98.62 122 LYS B N 1
ATOM 2899 C CA . LYS B 1 122 ? 1.258 -21.688 16.734 1 98.62 122 LYS B CA 1
ATOM 2900 C C . LYS B 1 122 ? 2.281 -20.781 17.406 1 98.62 122 LYS B C 1
ATOM 2902 O O . LYS B 1 122 ? 3.379 -20.578 16.891 1 98.62 122 LYS B O 1
ATOM 2907 N N . PRO B 1 123 ? 1.831 -20.312 18.625 1 98.44 123 PRO B N 1
ATOM 2908 C CA . PRO B 1 123 ? 2.83 -19.531 19.359 1 98.44 123 PRO B CA 1
ATOM 2909 C C . PRO B 1 123 ? 4.125 -20.312 19.594 1 98.44 123 PRO B C 1
ATOM 2911 O O . PRO B 1 123 ? 4.086 -21.5 19.938 1 98.44 123 PRO B O 1
ATOM 2914 N N . GLY B 1 124 ? 5.246 -19.672 19.266 1 98.56 124 GLY B N 1
ATOM 2915 C CA . GLY B 1 124 ? 6.543 -20.297 19.484 1 98.56 124 GLY B CA 1
ATOM 2916 C C . GLY B 1 124 ? 7.078 -21 18.25 1 98.56 124 GLY B C 1
ATOM 2917 O O . GLY B 1 124 ? 8.266 -21.328 18.188 1 98.56 124 GLY B O 1
ATOM 2918 N N . ASP B 1 125 ? 6.234 -21.25 17.25 1 98.75 125 ASP B N 1
ATOM 2919 C CA . ASP B 1 125 ? 6.656 -21.938 16.031 1 98.75 125 ASP B CA 1
ATOM 2920 C C . ASP B 1 125 ? 7.652 -21.094 15.25 1 98.75 125 ASP B C 1
ATOM 2922 O O . ASP B 1 125 ? 7.609 -19.859 15.297 1 98.75 125 ASP B O 1
ATOM 2926 N N . THR B 1 126 ? 8.555 -21.734 14.641 1 98.81 126 THR B N 1
ATOM 2927 C CA . THR B 1 126 ? 9.297 -21.156 13.523 1 98.81 126 THR B CA 1
ATOM 2928 C C . THR B 1 126 ? 8.742 -21.641 12.188 1 98.81 126 THR B C 1
ATOM 2930 O O . THR B 1 126 ? 8.625 -22.859 11.969 1 98.81 126 THR B O 1
ATOM 2933 N N . VAL B 1 127 ? 8.328 -20.766 11.289 1 98.81 127 VAL B N 1
ATOM 2934 C CA . VAL B 1 127 ? 7.711 -21.156 10.023 1 98.81 127 VAL B CA 1
ATOM 2935 C C . VAL B 1 127 ? 8.406 -20.422 8.867 1 98.81 127 VAL B C 1
ATOM 2937 O O . VAL B 1 127 ? 9.125 -19.438 9.094 1 98.81 127 VAL B O 1
ATOM 2940 N N . GLU B 1 128 ? 8.234 -20.938 7.707 1 98.81 128 GLU B N 1
ATOM 2941 C CA . GLU B 1 128 ? 8.695 -20.344 6.457 1 98.81 128 GLU B CA 1
ATOM 2942 C C . GLU B 1 128 ? 7.547 -19.703 5.691 1 98.81 128 GLU B C 1
ATOM 2944 O O . GLU B 1 128 ? 6.508 -20.328 5.477 1 98.81 128 GLU B O 1
ATOM 2949 N N . ILE B 1 129 ? 7.699 -18.469 5.371 1 98.81 129 ILE B N 1
ATOM 2950 C CA . ILE B 1 129 ? 6.715 -17.75 4.566 1 98.81 129 ILE B CA 1
ATOM 2951 C C . ILE B 1 129 ? 7.273 -17.5 3.168 1 98.81 129 ILE B C 1
ATOM 2953 O O . ILE B 1 129 ? 8.172 -16.672 2.984 1 98.81 129 ILE B O 1
ATOM 2957 N N . PRO B 1 130 ? 6.738 -18.109 2.156 1 98.94 130 PRO B N 1
ATOM 2958 C CA . PRO B 1 130 ? 7.242 -17.906 0.796 1 98.94 130 PRO B CA 1
ATOM 2959 C C . PRO B 1 130 ? 6.781 -16.578 0.191 1 98.94 130 PRO B C 1
ATOM 2961 O O . PRO B 1 130 ? 5.641 -16.156 0.407 1 98.94 130 PRO B O 1
ATOM 2964 N N . LEU B 1 131 ? 7.652 -15.93 -0.407 1 98.88 131 LEU B N 1
ATOM 2965 C CA . LEU B 1 131 ? 7.395 -14.836 -1.334 1 98.88 131 LEU B CA 1
ATOM 2966 C C . LEU B 1 131 ? 7.531 -15.297 -2.779 1 98.88 131 LEU B C 1
ATOM 2968 O O . LEU B 1 131 ? 8.617 -15.695 -3.209 1 98.88 131 LEU B O 1
ATOM 2972 N N . LYS B 1 132 ? 6.398 -15.188 -3.566 1 98.94 132 LYS B N 1
ATOM 2973 C CA . LYS B 1 132 ? 6.348 -15.844 -4.867 1 98.94 132 LYS B CA 1
ATOM 2974 C C . LYS B 1 132 ? 6.16 -14.836 -5.992 1 98.94 132 LYS B C 1
ATOM 2976 O O . LYS B 1 132 ? 5.488 -13.812 -5.812 1 98.94 132 LYS B O 1
ATOM 2981 N N . PHE B 1 133 ? 6.766 -15.133 -7.094 1 98.81 133 PHE B N 1
ATOM 2982 C CA . PHE B 1 133 ? 6.531 -14.43 -8.352 1 98.81 133 PHE B CA 1
ATOM 2983 C C . PHE B 1 133 ? 5.777 -15.32 -9.336 1 98.81 133 PHE B C 1
ATOM 2985 O O . PHE B 1 133 ? 6.09 -16.5 -9.477 1 98.81 133 PHE B O 1
ATOM 2992 N N . GLU B 1 134 ? 4.758 -14.82 -9.922 1 98.62 134 GLU B N 1
ATOM 2993 C CA . GLU B 1 134 ? 4.039 -15.438 -11.031 1 98.62 134 GLU B CA 1
ATOM 2994 C C . GLU B 1 134 ? 3.924 -14.484 -12.219 1 98.62 134 GLU B C 1
ATOM 2996 O O . GLU B 1 134 ? 4.004 -13.266 -12.047 1 98.62 134 GLU B O 1
ATOM 3001 N N . ASN B 1 135 ? 3.797 -15.078 -13.492 1 98.06 135 ASN B N 1
ATOM 3002 C CA . ASN B 1 135 ? 3.734 -14.305 -14.734 1 98.06 135 ASN B CA 1
ATOM 3003 C C . ASN B 1 135 ? 4.992 -13.469 -14.938 1 98.06 135 ASN B C 1
ATOM 3005 O O . ASN B 1 135 ? 4.906 -12.289 -15.281 1 98.06 135 ASN B O 1
ATOM 3009 N N . VAL B 1 136 ? 6.105 -14.047 -14.578 1 98.56 136 VAL B N 1
ATOM 3010 C CA . VAL B 1 136 ? 7.375 -13.391 -14.867 1 98.56 136 VAL B CA 1
ATOM 3011 C C . VAL B 1 136 ? 7.504 -13.148 -16.359 1 98.56 136 VAL B C 1
ATOM 3013 O O . VAL B 1 136 ? 7.34 -14.07 -17.172 1 98.56 136 VAL B O 1
ATOM 3016 N N . PRO B 1 137 ? 7.797 -11.906 -16.75 1 97 137 PRO B N 1
ATOM 3017 C CA . PRO B 1 137 ? 7.863 -11.617 -18.188 1 97 137 PRO B CA 1
ATOM 3018 C C . PRO B 1 137 ? 9 -12.359 -18.875 1 97 137 PRO B C 1
ATOM 3020 O O . PRO B 1 137 ? 10.023 -12.656 -18.25 1 97 137 PRO B O 1
ATOM 3023 N N . ALA B 1 138 ? 8.805 -12.547 -20.188 1 94.88 138 ALA B N 1
ATOM 3024 C CA . ALA B 1 138 ? 9.773 -13.289 -20.984 1 94.88 138 ALA B CA 1
ATOM 3025 C C . ALA B 1 138 ? 11.125 -12.578 -21.016 1 94.88 138 ALA B C 1
ATOM 3027 O O . ALA B 1 138 ? 12.172 -13.227 -21.141 1 94.88 138 ALA B O 1
ATOM 3028 N N . GLN B 1 139 ? 11.125 -11.266 -20.984 1 93.25 139 GLN B N 1
ATOM 3029 C CA . GLN B 1 139 ? 12.352 -10.477 -21.016 1 93.25 139 GLN B CA 1
ATOM 3030 C C . GLN B 1 139 ? 13.195 -10.711 -19.766 1 93.25 139 GLN B C 1
ATOM 3032 O O . GLN B 1 139 ? 14.375 -10.344 -19.734 1 93.25 139 GLN B O 1
ATOM 3037 N N . GLY B 1 140 ? 12.547 -11.258 -18.688 1 97 140 GLY B N 1
ATOM 3038 C CA . GLY B 1 140 ? 13.266 -11.539 -17.453 1 97 140 GLY B CA 1
ATOM 3039 C C . GLY B 1 140 ? 13.383 -10.328 -16.547 1 97 140 GLY B C 1
ATOM 3040 O O . GLY B 1 140 ? 13.141 -9.195 -16.969 1 97 140 GLY B O 1
ATOM 3041 N N . ILE B 1 141 ? 13.727 -10.57 -15.336 1 97.75 141 ILE B N 1
ATOM 3042 C CA . ILE B 1 141 ? 13.969 -9.539 -14.336 1 97.75 141 ILE B CA 1
ATOM 3043 C C . ILE B 1 141 ? 15.469 -9.398 -14.094 1 97.75 141 ILE B C 1
ATOM 3045 O O . ILE B 1 141 ? 16.125 -10.352 -13.664 1 97.75 141 ILE B O 1
ATOM 3049 N N . GLN B 1 142 ? 15.977 -8.188 -14.367 1 95.06 142 GLN B N 1
ATOM 3050 C CA . GLN B 1 142 ? 17.391 -7.871 -14.172 1 95.06 142 GLN B CA 1
ATOM 3051 C C . GLN B 1 142 ? 17.672 -7.449 -12.734 1 95.06 142 GLN B C 1
ATOM 3053 O O . GLN B 1 142 ? 18.688 -7.828 -12.156 1 95.06 142 GLN B O 1
ATOM 3058 N N . SER B 1 143 ? 16.812 -6.688 -12.234 1 92.38 143 SER B N 1
ATOM 3059 C CA . SER B 1 143 ? 17 -6.16 -10.891 1 92.38 143 SER B CA 1
ATOM 3060 C C . SER B 1 143 ? 15.672 -5.855 -10.219 1 92.38 143 SER B C 1
ATOM 3062 O O . SER B 1 143 ? 14.672 -5.594 -10.891 1 92.38 143 SER B O 1
ATOM 3064 N N . LEU B 1 144 ? 15.688 -6 -8.906 1 95.19 144 LEU B N 1
ATOM 3065 C CA . LEU B 1 144 ? 14.523 -5.578 -8.141 1 95.19 144 LEU B CA 1
ATOM 3066 C C . LEU B 1 144 ? 14.922 -5.141 -6.734 1 95.19 144 LEU B C 1
ATOM 3068 O O . LEU B 1 144 ? 15.969 -5.555 -6.227 1 95.19 144 LEU B O 1
ATOM 3072 N N . ASN B 1 145 ? 14.203 -4.199 -6.148 1 90.69 145 ASN B N 1
ATOM 3073 C CA . ASN B 1 145 ? 14.117 -3.883 -4.727 1 90.69 145 ASN B CA 1
ATOM 3074 C C . ASN B 1 145 ? 12.695 -4.039 -4.203 1 90.69 145 ASN B C 1
ATOM 3076 O O . ASN B 1 145 ? 11.742 -3.613 -4.855 1 90.69 145 ASN B O 1
ATOM 3080 N N . LEU B 1 146 ? 12.602 -4.742 -3.145 1 94 146 LEU B N 1
ATOM 3081 C CA . LEU B 1 146 ? 11.297 -5.031 -2.566 1 94 146 LEU B CA 1
ATOM 3082 C C . LEU B 1 146 ? 11.344 -4.953 -1.044 1 94 146 LEU B C 1
ATOM 3084 O O . LEU B 1 146 ? 12.258 -5.492 -0.421 1 94 146 LEU B O 1
ATOM 3088 N N . SER B 1 147 ? 10.375 -4.297 -0.478 1 90.56 147 SER B N 1
ATOM 3089 C CA . SER B 1 147 ? 10.312 -4.246 0.979 1 90.56 147 SER B CA 1
ATOM 3090 C C . SER B 1 147 ? 8.992 -4.809 1.494 1 90.56 147 SER B C 1
ATOM 3092 O O . SER B 1 147 ? 7.961 -4.707 0.822 1 90.56 147 SER B O 1
ATOM 3094 N N . LEU B 1 148 ? 9.055 -5.441 2.641 1 94.75 148 LEU B N 1
ATOM 3095 C CA . LEU B 1 148 ? 7.895 -5.945 3.369 1 94.75 148 LEU B CA 1
ATOM 3096 C C . LEU B 1 148 ? 7.867 -5.398 4.793 1 94.75 148 LEU B C 1
ATOM 3098 O O . LEU B 1 148 ? 8.914 -5.246 5.422 1 94.75 148 LEU B O 1
ATOM 3102 N N . TYR B 1 149 ? 6.688 -5.141 5.234 1 90.94 149 TYR B N 1
ATOM 3103 C CA . TYR B 1 149 ? 6.48 -4.793 6.637 1 90.94 149 TYR B CA 1
ATOM 3104 C C . TYR B 1 149 ? 5.781 -5.926 7.379 1 90.94 149 TYR B C 1
ATOM 3106 O O . TYR B 1 149 ? 4.965 -6.645 6.801 1 90.94 149 TYR B O 1
ATOM 3114 N N . TYR B 1 150 ? 6.16 -6.094 8.625 1 95.19 150 TYR B N 1
ATOM 3115 C CA . TYR B 1 150 ? 5.562 -7.074 9.523 1 95.19 150 TYR B CA 1
ATOM 3116 C C . TYR B 1 150 ? 5.297 -6.465 10.898 1 95.19 150 TYR B C 1
ATOM 3118 O O . TYR B 1 150 ? 5.695 -5.328 11.164 1 95.19 150 TYR B O 1
ATOM 3126 N N . ASP B 1 151 ? 4.578 -7.18 11.703 1 94.25 151 ASP B N 1
ATOM 3127 C CA . ASP B 1 151 ? 4.328 -6.75 13.078 1 94.25 151 ASP B CA 1
ATOM 3128 C C . ASP B 1 151 ? 5.27 -7.449 14.047 1 94.25 151 ASP B C 1
ATOM 3130 O O . ASP B 1 151 ? 5.094 -8.633 14.352 1 94.25 151 ASP B O 1
ATOM 3134 N N . SER B 1 152 ? 6.152 -6.684 14.625 1 93.12 152 SER B N 1
ATOM 3135 C CA . SER B 1 152 ? 7.195 -7.254 15.469 1 93.12 152 SER B CA 1
ATOM 3136 C C . SER B 1 152 ? 6.633 -7.715 16.812 1 93.12 152 SER B C 1
ATOM 3138 O O . SER B 1 152 ? 7.289 -8.453 17.547 1 93.12 152 SER B O 1
ATOM 3140 N N . LYS B 1 153 ? 5.473 -7.316 17.125 1 92.44 153 LYS B N 1
ATOM 3141 C CA . LYS B 1 153 ? 4.832 -7.816 18.344 1 92.44 153 LYS B CA 1
ATOM 3142 C C . LYS B 1 153 ? 4.375 -9.266 18.172 1 92.44 153 LYS B C 1
ATOM 3144 O O . LYS B 1 153 ? 4.164 -9.977 19.156 1 92.44 153 LYS B O 1
ATOM 3149 N N . ALA B 1 154 ? 4.152 -9.688 16.938 1 96.75 154 ALA B N 1
ATOM 3150 C CA . ALA B 1 154 ? 3.625 -11.023 16.656 1 96.75 154 ALA B CA 1
ATOM 3151 C C . ALA B 1 154 ? 4.723 -11.953 16.156 1 96.75 154 ALA B C 1
ATOM 3153 O O . ALA B 1 154 ? 4.75 -13.141 16.516 1 96.75 154 ALA B O 1
ATOM 3154 N N . ILE B 1 155 ? 5.586 -11.398 15.328 1 97.5 155 ILE B N 1
ATOM 3155 C CA . ILE B 1 155 ? 6.582 -12.297 14.758 1 97.5 155 ILE B CA 1
ATOM 3156 C C . ILE B 1 155 ? 7.957 -11.633 14.789 1 97.5 155 ILE B C 1
ATOM 3158 O O . ILE B 1 155 ? 8.055 -10.406 14.828 1 97.5 155 ILE B O 1
ATOM 3162 N N . GLU B 1 156 ? 8.945 -12.461 14.867 1 98 156 GLU B N 1
ATOM 3163 C CA . GLU B 1 156 ? 10.352 -12.094 14.719 1 98 156 GLU B CA 1
ATOM 3164 C C . GLU B 1 156 ? 10.945 -12.695 13.445 1 98 156 GLU B C 1
ATOM 3166 O O . GLU B 1 156 ? 10.844 -13.898 13.219 1 98 156 GLU B O 1
ATOM 3171 N N . VAL B 1 157 ? 11.516 -11.844 12.664 1 98.38 157 VAL B N 1
ATOM 3172 C CA . VAL B 1 157 ? 12.188 -12.336 11.469 1 98.38 157 VAL B CA 1
ATOM 3173 C C . VAL B 1 157 ? 13.602 -12.805 11.828 1 98.38 157 VAL B C 1
ATOM 3175 O O . VAL B 1 157 ? 14.422 -12.016 12.305 1 98.38 157 VAL B O 1
ATOM 3178 N N . LEU B 1 158 ? 13.852 -14.086 11.555 1 98.69 158 LEU B N 1
ATOM 3179 C CA . LEU B 1 158 ? 15.148 -14.656 11.883 1 98.69 158 LEU B CA 1
ATOM 3180 C C . LEU B 1 158 ? 16.125 -14.492 10.719 1 98.69 158 LEU B C 1
ATOM 3182 O O . LEU B 1 158 ? 17.297 -14.148 10.922 1 98.69 158 LEU B O 1
ATOM 3186 N N . LYS B 1 159 ? 15.734 -14.773 9.609 1 98.38 159 LYS B N 1
ATOM 3187 C CA . LYS B 1 159 ? 16.531 -14.633 8.391 1 98.38 159 LYS B CA 1
ATOM 3188 C C . LYS B 1 159 ? 15.648 -14.727 7.145 1 98.38 159 LYS B C 1
ATOM 3190 O O . LYS B 1 159 ? 14.469 -15.062 7.238 1 98.38 159 LYS B O 1
ATOM 3195 N N . VAL B 1 160 ? 16.188 -14.336 6.039 1 98.81 160 VAL B N 1
ATOM 3196 C CA . VAL B 1 160 ? 15.586 -14.508 4.723 1 98.81 160 VAL B CA 1
ATOM 3197 C C . VAL B 1 160 ? 16.484 -15.383 3.852 1 98.81 160 VAL B C 1
ATOM 3199 O O . VAL B 1 160 ? 17.703 -15.211 3.844 1 98.81 160 VAL B O 1
ATOM 3202 N N . GLU B 1 161 ? 15.867 -16.375 3.211 1 98.81 161 GLU B N 1
ATOM 3203 C CA . GLU B 1 161 ? 16.609 -17.25 2.305 1 98.81 161 GLU B CA 1
ATOM 3204 C C . GLU B 1 161 ? 16.156 -17.047 0.858 1 98.81 161 GLU B C 1
ATOM 3206 O O . GLU B 1 161 ? 14.969 -16.891 0.588 1 98.81 161 GLU B O 1
ATOM 3211 N N . PRO B 1 162 ? 17.141 -17.016 -0.028 1 98.75 162 PRO B N 1
ATOM 3212 C CA . PRO B 1 162 ? 16.734 -16.953 -1.435 1 98.75 162 PRO B CA 1
ATOM 3213 C C . PRO B 1 162 ? 15.977 -18.188 -1.891 1 98.75 162 PRO B C 1
ATOM 3215 O O . PRO B 1 162 ? 16.281 -19.297 -1.461 1 98.75 162 PRO B O 1
ATOM 3218 N N . GLY B 1 163 ? 14.977 -17.953 -2.727 1 98.81 163 GLY B N 1
ATOM 3219 C CA . GLY B 1 163 ? 14.195 -19.047 -3.279 1 98.81 163 GLY B CA 1
ATOM 3220 C C . GLY B 1 163 ? 14.812 -19.672 -4.52 1 98.81 163 GLY B C 1
ATOM 3221 O O . GLY B 1 163 ? 15.953 -19.344 -4.871 1 98.81 163 GLY B O 1
ATOM 3222 N N . SER B 1 164 ? 14.062 -20.531 -5.148 1 98.38 164 SER B N 1
ATOM 3223 C CA . SER B 1 164 ? 14.57 -21.375 -6.219 1 98.38 164 SER B CA 1
ATOM 3224 C C . SER B 1 164 ? 14.766 -20.594 -7.508 1 98.38 164 SER B C 1
ATOM 3226 O O . SER B 1 164 ? 15.523 -21 -8.391 1 98.38 164 SER B O 1
ATOM 3228 N N . ILE B 1 165 ? 14.156 -19.453 -7.656 1 98.56 165 ILE B N 1
ATOM 3229 C CA . ILE B 1 165 ? 14.227 -18.766 -8.938 1 98.56 165 ILE B CA 1
ATOM 3230 C C . ILE B 1 165 ? 15.352 -17.734 -8.922 1 98.56 165 ILE B C 1
ATOM 3232 O O . ILE B 1 165 ? 15.625 -17.094 -9.93 1 98.56 165 ILE B O 1
ATOM 3236 N N . VAL B 1 166 ? 15.961 -17.516 -7.742 1 98.44 166 VAL B N 1
ATOM 3237 C CA . VAL B 1 166 ? 17.078 -16.594 -7.641 1 98.44 166 VAL B CA 1
ATOM 3238 C C . VAL B 1 166 ? 18.328 -17.219 -8.258 1 98.44 166 VAL B C 1
ATOM 3240 O O . VAL B 1 166 ? 18.812 -18.25 -7.781 1 98.44 166 VAL B O 1
ATOM 3243 N N . THR B 1 167 ? 18.797 -16.641 -9.25 1 96.88 167 THR B N 1
ATOM 3244 C CA . THR B 1 167 ? 20 -17.109 -9.914 1 96.88 167 THR B CA 1
ATOM 3245 C C . THR B 1 167 ? 21.25 -16.656 -9.164 1 96.88 167 THR B C 1
ATOM 3247 O O . THR B 1 167 ? 21.344 -15.492 -8.758 1 96.88 167 THR B O 1
ATOM 3250 N N . ASN B 1 168 ? 22.219 -17.594 -8.938 1 95.94 168 ASN B N 1
ATOM 3251 C CA . ASN B 1 168 ? 23.469 -17.297 -8.242 1 95.94 168 ASN B CA 1
ATOM 3252 C C . ASN B 1 168 ? 23.219 -16.516 -6.949 1 95.94 168 ASN B C 1
ATOM 3254 O O . ASN B 1 168 ? 23.766 -15.43 -6.766 1 95.94 168 ASN B O 1
ATOM 3258 N N . PRO B 1 169 ? 22.453 -17.047 -6.066 1 97.25 169 PRO B N 1
ATOM 3259 C CA . PRO B 1 169 ? 21.953 -16.297 -4.91 1 97.25 169 PRO B CA 1
ATOM 3260 C C . PRO B 1 169 ? 23.094 -15.758 -4.027 1 97.25 169 PRO B C 1
ATOM 3262 O O . PRO B 1 169 ? 22.906 -14.75 -3.342 1 97.25 169 PRO B O 1
ATOM 3265 N N . LYS B 1 170 ? 24.281 -16.359 -4 1 95.81 170 LYS B N 1
ATOM 3266 C CA . LYS B 1 170 ? 25.391 -15.891 -3.172 1 95.81 170 LYS B CA 1
ATOM 3267 C C . LYS B 1 170 ? 25.844 -14.492 -3.59 1 95.81 170 LYS B C 1
ATOM 3269 O O . LYS B 1 170 ? 26.312 -13.711 -2.762 1 95.81 170 LYS B O 1
ATOM 3274 N N . VAL B 1 171 ? 25.547 -14.219 -4.848 1 93.75 171 VAL B N 1
ATOM 3275 C CA . VAL B 1 171 ? 26.047 -12.961 -5.398 1 93.75 171 VAL B CA 1
ATOM 3276 C C . VAL B 1 171 ? 24.891 -12.023 -5.672 1 93.75 171 VAL B C 1
ATOM 3278 O O . VAL B 1 171 ? 24.969 -10.82 -5.41 1 93.75 171 VAL B O 1
ATOM 3281 N N . ASN B 1 172 ? 23.766 -12.508 -6.191 1 95.62 172 ASN B N 1
ATOM 3282 C CA . ASN B 1 172 ? 22.734 -11.688 -6.805 1 95.62 172 ASN B CA 1
ATOM 3283 C C . ASN B 1 172 ? 21.672 -11.281 -5.785 1 95.62 172 ASN B C 1
ATOM 3285 O O . ASN B 1 172 ? 20.844 -10.414 -6.059 1 95.62 172 ASN B O 1
ATOM 3289 N N . PHE B 1 173 ? 21.703 -11.93 -4.617 1 97.5 173 PHE B N 1
ATOM 3290 C CA . PHE B 1 173 ? 20.625 -11.719 -3.65 1 97.5 173 PHE B CA 1
ATOM 3291 C C . PHE B 1 173 ? 21.188 -11.18 -2.336 1 97.5 173 PHE B C 1
ATOM 3293 O O . PHE B 1 173 ? 22.203 -11.664 -1.835 1 97.5 173 PHE B O 1
ATOM 3300 N N . ASP B 1 174 ? 20.5 -10.141 -1.813 1 95.12 174 ASP B N 1
ATOM 3301 C CA . ASP B 1 174 ? 20.797 -9.625 -0.483 1 95.12 174 ASP B CA 1
ATOM 3302 C C . ASP B 1 174 ? 19.531 -9.18 0.234 1 95.12 174 ASP B C 1
ATOM 3304 O O . ASP B 1 174 ? 18.5 -8.938 -0.403 1 95.12 174 ASP B O 1
ATOM 3308 N N . TYR B 1 175 ? 19.641 -9.18 1.528 1 96.62 175 TYR B N 1
ATOM 3309 C CA . TYR B 1 175 ? 18.5 -8.672 2.303 1 96.62 175 TYR B CA 1
ATOM 3310 C C . TYR B 1 175 ? 18.984 -8 3.586 1 96.62 175 TYR B C 1
ATOM 3312 O O . TYR B 1 175 ? 20.125 -8.18 3.998 1 96.62 175 TYR B O 1
ATOM 3320 N N . ASN B 1 176 ? 18.156 -7.18 4.074 1 93.5 176 ASN B N 1
ATOM 3321 C CA . ASN B 1 176 ? 18.328 -6.555 5.379 1 93.5 176 ASN B CA 1
ATOM 3322 C C . ASN B 1 176 ? 17.016 -6.496 6.152 1 93.5 176 ASN B C 1
ATOM 3324 O O . ASN B 1 176 ? 15.961 -6.203 5.582 1 93.5 176 ASN B O 1
ATOM 3328 N N . VAL B 1 177 ? 17.141 -6.91 7.422 1 94 177 VAL B N 1
ATOM 3329 C CA . VAL B 1 177 ? 16 -6.703 8.312 1 94 177 VAL B CA 1
ATOM 3330 C C . VAL B 1 177 ? 16.234 -5.469 9.172 1 94 177 VAL B C 1
ATOM 3332 O O . VAL B 1 177 ? 17.141 -5.441 10 1 94 177 VAL B O 1
ATOM 3335 N N . VAL B 1 178 ? 15.43 -4.469 8.93 1 88.56 178 VAL B N 1
ATOM 3336 C CA . VAL B 1 178 ? 15.461 -3.271 9.758 1 88.56 178 VAL B CA 1
ATOM 3337 C C . VAL B 1 178 ? 14.516 -3.443 10.945 1 88.56 178 VAL B C 1
ATOM 3339 O O . VAL B 1 178 ? 13.352 -3.037 10.891 1 88.56 178 VAL B O 1
ATOM 3342 N N . TYR B 1 179 ? 15.039 -3.949 12.023 1 85.12 179 TYR B N 1
ATOM 3343 C CA . TYR B 1 179 ? 14.219 -4.387 13.148 1 85.12 179 TYR B CA 1
ATOM 3344 C C . TYR B 1 179 ? 13.477 -3.209 13.773 1 85.12 179 TYR B C 1
ATOM 3346 O O . TYR B 1 179 ? 12.312 -3.34 14.172 1 85.12 179 TYR B O 1
ATOM 3354 N N . GLU B 1 180 ? 14.086 -2.072 13.828 1 80 180 GLU B N 1
ATOM 3355 C CA . GLU B 1 180 ? 13.469 -0.896 14.43 1 80 180 GLU B CA 1
ATOM 3356 C C . GLU B 1 180 ? 12.211 -0.477 13.672 1 80 180 GLU B C 1
ATOM 3358 O O . GLU B 1 180 ? 11.266 0.046 14.266 1 80 180 GLU B O 1
ATOM 3363 N N . ASP B 1 181 ? 12.172 -0.799 12.43 1 78.81 181 ASP B N 1
ATOM 3364 C CA . ASP B 1 181 ? 11.062 -0.393 11.57 1 78.81 181 ASP B CA 1
ATOM 3365 C C . ASP B 1 181 ? 10.156 -1.578 11.25 1 78.81 181 ASP B C 1
ATOM 3367 O O . ASP B 1 181 ? 9.125 -1.418 10.594 1 78.81 181 ASP B O 1
ATOM 3371 N N . SER B 1 182 ? 10.5 -2.74 11.711 1 89.94 182 SER B N 1
ATOM 3372 C CA . SER B 1 182 ? 9.789 -3.959 11.336 1 89.94 182 SER B CA 1
ATOM 3373 C C . SER B 1 182 ? 9.688 -4.105 9.82 1 89.94 182 SER B C 1
ATOM 3375 O O . SER B 1 182 ? 8.617 -4.383 9.289 1 89.94 182 SER B O 1
ATOM 3377 N N . GLU B 1 183 ? 10.758 -3.844 9.156 1 88.75 183 GLU B N 1
ATOM 3378 C CA . GLU B 1 183 ? 10.828 -3.834 7.699 1 88.75 183 GLU B CA 1
ATOM 3379 C C . GLU B 1 183 ? 11.891 -4.809 7.191 1 88.75 183 GLU B C 1
ATOM 3381 O O . GLU B 1 183 ? 12.984 -4.891 7.75 1 88.75 183 GLU B O 1
ATOM 3386 N N . ILE B 1 184 ? 11.539 -5.602 6.238 1 94.94 184 ILE B N 1
ATOM 3387 C CA . ILE B 1 184 ? 12.461 -6.457 5.504 1 94.94 184 ILE B CA 1
ATOM 3388 C C . ILE B 1 184 ? 12.734 -5.859 4.125 1 94.94 184 ILE B C 1
ATOM 3390 O O . ILE B 1 184 ? 11.797 -5.594 3.365 1 94.94 184 ILE B O 1
ATOM 3394 N N . ILE B 1 185 ? 13.977 -5.625 3.805 1 92.44 185 ILE B N 1
ATOM 3395 C CA . ILE B 1 185 ? 14.375 -5.121 2.496 1 92.44 185 ILE B CA 1
ATOM 3396 C C . ILE B 1 185 ? 15.133 -6.203 1.737 1 92.44 185 ILE B C 1
ATOM 3398 O O . ILE B 1 185 ? 16.062 -6.82 2.279 1 92.44 185 ILE B O 1
ATOM 3402 N N . MET B 1 186 ? 14.695 -6.5 0.542 1 96.69 186 MET B N 1
ATOM 3403 C CA . MET B 1 186 ? 15.352 -7.496 -0.299 1 96.69 186 MET B CA 1
ATOM 3404 C C . MET B 1 186 ? 15.789 -6.891 -1.627 1 96.69 186 MET B C 1
ATOM 3406 O O . MET B 1 186 ? 15.109 -6.02 -2.172 1 96.69 186 MET B O 1
ATOM 3410 N N . LEU B 1 187 ? 16.906 -7.398 -2.104 1 94.94 187 LEU B N 1
ATOM 3411 C CA . LEU B 1 187 ? 17.484 -6.934 -3.361 1 94.94 187 LEU B CA 1
ATOM 3412 C C . LEU B 1 187 ? 17.906 -8.117 -4.23 1 94.94 187 LEU B C 1
ATOM 3414 O O . LEU B 1 187 ? 18.406 -9.125 -3.719 1 94.94 187 LEU B O 1
ATOM 3418 N N . PHE B 1 188 ? 17.656 -8.039 -5.488 1 97.12 188 PHE B N 1
ATOM 3419 C CA . PHE B 1 188 ? 18.219 -8.898 -6.523 1 97.12 188 PHE B CA 1
ATOM 3420 C C . PHE B 1 188 ? 18.812 -8.07 -7.652 1 97.12 188 PHE B C 1
ATOM 3422 O O . PHE B 1 188 ? 18.219 -7.09 -8.094 1 97.12 188 PHE B O 1
ATOM 3429 N N . ASP B 1 189 ? 19.953 -8.406 -8.023 1 91.94 189 ASP B N 1
ATOM 3430 C CA . ASP B 1 189 ? 20.578 -7.824 -9.203 1 91.94 189 ASP B CA 1
ATOM 3431 C C . ASP B 1 189 ? 21.453 -8.844 -9.914 1 91.94 189 ASP B C 1
ATOM 3433 O O . ASP B 1 189 ? 22.391 -9.383 -9.32 1 91.94 189 ASP B O 1
ATOM 3437 N N . ASP B 1 190 ? 21.062 -9.172 -11.148 1 91.81 190 ASP B N 1
ATOM 3438 C CA . ASP B 1 190 ? 21.922 -10.062 -11.93 1 91.81 190 ASP B CA 1
ATOM 3439 C C . ASP B 1 190 ? 23.297 -9.438 -12.164 1 91.81 190 ASP B C 1
ATOM 3441 O O . ASP B 1 190 ? 23.422 -8.461 -12.906 1 91.81 190 ASP B O 1
ATOM 3445 N N . ASP B 1 191 ? 24.344 -10.023 -11.672 1 82.06 191 ASP B N 1
ATOM 3446 C CA . ASP B 1 191 ? 25.688 -9.477 -11.734 1 82.06 191 ASP B CA 1
ATOM 3447 C C . ASP B 1 191 ? 26.391 -9.883 -13.031 1 82.06 191 ASP B C 1
ATOM 3449 O O . ASP B 1 191 ? 27.484 -9.391 -13.328 1 82.06 191 ASP B O 1
ATOM 3453 N N . SER B 1 192 ? 25.828 -10.758 -13.773 1 79.44 192 SER B N 1
ATOM 3454 C CA . SER B 1 192 ? 26.516 -11.219 -14.984 1 79.44 192 SER B CA 1
ATOM 3455 C C . SER B 1 192 ? 26.625 -10.094 -16.016 1 79.44 192 SER B C 1
ATOM 3457 O O . SER B 1 192 ? 27.516 -10.125 -16.875 1 79.44 192 SER B O 1
ATOM 3459 N N . ALA B 1 193 ? 25.938 -9.094 -15.906 1 66.81 193 ALA B N 1
ATOM 3460 C CA . ALA B 1 193 ? 25.859 -7.945 -16.812 1 66.81 193 ALA B CA 1
ATOM 3461 C C . ALA B 1 193 ? 25.672 -8.391 -18.25 1 66.81 193 ALA B C 1
ATOM 3463 O O . ALA B 1 193 ? 25.875 -7.613 -19.188 1 66.81 193 ALA B O 1
ATOM 3464 N N . LYS B 1 194 ? 25.391 -9.617 -18.484 1 78.06 194 LYS B N 1
ATOM 3465 C CA . LYS B 1 194 ? 25.188 -10.133 -19.844 1 78.06 194 LYS B CA 1
ATOM 3466 C C . LYS B 1 194 ? 23.781 -10.672 -20.016 1 78.06 194 LYS B C 1
ATOM 3468 O O . LYS B 1 194 ? 23.453 -11.266 -21.047 1 78.06 194 LYS B O 1
ATOM 3473 N N . GLY B 1 195 ? 23 -10.461 -19.031 1 79.88 195 GLY B N 1
ATOM 3474 C CA . GLY B 1 195 ? 21.656 -10.969 -19.125 1 79.88 195 GLY B CA 1
ATOM 3475 C C . GLY B 1 195 ? 21.562 -12.477 -18.969 1 79.88 195 GLY B C 1
ATOM 3476 O O . GLY B 1 195 ? 20.609 -13.109 -19.422 1 79.88 195 GLY B O 1
ATOM 3477 N N . GLU B 1 196 ? 22.547 -13.141 -18.328 1 86.5 196 GLU B N 1
ATOM 3478 C CA . GLU B 1 196 ? 22.594 -14.594 -18.203 1 86.5 196 GLU B CA 1
ATOM 3479 C C . GLU B 1 196 ? 22.094 -15.047 -16.844 1 86.5 196 GLU B C 1
ATOM 3481 O O . GLU B 1 196 ? 21.859 -16.234 -16.625 1 86.5 196 GLU B O 1
ATOM 3486 N N . GLY B 1 197 ? 21.875 -14.18 -15.992 1 94.12 197 GLY B N 1
ATOM 3487 C CA . GLY B 1 197 ? 21.438 -14.523 -14.648 1 94.12 197 GLY B CA 1
ATOM 3488 C C . GLY B 1 197 ? 20.109 -13.883 -14.289 1 94.12 197 GLY B C 1
ATOM 3489 O O . GLY B 1 197 ? 19.859 -13.562 -13.125 1 94.12 197 GLY B O 1
ATOM 3490 N N . LEU B 1 198 ? 19.281 -13.578 -15.305 1 96.81 198 LEU B N 1
ATOM 3491 C CA . LEU B 1 198 ? 17.969 -12.977 -15.062 1 96.81 198 LEU B CA 1
ATOM 3492 C C . LEU B 1 198 ? 17.031 -13.969 -14.383 1 96.81 198 LEU B C 1
ATOM 3494 O O . LEU B 1 198 ? 17.219 -15.18 -14.484 1 96.81 198 LEU B O 1
ATOM 3498 N N . ILE B 1 199 ? 16.109 -13.516 -13.602 1 98.06 199 ILE B N 1
ATOM 3499 C CA . ILE B 1 199 ? 14.969 -14.336 -13.195 1 98.06 199 ILE B CA 1
ATOM 3500 C C . ILE B 1 199 ? 13.969 -14.43 -14.352 1 98.06 199 ILE B C 1
ATOM 3502 O O . ILE B 1 199 ? 13.398 -13.422 -14.766 1 98.06 199 ILE B O 1
ATOM 3506 N N . GLU B 1 200 ? 13.711 -15.656 -14.82 1 97.5 200 GLU B N 1
ATOM 3507 C CA . GLU B 1 200 ? 12.914 -15.789 -16.031 1 97.5 200 GLU B CA 1
ATOM 3508 C C . GLU B 1 200 ? 11.727 -16.734 -15.82 1 97.5 200 GLU B C 1
ATOM 3510 O O . GLU B 1 200 ? 10.977 -17.016 -16.75 1 97.5 200 GLU B O 1
ATOM 3515 N N . THR B 1 201 ? 11.594 -17.266 -14.594 1 98.06 201 THR B N 1
ATOM 3516 C CA . THR B 1 201 ? 10.562 -18.266 -14.352 1 98.06 201 THR B CA 1
ATOM 3517 C C . THR B 1 201 ? 9.766 -17.938 -13.102 1 98.06 201 THR B C 1
ATOM 3519 O O . THR B 1 201 ? 10.258 -17.25 -12.203 1 98.06 201 THR B O 1
ATOM 3522 N N . ASP B 1 202 ? 8.539 -18.391 -13.109 1 98.75 202 ASP B N 1
ATOM 3523 C CA . ASP B 1 202 ? 7.707 -18.328 -11.914 1 98.75 202 ASP B CA 1
ATOM 3524 C C . ASP B 1 202 ? 8.289 -19.188 -10.797 1 98.75 202 ASP B C 1
ATOM 3526 O O . ASP B 1 202 ? 8.969 -20.188 -11.055 1 98.75 202 ASP B O 1
ATOM 3530 N N . GLY B 1 203 ? 8.031 -18.797 -9.57 1 98.81 203 GLY B N 1
ATOM 3531 C CA . GLY B 1 203 ? 8.461 -19.609 -8.438 1 98.81 203 GLY B CA 1
ATOM 3532 C C . GLY B 1 203 ? 8.695 -18.781 -7.18 1 98.81 203 GLY B C 1
ATOM 3533 O O . GLY B 1 203 ? 8.203 -17.656 -7.062 1 98.81 203 GLY B O 1
ATOM 35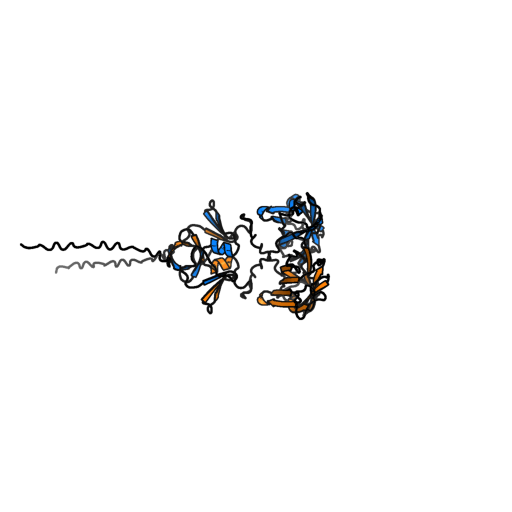34 N N . VAL B 1 204 ? 9.375 -19.391 -6.238 1 98.94 204 VAL B N 1
ATOM 3535 C CA . VAL B 1 204 ? 9.648 -18.766 -4.953 1 98.94 204 VAL B CA 1
ATOM 3536 C C . VAL B 1 204 ? 10.883 -17.875 -5.066 1 98.94 204 VAL B C 1
ATOM 3538 O O . VAL B 1 204 ? 11.969 -18.344 -5.434 1 98.94 204 VAL B O 1
ATOM 3541 N N . PHE B 1 205 ? 10.773 -16.594 -4.855 1 98.88 205 PHE B N 1
ATOM 3542 C CA . PHE B 1 205 ? 11.867 -15.633 -4.879 1 98.88 205 PHE B CA 1
ATOM 3543 C C . PHE B 1 205 ? 12.633 -15.656 -3.561 1 98.88 205 PHE B C 1
ATOM 3545 O O . PHE B 1 205 ? 13.867 -15.641 -3.551 1 98.88 205 PHE B O 1
ATOM 3552 N N . ALA B 1 206 ? 11.859 -15.719 -2.477 1 98.94 206 ALA B N 1
ATOM 3553 C CA . ALA B 1 206 ? 12.461 -15.703 -1.146 1 98.94 206 ALA B CA 1
ATOM 3554 C C . ALA B 1 206 ? 11.578 -16.438 -0.138 1 98.94 206 ALA B C 1
ATOM 3556 O O . ALA B 1 206 ? 10.383 -16.625 -0.368 1 98.94 206 ALA B O 1
ATOM 3557 N N . LYS B 1 207 ? 12.188 -16.906 0.9 1 98.88 207 LYS B N 1
ATOM 3558 C CA . LYS B 1 207 ? 11.523 -17.469 2.07 1 98.88 207 LYS B CA 1
ATOM 3559 C C . LYS B 1 207 ? 11.836 -16.656 3.324 1 98.88 207 LYS B C 1
ATOM 3561 O O . LYS B 1 207 ? 13 -16.5 3.701 1 98.88 207 LYS B O 1
ATOM 3566 N N . LEU B 1 208 ? 10.875 -16.094 3.93 1 98.88 208 LEU B N 1
ATOM 3567 C CA . LEU B 1 208 ? 11.031 -15.461 5.234 1 98.88 208 LEU B CA 1
ATOM 3568 C C . LEU B 1 208 ? 10.961 -16.5 6.352 1 98.88 208 LEU B C 1
ATOM 3570 O O . LEU B 1 208 ? 9.945 -17.172 6.527 1 98.88 208 LEU B O 1
ATOM 3574 N N . ILE B 1 209 ? 12.039 -16.641 7.055 1 98.88 209 ILE B N 1
ATOM 3575 C CA . ILE B 1 209 ? 12.031 -17.5 8.234 1 98.88 209 ILE B CA 1
ATOM 3576 C C . ILE B 1 209 ? 11.672 -16.672 9.469 1 98.88 209 ILE B C 1
ATOM 3578 O O . ILE B 1 209 ? 12.438 -15.805 9.891 1 98.88 209 ILE B O 1
ATOM 3582 N N . VAL B 1 210 ? 10.539 -17 10.07 1 98.81 210 VAL B N 1
ATOM 3583 C CA . VAL B 1 210 ? 10.055 -16.156 11.148 1 98.81 210 VAL B CA 1
ATOM 3584 C C . VAL B 1 210 ? 9.68 -17.016 12.352 1 98.81 210 VAL B C 1
ATOM 3586 O O . VAL B 1 210 ? 9.25 -18.156 12.195 1 98.81 210 VAL B O 1
ATOM 3589 N N . LYS B 1 211 ? 9.836 -16.453 13.484 1 98.81 211 LYS B N 1
ATOM 3590 C CA . LYS B 1 211 ? 9.391 -17.047 14.742 1 98.81 211 LYS B CA 1
ATOM 3591 C C . LYS B 1 211 ? 8.172 -16.312 15.297 1 98.81 211 LYS B C 1
ATOM 3593 O O . LYS B 1 211 ? 8.195 -15.086 15.422 1 98.81 211 LYS B O 1
ATOM 3598 N N . VAL B 1 212 ? 7.102 -17.062 15.641 1 98.81 212 VAL B N 1
ATOM 3599 C CA . VAL B 1 212 ? 5.918 -16.484 16.266 1 98.81 212 VAL B CA 1
ATOM 3600 C C . VAL B 1 212 ? 6.168 -16.297 17.766 1 98.81 212 VAL B C 1
ATOM 3602 O O . VAL B 1 212 ? 6.637 -17.203 18.438 1 98.81 212 VAL B O 1
ATOM 3605 N N . LYS B 1 213 ? 5.867 -15.125 18.203 1 98.25 213 LYS B N 1
ATOM 3606 C CA . LYS B 1 213 ? 6.066 -14.852 19.625 1 98.25 213 LYS B CA 1
ATOM 3607 C C . LYS B 1 213 ? 5.191 -15.766 20.484 1 98.25 213 LYS B C 1
ATOM 3609 O O . LYS B 1 213 ? 4.016 -15.969 20.188 1 98.25 213 LYS B O 1
ATOM 3614 N N . SER B 1 214 ? 5.781 -16.25 21.594 1 98.06 214 SER B N 1
ATOM 3615 C CA . SER B 1 214 ? 5.082 -17.219 22.438 1 98.06 214 SER B CA 1
ATOM 3616 C C . SER B 1 214 ? 3.984 -16.531 23.25 1 98.06 214 SER B C 1
ATOM 3618 O O . SER B 1 214 ? 3.043 -17.188 23.703 1 98.06 214 SER B O 1
ATOM 3620 N N . ASP B 1 215 ? 4.121 -15.258 23.469 1 96.62 215 ASP B N 1
ATOM 3621 C CA . ASP B 1 215 ? 3.217 -14.547 24.359 1 96.62 215 ASP B CA 1
ATOM 3622 C C . ASP B 1 215 ? 2.166 -13.766 23.578 1 96.62 215 ASP B C 1
ATOM 3624 O O . ASP B 1 215 ? 1.564 -12.828 24.109 1 96.62 215 ASP B O 1
ATOM 3628 N N . ILE B 1 216 ? 1.91 -14.125 22.328 1 96.06 216 ILE B N 1
ATOM 3629 C CA . ILE B 1 216 ? 1.082 -13.336 21.422 1 96.06 216 ILE B CA 1
ATOM 3630 C C . ILE B 1 216 ? -0.351 -13.289 21.953 1 96.06 216 ILE B C 1
ATOM 3632 O O . ILE B 1 216 ? -1.099 -12.359 21.641 1 96.06 216 ILE B O 1
ATOM 3636 N N . PHE B 1 217 ? -0.783 -14.25 22.828 1 96.12 217 PHE B N 1
ATOM 3637 C CA . PHE B 1 217 ? -2.162 -14.32 23.297 1 96.12 217 PHE B CA 1
ATOM 3638 C C . PHE B 1 217 ? -2.254 -13.906 24.766 1 96.12 217 PHE B C 1
ATOM 3640 O O . PHE B 1 217 ? -3.32 -14 25.375 1 96.12 217 PHE B O 1
ATOM 3647 N N . ASN B 1 218 ? -1.182 -13.477 25.375 1 93.94 218 ASN B N 1
ATOM 3648 C CA . ASN B 1 218 ? -1.16 -13.242 26.812 1 93.94 218 ASN B CA 1
ATOM 3649 C C . ASN B 1 218 ? -2.162 -12.164 27.219 1 93.94 218 ASN B C 1
ATOM 3651 O O . ASN B 1 218 ? -2.693 -12.195 28.328 1 93.94 218 ASN B O 1
ATOM 3655 N N . ASP B 1 219 ? -2.471 -11.227 26.422 1 87.31 219 ASP B N 1
ATOM 3656 C CA . ASP B 1 219 ? -3.354 -10.125 26.781 1 87.31 219 ASP B CA 1
ATOM 3657 C C . ASP B 1 219 ? -4.676 -10.211 26.016 1 87.31 219 ASP B C 1
ATOM 3659 O O . ASP B 1 219 ? -5.32 -9.188 25.781 1 87.31 219 ASP B O 1
ATOM 3663 N N . SER B 1 220 ? -4.969 -11.406 25.625 1 88.88 220 SER B N 1
ATOM 3664 C CA . SER B 1 220 ? -6.152 -11.586 24.797 1 88.88 220 SER B CA 1
ATOM 3665 C C . SER B 1 220 ? -6.832 -12.922 25.078 1 88.88 220 SER B C 1
ATOM 3667 O O . SER B 1 220 ? -6.164 -13.93 25.312 1 88.88 220 SER B O 1
ATOM 3669 N N . GLU B 1 221 ? -8.109 -12.945 25.047 1 92.25 221 GLU B N 1
ATOM 3670 C CA . GLU B 1 221 ? -8.875 -14.18 25.188 1 92.25 221 GLU B CA 1
ATOM 3671 C C . GLU B 1 221 ? -9.117 -14.836 23.844 1 92.25 221 GLU B C 1
ATOM 3673 O O . GLU B 1 221 ? -9.664 -15.938 23.766 1 92.25 221 GLU B O 1
ATOM 3678 N N . ALA B 1 222 ? -8.648 -14.195 22.859 1 92.94 222 ALA B N 1
ATOM 3679 C CA . ALA B 1 222 ? -8.844 -14.75 21.531 1 92.94 222 ALA B CA 1
ATOM 3680 C C . ALA B 1 222 ? -8.094 -16.062 21.359 1 92.94 222 ALA B C 1
ATOM 3682 O O . ALA B 1 222 ? -7.047 -16.266 21.984 1 92.94 222 ALA B O 1
ATOM 3683 N N . SER B 1 223 ? -8.648 -16.969 20.484 1 96.12 223 SER B N 1
ATOM 3684 C CA . SER B 1 223 ? -7.996 -18.234 20.188 1 96.12 223 SER B CA 1
ATOM 3685 C C . SER B 1 223 ? -7.242 -18.172 18.875 1 96.12 223 SER B C 1
ATOM 3687 O O . SER B 1 223 ? -6.492 -19.094 18.531 1 96.12 223 SER B O 1
ATOM 3689 N N . LYS B 1 224 ? -7.512 -17.203 18.109 1 97.12 224 LYS B N 1
ATOM 3690 C CA . LYS B 1 224 ? -6.895 -17.016 16.797 1 97.12 224 LYS B CA 1
ATOM 3691 C C . LYS B 1 224 ? -6.523 -15.562 16.562 1 97.12 224 LYS B C 1
ATOM 3693 O O . LYS B 1 224 ? -7.273 -14.656 16.938 1 97.12 224 LYS B O 1
ATOM 3698 N N . LYS B 1 225 ? -5.348 -15.32 16.031 1 97.44 225 LYS B N 1
ATOM 3699 C CA . LYS B 1 225 ? -4.91 -14 15.586 1 97.44 225 LYS B CA 1
ATOM 3700 C C . LYS B 1 225 ? -4.305 -14.062 14.188 1 97.44 225 LYS B C 1
ATOM 3702 O O . LYS B 1 225 ? -3.846 -15.117 13.75 1 97.44 225 LYS B O 1
ATOM 3707 N N . PHE B 1 226 ? -4.402 -12.977 13.531 1 97.25 226 PHE B N 1
ATOM 3708 C CA . PHE B 1 226 ? -3.812 -12.82 12.203 1 97.25 226 PHE B CA 1
ATOM 3709 C C . PHE B 1 226 ? -2.764 -11.711 12.203 1 97.25 226 PHE B C 1
ATOM 3711 O O . PHE B 1 226 ? -3.031 -10.602 12.656 1 97.25 226 PHE B O 1
ATOM 3718 N N . SER B 1 227 ? -1.554 -12.016 11.773 1 97.38 227 SER B N 1
ATOM 3719 C CA . SER B 1 227 ? -0.496 -11.023 11.617 1 97.38 227 SER B CA 1
ATOM 3720 C C . SER B 1 227 ? -0.192 -10.766 10.148 1 97.38 227 SER B C 1
ATOM 3722 O O . SER B 1 227 ? 0.263 -11.664 9.43 1 97.38 227 SER B O 1
ATOM 3724 N N . LEU B 1 228 ? -0.409 -9.508 9.703 1 96 228 LEU B N 1
ATOM 3725 C CA . LEU B 1 228 ? -0.287 -9.148 8.289 1 96 228 LEU B CA 1
ATOM 3726 C C . LEU B 1 228 ? 1.177 -8.984 7.895 1 96 228 LEU B C 1
ATOM 3728 O O . LEU B 1 228 ? 1.989 -8.508 8.688 1 96 228 LEU B O 1
ATOM 3732 N N . ILE B 1 229 ? 1.464 -9.406 6.734 1 96.62 229 ILE B N 1
ATOM 3733 C CA . ILE B 1 229 ? 2.68 -9.039 6.016 1 96.62 229 ILE B CA 1
ATOM 3734 C C . ILE B 1 229 ? 2.324 -8.172 4.809 1 96.62 229 ILE B C 1
ATOM 3736 O O . ILE B 1 229 ? 1.625 -8.625 3.896 1 96.62 229 ILE B O 1
ATOM 3740 N N . THR B 1 230 ? 2.764 -6.938 4.805 1 93.44 230 THR B N 1
ATOM 3741 C CA . THR B 1 230 ? 2.35 -5.965 3.801 1 93.44 230 THR B CA 1
ATOM 3742 C C . THR B 1 230 ? 3.549 -5.465 3.004 1 93.44 230 THR B C 1
ATOM 3744 O O . THR B 1 230 ? 4.695 -5.613 3.436 1 93.44 230 THR B O 1
ATOM 3747 N N . PHE B 1 231 ? 3.232 -4.906 1.866 1 92.19 231 PHE B N 1
ATOM 3748 C CA . PHE B 1 231 ? 4.301 -4.449 0.986 1 92.19 231 PHE B CA 1
ATOM 3749 C C . PHE B 1 231 ? 4.656 -2.994 1.27 1 92.19 231 PHE B C 1
ATOM 3751 O O . PHE B 1 231 ? 3.771 -2.178 1.538 1 92.19 231 PHE B O 1
ATOM 3758 N N . GLY B 1 232 ? 5.938 -2.725 1.224 1 86.31 232 GLY B N 1
ATOM 3759 C CA . GLY B 1 232 ? 6.469 -1.372 1.135 1 86.31 232 GLY B CA 1
ATOM 3760 C C . GLY B 1 232 ? 6.867 -0.979 -0.274 1 86.31 232 GLY B C 1
ATOM 3761 O O . GLY B 1 232 ? 6.105 -1.186 -1.222 1 86.31 232 GLY B O 1
ATOM 3762 N N . GLU B 1 233 ? 8.031 -0.479 -0.438 1 81.94 233 GLU B N 1
ATOM 3763 C CA . GLU B 1 233 ? 8.547 -0.074 -1.74 1 81.94 233 GLU B CA 1
ATOM 3764 C C . GLU B 1 233 ? 8.844 -1.287 -2.617 1 81.94 233 GLU B C 1
ATOM 3766 O O . GLU B 1 233 ? 9.375 -2.293 -2.137 1 81.94 233 GLU B O 1
ATOM 3771 N N . ILE B 1 234 ? 8.508 -1.113 -3.918 1 88.81 234 ILE B N 1
ATOM 3772 C CA . ILE B 1 234 ? 8.766 -2.18 -4.875 1 88.81 234 ILE B CA 1
ATOM 3773 C C . ILE B 1 234 ? 9.234 -1.58 -6.203 1 88.81 234 ILE B C 1
ATOM 3775 O O . ILE B 1 234 ? 8.633 -0.626 -6.703 1 88.81 234 ILE B O 1
ATOM 3779 N N . ASN B 1 235 ? 10.297 -2.084 -6.719 1 88 235 ASN B N 1
ATOM 3780 C CA . ASN B 1 235 ? 10.812 -1.706 -8.031 1 88 235 ASN B CA 1
ATOM 3781 C C . ASN B 1 235 ? 11.398 -2.906 -8.773 1 88 235 ASN B C 1
ATOM 3783 O O . ASN B 1 235 ? 12.188 -3.666 -8.211 1 88 235 ASN B O 1
ATOM 3787 N N . PHE B 1 236 ? 10.945 -3.145 -9.992 1 93.19 236 PHE B N 1
ATOM 3788 C CA . PHE B 1 236 ? 11.453 -4.184 -10.883 1 93.19 236 PHE B CA 1
ATOM 3789 C C . PHE B 1 236 ? 11.891 -3.592 -12.219 1 93.19 236 PHE B C 1
ATOM 3791 O O . PHE B 1 236 ? 11.234 -2.699 -12.75 1 93.19 236 PHE B O 1
ATOM 3798 N N . CYS B 1 237 ? 12.906 -4.094 -12.781 1 90.94 237 CYS B N 1
ATOM 3799 C CA . CYS B 1 237 ? 13.258 -3.701 -14.148 1 90.94 237 CYS B CA 1
ATOM 3800 C C . CYS B 1 237 ? 13.859 -4.871 -14.914 1 90.94 237 CYS B C 1
ATOM 3802 O O . CYS B 1 237 ? 14.32 -5.84 -14.312 1 90.94 237 CYS B O 1
ATOM 3804 N N . ASP B 1 238 ? 13.797 -4.766 -16.219 1 92.75 238 ASP B N 1
ATOM 3805 C CA . ASP B 1 238 ? 14.391 -5.781 -17.094 1 92.75 238 ASP B CA 1
ATOM 3806 C C . ASP B 1 238 ? 15.828 -5.418 -17.453 1 92.75 238 ASP B C 1
ATOM 3808 O O . ASP B 1 238 ? 16.406 -4.504 -16.875 1 92.75 238 ASP B O 1
ATOM 3812 N N . TYR B 1 239 ? 16.422 -6.246 -18.312 1 90.25 239 TYR B N 1
ATOM 3813 C CA . TYR B 1 239 ? 17.812 -6.078 -18.688 1 90.25 239 TYR B CA 1
ATOM 3814 C C . TYR B 1 239 ? 18.047 -4.715 -19.328 1 90.25 239 TYR B C 1
ATOM 3816 O O . TYR B 1 239 ? 19.094 -4.105 -19.141 1 90.25 239 TYR B O 1
ATOM 3824 N N . ASP B 1 240 ? 17.062 -4.191 -20.062 1 86.25 240 ASP B N 1
ATOM 3825 C CA . ASP B 1 240 ? 17.172 -2.91 -20.75 1 86.25 240 ASP B CA 1
ATOM 3826 C C . ASP B 1 240 ? 16.734 -1.757 -19.859 1 86.25 240 ASP B C 1
ATOM 3828 O O . ASP B 1 240 ? 16.531 -0.638 -20.328 1 86.25 240 ASP B O 1
ATOM 3832 N N . PHE B 1 241 ? 16.422 -2.066 -18.578 1 85.38 241 PHE B N 1
ATOM 3833 C CA . PHE B 1 241 ? 16.078 -1.107 -17.531 1 85.38 241 PHE B CA 1
ATOM 3834 C C . PHE B 1 241 ? 14.688 -0.544 -17.766 1 85.38 241 PHE B C 1
ATOM 3836 O O . PHE B 1 241 ? 14.359 0.542 -17.266 1 85.38 241 PHE B O 1
ATOM 3843 N N . ASN B 1 242 ? 13.898 -1.335 -18.578 1 85.88 242 ASN B N 1
ATOM 3844 C CA . ASN B 1 242 ? 12.477 -1.012 -18.609 1 85.88 242 ASN B CA 1
ATOM 3845 C C . ASN B 1 242 ? 11.781 -1.434 -17.312 1 85.88 242 ASN B C 1
ATOM 3847 O O . ASN B 1 242 ? 12.078 -2.498 -16.766 1 85.88 242 ASN B O 1
ATOM 3851 N N . THR B 1 243 ? 10.906 -0.565 -16.891 1 89.44 243 THR B N 1
ATOM 3852 C CA . THR B 1 243 ? 10.148 -0.856 -15.672 1 89.44 243 THR B CA 1
ATOM 3853 C C . THR B 1 243 ? 9.242 -2.064 -15.875 1 89.44 243 THR B C 1
ATOM 3855 O O . THR B 1 243 ? 8.602 -2.195 -16.922 1 89.44 243 THR B O 1
ATOM 3858 N N . ILE B 1 244 ? 9.234 -2.949 -14.953 1 94.75 244 ILE B N 1
ATOM 3859 C CA . ILE B 1 244 ? 8.25 -4.02 -14.836 1 94.75 244 ILE B CA 1
ATOM 3860 C C . ILE B 1 244 ? 7.281 -3.701 -13.695 1 94.75 244 ILE B C 1
ATOM 3862 O O . ILE B 1 244 ? 7.691 -3.545 -12.547 1 94.75 244 ILE B O 1
ATOM 3866 N N . LEU B 1 245 ? 6.004 -3.51 -14 1 94.06 245 LEU B N 1
ATOM 3867 C CA . LEU B 1 245 ? 4.996 -3.293 -12.961 1 94.06 245 LEU B CA 1
ATOM 3868 C C . LEU B 1 245 ? 4.797 -4.555 -12.125 1 94.06 245 LEU B C 1
ATOM 3870 O O . LEU B 1 245 ? 5.152 -5.652 -12.562 1 94.06 245 LEU B O 1
ATOM 3874 N N . ALA B 1 246 ? 4.246 -4.379 -10.938 1 95.69 246 ALA B N 1
ATOM 3875 C CA . ALA B 1 246 ? 3.961 -5.516 -10.062 1 95.69 246 ALA B CA 1
ATOM 3876 C C . ALA B 1 246 ? 2.549 -5.426 -9.492 1 95.69 246 ALA B C 1
ATOM 3878 O O . ALA B 1 246 ? 2.152 -4.387 -8.961 1 95.69 246 ALA B O 1
ATOM 3879 N N . THR B 1 247 ? 1.742 -6.484 -9.727 1 96.06 247 THR B N 1
ATOM 3880 C CA . THR B 1 247 ? 0.536 -6.66 -8.922 1 96.06 247 THR B CA 1
ATOM 3881 C C . THR B 1 247 ? 0.86 -7.348 -7.602 1 96.06 247 THR B C 1
ATOM 3883 O O . THR B 1 247 ? 1.523 -8.391 -7.582 1 96.06 247 THR B O 1
ATOM 3886 N N . LEU B 1 248 ? 0.359 -6.797 -6.535 1 95.69 248 LEU B N 1
ATOM 3887 C CA . LEU B 1 248 ? 0.777 -7.254 -5.215 1 95.69 248 LEU B CA 1
ATOM 3888 C C . LEU B 1 248 ? -0.372 -7.949 -4.492 1 95.69 248 LEU B C 1
ATOM 3890 O O . LEU B 1 248 ? -1.512 -7.48 -4.535 1 95.69 248 LEU B O 1
ATOM 3894 N N . LYS B 1 249 ? -0.074 -9.07 -3.912 1 97.19 249 LYS B N 1
ATOM 3895 C CA . LYS B 1 249 ? -0.977 -9.766 -3 1 97.19 249 LYS B CA 1
ATOM 3896 C C . LYS B 1 249 ? -0.334 -9.953 -1.629 1 97.19 249 LYS B C 1
ATOM 3898 O O . LYS B 1 249 ? 0.629 -10.711 -1.487 1 97.19 249 LYS B O 1
ATOM 3903 N N . GLU B 1 250 ? -0.9 -9.297 -0.642 1 96.25 250 GLU B N 1
ATOM 3904 C CA . GLU B 1 250 ? -0.406 -9.375 0.729 1 96.25 250 GLU B CA 1
ATOM 3905 C C . GLU B 1 250 ? -0.715 -10.734 1.348 1 96.25 250 GLU B C 1
ATOM 3907 O O . GLU B 1 250 ? -1.608 -11.445 0.884 1 96.25 250 GLU B O 1
ATOM 3912 N N . GLY B 1 251 ? 0.089 -11.094 2.371 1 97.38 251 GLY B N 1
ATOM 3913 C CA . GLY B 1 251 ? -0.117 -12.344 3.096 1 97.38 251 GLY B CA 1
ATOM 3914 C C . GLY B 1 251 ? -0.323 -12.141 4.586 1 97.38 251 GLY B C 1
ATOM 3915 O O . GLY B 1 251 ? -0.397 -11 5.059 1 97.38 251 GLY B O 1
ATOM 3916 N N . ARG B 1 252 ? -0.577 -13.258 5.27 1 97.69 252 ARG B N 1
ATOM 3917 C CA . ARG B 1 252 ? -0.735 -13.203 6.719 1 97.69 252 ARG B CA 1
ATOM 3918 C C . ARG B 1 252 ? -0.231 -14.484 7.371 1 97.69 252 ARG B C 1
ATOM 3920 O O . ARG B 1 252 ? -0.17 -15.531 6.727 1 97.69 252 ARG B O 1
ATOM 3927 N N . VAL B 1 253 ? 0.218 -14.367 8.602 1 98.56 253 VAL B N 1
ATOM 3928 C CA . VAL B 1 253 ? 0.384 -15.516 9.492 1 98.56 253 VAL B CA 1
ATOM 3929 C C . VAL B 1 253 ? -0.874 -15.695 10.336 1 98.56 253 VAL B C 1
ATOM 3931 O O . VAL B 1 253 ? -1.253 -14.805 11.102 1 98.56 253 VAL B O 1
ATOM 3934 N N . GLU B 1 254 ? -1.548 -16.797 10.125 1 98.62 254 GLU B N 1
ATOM 3935 C CA . GLU B 1 254 ? -2.666 -17.188 10.977 1 98.62 254 GLU B CA 1
ATOM 3936 C C . GLU B 1 254 ? -2.182 -17.969 12.203 1 98.62 254 GLU B C 1
ATOM 3938 O O . GLU B 1 254 ? -1.66 -19.078 12.078 1 98.62 254 GLU B O 1
ATOM 3943 N N . ILE B 1 255 ? -2.328 -17.375 13.359 1 98.69 255 ILE B N 1
ATOM 3944 C CA . ILE B 1 255 ? -1.788 -17.922 14.594 1 98.69 255 ILE B CA 1
ATOM 3945 C C . ILE B 1 255 ? -2.926 -18.484 15.445 1 98.69 255 ILE B C 1
ATOM 3947 O O . ILE B 1 255 ? -3.809 -17.75 15.883 1 98.69 255 ILE B O 1
ATOM 3951 N N . GLU B 1 256 ? -2.887 -19.766 15.648 1 98.12 256 GLU B N 1
ATOM 3952 C CA . GLU B 1 256 ? -3.904 -20.422 16.453 1 98.12 256 GLU B CA 1
ATOM 3953 C C . GLU B 1 256 ? -3.324 -20.906 17.781 1 98.12 256 GLU B C 1
ATOM 3955 O O . GLU B 1 256 ? -2.232 -21.469 17.812 1 98.12 256 GLU B O 1
ATOM 3960 N N . LYS B 1 257 ? -4.035 -20.625 18.875 1 94.88 257 LYS B N 1
ATOM 3961 C CA . LYS B 1 257 ? -3.605 -21.016 20.203 1 94.88 257 LYS B CA 1
ATOM 3962 C C . LYS B 1 257 ? -3.438 -22.531 20.312 1 94.88 257 LYS B C 1
ATOM 3964 O O . LYS B 1 257 ? -4.199 -23.281 19.703 1 94.88 257 LYS B O 1
#

pLDDT: mean 82.27, std 21.99, range [28.0, 98.94]

Solvent-accessible surface area (backbone atoms only — not comparable to full-atom values): 27726 Å² total; per-residue (Å²): 135,84,80,74,78,76,75,76,74,76,75,74,76,73,71,73,71,72,69,70,67,77,63,77,73,55,60,46,68,27,29,53,48,93,53,52,44,26,45,66,75,36,76,64,80,60,95,62,70,52,25,28,43,95,87,39,53,28,39,42,44,58,58,54,23,57,75,73,51,36,57,61,42,77,38,74,90,77,50,29,37,30,27,36,47,62,64,82,45,83,74,93,75,68,81,69,42,61,54,52,24,47,66,69,34,42,70,37,71,38,50,29,37,38,35,38,47,65,43,77,46,38,62,57,37,72,50,73,36,46,32,33,39,37,65,46,43,89,81,21,39,27,32,36,41,41,28,36,27,39,33,64,78,46,35,43,79,74,50,75,43,76,26,83,41,45,44,65,42,92,76,20,45,50,72,46,76,42,70,87,57,28,32,39,40,38,38,38,39,40,78,67,80,71,73,78,36,40,36,57,57,59,40,36,48,29,30,40,33,31,33,30,35,68,64,65,47,74,90,47,89,62,60,47,38,37,36,30,36,23,71,45,55,74,47,37,20,24,74,87,64,46,67,34,44,69,38,46,27,41,17,33,41,39,34,39,114,136,82,77,74,76,76,74,75,75,74,74,73,75,72,72,74,72,72,70,70,67,74,62,75,71,55,60,46,67,28,30,52,48,93,53,54,44,24,45,65,75,35,76,64,80,59,96,63,68,50,26,28,43,94,86,39,52,27,39,41,42,57,57,52,23,56,76,72,50,36,57,61,43,79,38,75,89,76,50,28,39,32,28,37,47,60,61,75,47,78,68,92,66,65,82,67,42,56,56,49,26,49,66,67,33,42,68,37,73,36,50,28,37,39,34,37,46,66,42,77,44,38,62,57,36,72,50,73,35,45,32,33,39,37,64,45,43,88,81,21,39,27,34,37,42,41,28,34,28,40,31,66,78,47,36,43,81,74,50,76,42,77,26,82,41,44,45,65,43,90,74,20,45,48,73,46,76,42,70,86,56,28,32,38,39,39,38,38,39,42,79,66,80,68,71,78,35,41,36,57,57,60,39,36,49,30,31,40,33,30,32,31,36,69,65,64,48,74,89,47,89,63,60,49,37,36,37,30,36,22,70,45,54,74,46,37,20,25,73,87,66,46,67,34,45,71,39,46,28,40,20,33,41,39,36,38,110

Secondary structure (DSSP, 8-state):
-------------------------SEEEEEE-SSEEEETTEE---SSPPEEETTEEEEEHHHHHHHHT--EEEETTTTEEEES-SSS--SS-SS-----B-----EES-EEEEEEPPEEE-TT-EEEEEEEEES--TT-B-EEEEEEE--TTTEEEEEEEE-TT-SSHHHHEEEEEEGGGTEEEEEEE-TTSSSSS-B-S-EEEEEEEEEE-TTTTTT---SEEEEEEEEEEEEEE-TT--B-EEEEE-EEEEEE-/-------------------------SEEEEEE-SSEEEETTEE---SSPPEEETTEEEEEHHHHHHHHT--EEEETTTTEEEES-SSS--SS-SS-----B-----EES-EEEEEEPPEEE-TT-EEEEEEEEES--TT-B-EEEEEEE--TTTEEEEEEEE-TT-SSHHHHEEEEEEGGGTEEEEEEE-TTSSSSS-B-S-EEEEEEEEEE-TTTTTT---SEEEEEEEEEEEEEE-TT--B-EEEEE-EEEEEE-

InterPro domains:
  IPR002102 Cellulosome anchoring protein, cohesin domain [PF00963] (113-226)
  IPR008965 CBM2/CBM3, carbohydrate-binding domain superfamily [SSF49384] (112-255)
  IPR012854 Copper amine oxidase-like, N-terminal [PF07833] (39-102)
  IPR036582 Copper amine oxidase-like, N-terminal domain superfamily [SSF55383] (37-77)

Radius of gyration: 31.69 Å; Cα contacts (8 Å, |Δi|>4): 1214; chains: 2; bounding box: 83×113×102 Å

Foldseek 3Di:
DPPPPPPPPPPPPPPPPPPPPVPPDPDFDWAADPDWDDDPRHTQDDPDGFTDTPNDTDDDPCSVCVSQVWDWDQDPVVRDTDISNPVQQDDPPPDSRPQPQCLPDDDDDAEKEWEWAADEDAAFDKDKIFIWIDRADQLFWAKKKWKKAWDVLFKAFDDKDAWDQQFPCVPFKDWDQSPSRRMIMIMGHDPVLPQPGGRRDIDTGMITTMTTHNCSCVPHPDQKDKIKMGIGYIWTAGSVRHTHHYDYHIYIYIYGD/DPPPPPPPPPPPPPPPPPPPPVPPDPDFDWAADPDWDDDPRHTQDDPDGFTDTPNDTDDDPCSVCVSQVWDWDQDPVVRDTDINNPVQQDPVQPDSPPQPQCLDDDDDDAEKEWEWAADEDAAFDKDKIFIWIDRADQLFWAKKKWKKAWDVLFKAFDDKDAWDQQFPCVPFKDWDQSPSRRMIMIMGHDPVLPQPGGRRDIDTGMITTMHTHNCSCVPHPDFKDKIKMGIGYIWTAGSVRHTHHYDYHIYIYIYGD